Protein AF-A0A7V1IEV0-F1 (afdb_monomer)

Mean predicted aligned error: 8.15 Å

Radius of gyration: 24.46 Å; Cα contacts (8 Å, |Δi|>4): 979; chains: 1; bounding box: 67×48×65 Å

Nearest PDB structures (foldseek):
  6vbv-assembly1_4  TM=5.361E-01  e=2.295E-05  Bos taurus
  4buj-assembly2_F  TM=7.137E-01  e=3.549E-04  Saccharomyces cerevisiae S288C
  5xi8-assembly1_A  TM=6.699E-01  e=6.948E-03  Escherichia coli K-12
  6sar-assembly1_A  TM=6.593E-01  e=2.058E-02  Escherichia coli K-12
  6ait-assembly1_B  TM=5.457E-01  e=1.224E-02  Escherichia coli K-12

Secondary structure (DSSP, 8-state):
-TTGGGS-S---SPP---HHHHHHHHT-HHHHHHHHHHHHHH-TT-HHHHHHHHHHHHHTTS---HHHHHHHHHH-TT-HHHHHHHHHHHHHTT-HHHHHHHHHHHTTSTT-HHHHHHHHHHHHHTT-HHHHHHHHHTGGGT-S--HHHHHHHHHHHHHTT-HHHHHHHHHHHHHH---HHHHHHHHHHHHTTT-HHHHHHHHHHHHHH-TT-TTHHHHHHHHHHH-TTS---GGGS-TT--PPPPSS-GGGGSPPTTEEEEEEEEETTEEEEEEEEEEEEEEETTEEEEEEEEEEEE-STT---EEEEEEEEETTSS-EEEEEEEEEETTEEEEEEEEEETTTTEEEEEEEETTTEEEEEEEE--SS-B-TTTHHHHHHHHHHTT--EEEEEEETTEEEEEEEEEEEEEEEEEEETTEEEEEEEEEEEE-S--GGG--EEEEEEEESSTT--EEEEEEEETTEEEEEEEEEEEEPPPPTT----------

pLDDT: mean 84.74, std 17.1, range [23.84, 98.75]

Foldseek 3Di:
DVVVVVVQPDPPDDFPFFPLQVCLLVVVLVVSLVSLVVVCVVPVLALLSLVSNLVSCVVVVVANSQVSLVSSCVSPVPPLVSLLSNLLSCLVVVVLVSSLVSLVSSLVDLVCLVSLQSNLVSCVSVLNLVVSLVSLVVSCVRDVLPLSSLLSNLVSCVSVVNNVVNQVSLVVSCVWAVFLSSLLVQLVSCLVVVVLVSNLVSLVSNLLFFLLFPCNVVSLVSNCSSCVPDDDDSPVNPLCPPPPDFPFDPVLLAADAQWKFKKFKDDVPHTQFIKIWTWHWDADPNAIWIKIKIWTAGPDPPDGWTKIKIWTAHRNNQATQKIWIFTADPSWTKIWMWGADLVNQKIKIWMDTRNRRIDIDMGGHTSYEYALPSVLVVLLVCQSRQHWDWHWHDDVRHTGIKTKAWPAWDPDWDDAPNDIFTWTKIKIFACFQGPPGFGGIKIWIFGPDSNRHTAKMWGQDPSGTIIIGTDYIDGNDDDPPDDDPPPDDDD

Solvent-accessible surface area (backbone atoms only — not comparable to full-atom values): 25939 Å² total; per-residue (Å²): 118,78,77,68,57,75,77,67,82,76,87,85,70,79,76,71,66,44,74,28,56,53,29,41,56,72,64,39,54,69,61,15,48,58,45,42,51,59,50,34,73,77,44,79,75,46,38,52,60,30,39,45,48,17,52,45,27,44,75,70,70,75,41,68,20,46,71,34,22,50,54,18,22,73,71,38,74,82,43,48,68,37,31,23,51,32,13,51,22,30,38,76,72,66,41,38,75,63,10,43,57,29,10,57,59,17,38,71,39,81,89,35,40,65,21,17,32,54,32,11,54,39,31,39,74,72,68,39,26,73,60,8,38,58,33,15,56,51,17,61,80,62,46,80,71,54,57,69,40,34,53,51,37,22,53,24,24,49,74,59,64,39,57,66,60,15,53,51,37,34,51,61,40,34,78,60,33,81,41,64,69,42,40,51,52,50,26,54,57,25,55,77,68,69,42,37,70,66,21,33,56,38,26,55,50,36,40,69,45,29,55,50,26,97,56,43,70,61,39,51,55,50,31,40,70,47,38,72,92,51,92,80,55,74,76,78,45,50,77,63,68,78,69,80,77,63,90,63,59,85,83,65,55,49,79,63,73,47,39,22,41,37,26,44,28,24,46,78,93,45,68,47,25,36,38,35,42,36,31,31,78,39,71,55,98,88,40,67,22,34,33,38,37,39,40,40,34,50,61,43,96,88,44,96,46,75,30,39,39,37,37,31,24,43,51,75,61,65,31,45,41,34,33,42,35,40,36,79,53,98,91,30,56,30,41,38,29,41,42,40,41,79,88,68,16,37,30,40,36,28,33,37,39,71,53,63,46,70,46,79,50,73,46,69,34,49,72,45,36,24,39,72,69,56,43,58,59,48,50,31,50,30,58,73,57,73,40,59,53,71,46,38,25,52,49,90,85,48,55,40,58,31,45,40,41,61,74,42,80,44,96,54,68,50,73,58,90,91,45,78,38,49,20,29,32,32,36,38,41,32,88,53,68,35,78,95,62,44,29,41,51,34,42,38,31,23,37,63,54,95,77,26,44,79,42,33,38,37,32,44,51,97,92,48,48,42,33,40,34,57,66,49,76,47,81,56,77,71,61,93,92,64,75,85,79,75,88,80,84,78,134

Sequence (491 aa):
AQRFQRITKSFTDPVQMTRADSLFLDGDFSAAANALESLLAADPTDPVLLHNRGLLEMLLGEGSGLSRFQHAYALAPDAGFLSWRLGCALTEEGLLTEGEQYLARAAKRADLYEAAVDLGRNLRLQGRFEEAVKATRRAFGQDRTYVRAYVELFRDYIALGDSSAALNTLRRGYVRFPYEELLGELVGFWRGRGEADSLAAYAEEYLRTYPKGPRLDEVLAALAWARPDTLYEAGDYPDNAPYPVSRAPEDDRGMPDGLRIKYNVRWSIFKLGTLTVDVRPGVYRGEPTWRAQYVARSGLPFVALTDTFRAQLDRRLRHTVRMDMFYHEKGLVSVKTYENDYRTGWSEVRVVFGGNWWLYDAHPLPPSAFDATSQLWFARRLVLQRRSGTAVCEISRGFEKTFINILGPDRKTFRIGEEVVGTIKIDGIMRYAGIAGLTGDYVGWFADDYRGWPLKAKFKIFLGWVTIIFDRVEPTPMPPGETWHTRGDNR

Structure (mmCIF, N/CA/C/O backbone):
data_AF-A0A7V1IEV0-F1
#
_entry.id   AF-A0A7V1IEV0-F1
#
loop_
_atom_site.group_PDB
_atom_site.id
_atom_site.type_symbol
_atom_site.label_atom_id
_atom_site.label_alt_id
_atom_site.label_comp_id
_atom_site.label_asym_id
_atom_site.label_entity_id
_atom_site.label_seq_id
_atom_site.pdbx_PDB_ins_code
_atom_site.Cartn_x
_atom_site.Cartn_y
_atom_site.Cartn_z
_atom_site.occupancy
_atom_site.B_iso_or_equiv
_atom_site.auth_seq_id
_atom_site.auth_comp_id
_atom_site.auth_asym_id
_atom_site.auth_atom_id
_atom_site.pdbx_PDB_model_num
ATOM 1 N N . ALA A 1 1 ? -25.835 -4.341 -9.932 1.00 34.38 1 ALA A N 1
ATOM 2 C CA . ALA A 1 1 ? -25.181 -4.473 -11.252 1.00 34.38 1 ALA A CA 1
ATOM 3 C C . ALA A 1 1 ? -25.743 -3.491 -12.292 1.00 34.38 1 ALA A C 1
ATOM 5 O O . ALA A 1 1 ? -24.984 -2.663 -12.766 1.00 34.38 1 ALA A O 1
ATOM 6 N N . GLN A 1 2 ? -27.051 -3.474 -12.588 1.00 23.84 2 GLN A N 1
ATOM 7 C CA . GLN A 1 2 ? -27.623 -2.586 -13.628 1.00 23.84 2 GLN A CA 1
ATOM 8 C C . GLN A 1 2 ? -27.860 -1.113 -13.216 1.00 23.84 2 GLN A C 1
ATOM 10 O O . GLN A 1 2 ? -27.992 -0.255 -14.081 1.00 23.84 2 GLN A O 1
ATOM 15 N N . ARG A 1 3 ? -27.850 -0.771 -11.916 1.00 24.59 3 ARG A N 1
ATOM 16 C CA . ARG A 1 3 ? -27.970 0.631 -11.445 1.00 24.59 3 ARG A CA 1
ATOM 17 C C . ARG A 1 3 ? -26.637 1.404 -11.423 1.00 24.59 3 ARG A C 1
ATOM 19 O O . ARG A 1 3 ? -26.657 2.618 -11.540 1.00 24.59 3 ARG A O 1
ATOM 26 N N . PHE A 1 4 ? -25.498 0.702 -11.382 1.00 26.45 4 PHE A N 1
ATOM 27 C CA . PHE A 1 4 ? -24.152 1.287 -11.541 1.00 26.45 4 PHE A CA 1
ATOM 28 C C . PHE A 1 4 ? -23.805 1.584 -13.013 1.00 26.45 4 PHE A C 1
ATOM 30 O O . PHE A 1 4 ? -22.957 2.420 -13.293 1.00 26.45 4 PHE A O 1
ATOM 37 N N . GLN A 1 5 ? -24.497 0.944 -13.963 1.00 28.86 5 GLN A N 1
ATOM 38 C CA . GLN A 1 5 ? -24.310 1.161 -15.404 1.00 28.86 5 GLN A CA 1
ATOM 39 C C . GLN A 1 5 ? -24.977 2.436 -15.942 1.00 28.86 5 GLN A C 1
ATOM 41 O O . GLN A 1 5 ? -24.734 2.812 -17.085 1.00 28.86 5 GLN A O 1
ATOM 46 N N . ARG A 1 6 ? -25.831 3.108 -15.158 1.00 25.73 6 ARG A N 1
ATOM 47 C CA . ARG A 1 6 ? -26.502 4.341 -15.607 1.00 25.73 6 ARG A CA 1
ATOM 48 C C . ARG A 1 6 ? -25.693 5.618 -15.377 1.00 25.73 6 ARG A C 1
ATOM 50 O O . ARG A 1 6 ? -26.078 6.641 -15.922 1.00 25.73 6 ARG A O 1
ATOM 57 N N . ILE A 1 7 ? -24.569 5.542 -14.663 1.00 33.56 7 ILE A N 1
ATOM 58 C CA . ILE A 1 7 ? -23.634 6.669 -14.488 1.00 33.56 7 ILE A CA 1
ATOM 59 C C . ILE A 1 7 ? -22.444 6.562 -15.470 1.00 33.56 7 ILE A C 1
ATOM 61 O O . ILE A 1 7 ? -21.730 7.527 -15.692 1.00 33.56 7 ILE A O 1
ATOM 65 N N . THR A 1 8 ? -22.260 5.425 -16.152 1.00 32.12 8 THR A N 1
ATOM 66 C CA . THR A 1 8 ? -21.081 5.150 -16.998 1.00 32.12 8 THR A CA 1
ATOM 67 C C . THR A 1 8 ? -21.318 5.280 -18.510 1.00 32.12 8 THR A C 1
ATOM 69 O O . THR A 1 8 ? -20.588 4.694 -19.309 1.00 32.12 8 THR A O 1
ATOM 72 N N . LYS A 1 9 ? -22.313 6.065 -18.944 1.00 28.86 9 LYS A N 1
ATOM 73 C CA . LYS A 1 9 ? -22.473 6.442 -20.362 1.00 28.86 9 LYS A CA 1
ATOM 74 C C . LYS A 1 9 ? -21.904 7.835 -20.627 1.00 28.86 9 LYS A C 1
ATOM 76 O O . LYS A 1 9 ? -22.663 8.781 -20.780 1.00 28.86 9 LYS A O 1
ATOM 81 N N . SER A 1 10 ? -20.576 7.921 -20.680 1.00 30.22 10 SER A N 1
ATOM 82 C CA . SER A 1 10 ? -19.785 8.871 -21.483 1.00 30.22 10 SER A CA 1
ATOM 83 C C . SER A 1 10 ? -18.343 8.832 -20.970 1.00 30.22 10 SER A C 1
ATOM 85 O O . SER A 1 10 ? -17.998 9.547 -20.039 1.00 30.22 10 SER A O 1
ATOM 87 N N . PHE A 1 11 ? -17.497 7.972 -21.536 1.00 38.72 11 PHE A N 1
ATOM 88 C CA . PHE A 1 11 ? -16.055 8.036 -21.280 1.00 38.72 11 PHE A CA 1
ATOM 89 C C . PHE A 1 11 ? -15.315 8.114 -22.609 1.00 38.72 11 PHE A C 1
ATOM 91 O O . PHE A 1 11 ? -14.751 7.141 -23.102 1.00 38.72 11 PHE A O 1
ATOM 98 N N . THR A 1 12 ? -15.379 9.307 -23.195 1.00 33.38 12 THR A N 1
ATOM 99 C CA . THR A 1 12 ? -14.421 9.803 -24.191 1.00 33.38 12 THR A CA 1
ATOM 100 C C . THR A 1 12 ? -13.815 11.150 -23.795 1.00 33.38 12 THR A C 1
ATOM 102 O O . THR A 1 12 ? -12.971 11.643 -24.534 1.00 33.38 12 THR A O 1
ATOM 105 N N . ASP A 1 13 ? -14.176 11.727 -22.643 1.00 35.56 13 ASP A N 1
ATOM 106 C CA . ASP A 1 13 ? -13.556 12.971 -22.183 1.00 35.56 13 ASP A CA 1
ATOM 107 C C . ASP A 1 13 ? -12.323 12.704 -21.304 1.00 35.56 13 ASP A C 1
ATOM 109 O O . ASP A 1 13 ? -12.374 11.847 -20.413 1.00 35.56 13 ASP A O 1
ATOM 113 N N . PRO A 1 14 ? -11.204 13.422 -21.525 1.00 44.09 14 PRO A N 1
ATOM 114 C CA . PRO A 1 14 ? -10.109 13.454 -20.568 1.00 44.09 14 PRO A CA 1
ATOM 115 C C . PRO A 1 14 ? -10.633 13.984 -19.229 1.00 44.09 14 PRO A C 1
ATOM 117 O O . PRO A 1 14 ? -11.417 14.930 -19.192 1.00 44.09 14 PRO A O 1
ATOM 120 N N . VAL A 1 15 ? -10.198 13.368 -18.128 1.00 51.72 15 VAL A N 1
ATOM 121 C CA . VAL A 1 15 ? -10.546 13.804 -16.769 1.00 51.72 15 VAL A CA 1
ATOM 122 C C . VAL A 1 15 ? -10.266 15.298 -16.631 1.00 51.72 15 VAL A C 1
ATOM 124 O O . VAL A 1 15 ? -9.115 15.726 -16.723 1.00 51.72 15 VAL A O 1
ATOM 127 N N . GLN A 1 16 ? -11.312 16.084 -16.391 1.00 61.47 16 GLN A N 1
ATOM 128 C CA . GLN A 1 16 ? -11.182 17.467 -15.948 1.00 61.47 16 GLN A CA 1
ATOM 129 C C . GLN A 1 16 ? -10.771 17.422 -14.472 1.00 61.47 16 GLN A C 1
ATOM 131 O O . GLN A 1 16 ? -11.621 17.470 -13.591 1.00 61.47 16 GLN A O 1
ATOM 136 N N . MET A 1 17 ? -9.475 17.236 -14.193 1.00 75.94 17 MET A 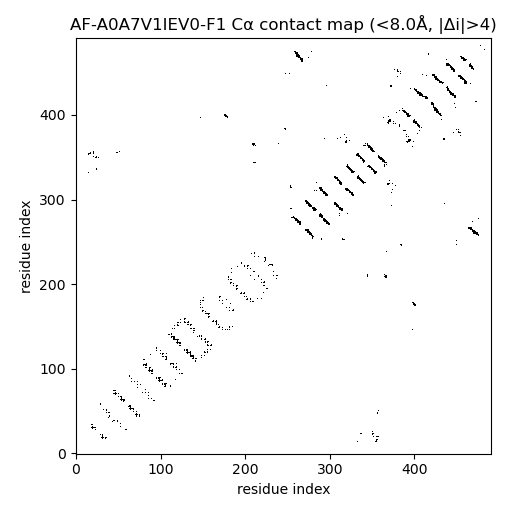N 1
ATOM 137 C CA . MET A 1 17 ? -8.963 17.412 -12.832 1.00 75.94 17 MET A CA 1
ATOM 138 C C . MET A 1 17 ? -9.134 18.877 -12.455 1.00 75.94 17 MET A C 1
ATOM 140 O O . MET A 1 17 ? -8.657 19.772 -13.158 1.00 75.94 17 MET A O 1
ATOM 144 N N . THR A 1 18 ? -9.804 19.126 -11.341 1.00 87.44 18 THR A N 1
ATOM 145 C CA . THR A 1 18 ? -9.913 20.468 -10.788 1.00 87.44 18 THR A CA 1
ATOM 146 C C . THR A 1 18 ? -8.565 20.914 -10.220 1.00 87.44 18 THR A C 1
ATOM 148 O O . THR A 1 18 ? -7.642 20.126 -9.970 1.00 87.44 18 THR A O 1
ATOM 151 N N . ARG A 1 19 ? -8.448 22.218 -9.958 1.00 90.31 19 ARG A N 1
ATOM 152 C CA . ARG A 1 19 ? -7.308 22.752 -9.207 1.00 90.31 19 ARG A CA 1
ATOM 153 C C . ARG A 1 19 ? -7.199 22.103 -7.821 1.00 90.31 19 ARG A C 1
ATOM 155 O O . ARG A 1 19 ? -6.086 21.843 -7.380 1.00 90.31 19 ARG A O 1
ATOM 162 N N . ALA A 1 20 ? -8.329 21.829 -7.164 1.00 93.19 20 ALA A N 1
ATOM 163 C CA . ALA A 1 20 ? -8.359 21.183 -5.855 1.00 93.19 20 ALA A CA 1
ATOM 164 C C . ALA A 1 20 ? -7.774 19.761 -5.919 1.00 93.19 20 ALA A C 1
ATOM 166 O O . ALA A 1 20 ? -6.927 19.429 -5.097 1.00 93.19 20 ALA A O 1
ATOM 167 N N . ASP A 1 21 ? -8.145 18.969 -6.936 1.00 91.75 21 ASP A N 1
ATOM 168 C CA . ASP A 1 21 ? -7.606 17.613 -7.138 1.00 91.75 21 ASP A CA 1
ATOM 169 C C . ASP A 1 21 ? -6.087 17.630 -7.323 1.00 91.75 21 ASP A C 1
ATOM 171 O O . ASP A 1 21 ? -5.373 16.814 -6.744 1.00 91.75 21 ASP A O 1
ATOM 175 N N . SER A 1 22 ? -5.587 18.578 -8.121 1.00 90.31 22 SER A N 1
ATOM 176 C CA . SER A 1 22 ? -4.150 18.698 -8.391 1.00 90.31 22 SER A CA 1
ATOM 177 C C . SER A 1 22 ? -3.375 19.069 -7.124 1.00 90.31 22 SER A C 1
ATOM 179 O O . SER A 1 22 ? -2.377 18.430 -6.808 1.00 90.31 22 SER A O 1
ATOM 181 N N . LEU A 1 23 ? -3.874 20.045 -6.356 1.00 94.12 23 LEU A N 1
ATOM 182 C CA . LEU A 1 23 ? -3.266 20.456 -5.086 1.00 94.12 23 LEU A CA 1
ATOM 183 C C . LEU A 1 23 ? -3.282 19.322 -4.054 1.00 94.12 23 LEU A C 1
ATOM 185 O O . LEU A 1 23 ? -2.284 19.103 -3.372 1.00 94.12 23 LEU A O 1
ATOM 189 N N . PHE A 1 24 ? -4.380 18.561 -3.983 1.00 95.06 24 PHE A N 1
ATOM 190 C CA . PHE A 1 24 ? -4.468 17.379 -3.131 1.00 95.06 24 PHE A CA 1
ATOM 191 C C . PHE A 1 24 ? -3.439 16.318 -3.533 1.00 95.06 24 PHE A C 1
ATOM 193 O O . PHE A 1 24 ? -2.722 15.818 -2.674 1.00 95.06 24 PHE A O 1
ATOM 200 N N . LEU A 1 25 ? -3.310 15.998 -4.825 1.00 91.69 25 LEU A N 1
ATOM 201 C CA . LEU A 1 25 ? -2.314 15.035 -5.316 1.00 91.69 25 LEU A CA 1
ATOM 202 C C . LEU A 1 25 ? -0.868 15.478 -5.044 1.00 91.69 25 LEU A C 1
ATOM 204 O O . LEU A 1 25 ? -0.008 14.630 -4.783 1.00 91.69 25 LEU A O 1
ATOM 208 N N . ASP A 1 26 ? -0.609 16.785 -5.057 1.00 91.31 26 ASP A N 1
ATOM 209 C CA . ASP A 1 26 ? 0.694 17.367 -4.728 1.00 91.31 26 ASP A CA 1
ATOM 210 C C . ASP A 1 26 ? 0.961 17.482 -3.217 1.00 91.31 26 ASP A C 1
ATOM 212 O O . ASP A 1 26 ? 2.097 17.743 -2.828 1.00 91.31 26 ASP A O 1
ATOM 216 N N . GLY A 1 27 ? -0.036 17.206 -2.368 1.00 93.62 27 GLY A N 1
ATOM 217 C CA . GLY A 1 27 ? 0.096 17.227 -0.907 1.00 93.62 27 GLY A CA 1
ATOM 218 C C . GLY A 1 27 ? -0.079 18.607 -0.272 1.00 93.62 27 GLY A C 1
ATOM 219 O O . GLY A 1 27 ? 0.137 18.758 0.928 1.00 93.62 27 GLY A O 1
ATOM 220 N N . ASP A 1 28 ? -0.493 19.619 -1.038 1.00 95.81 28 ASP A N 1
ATOM 221 C CA . ASP A 1 28 ? -0.810 20.945 -0.502 1.00 95.81 28 ASP A CA 1
ATOM 222 C C . ASP A 1 28 ? -2.252 20.957 0.029 1.00 95.81 28 ASP A C 1
ATOM 224 O O . ASP A 1 28 ? -3.173 21.490 -0.595 1.00 95.81 28 ASP A O 1
ATOM 228 N N . PHE A 1 29 ? -2.465 20.301 1.175 1.00 96.50 29 PHE A N 1
ATOM 229 C CA . PHE A 1 29 ? -3.793 20.114 1.769 1.00 96.50 29 PHE A CA 1
ATOM 230 C C . PHE A 1 29 ? -4.485 21.435 2.114 1.00 96.50 29 PHE A C 1
ATOM 232 O O . PHE A 1 29 ? -5.693 21.561 1.913 1.00 96.50 29 PHE A O 1
ATOM 239 N N . SER A 1 30 ? -3.729 22.440 2.557 1.00 96.50 30 SER A N 1
ATOM 240 C CA . SER A 1 30 ? -4.266 23.765 2.873 1.00 96.50 30 SER A CA 1
ATOM 241 C C . SER A 1 30 ? -4.738 24.496 1.615 1.00 96.50 30 SER A C 1
ATOM 243 O O . SER A 1 30 ? -5.847 25.036 1.586 1.00 96.50 30 SER A O 1
ATOM 245 N N . ALA A 1 31 ? -3.947 24.499 0.536 1.00 97.00 31 ALA A N 1
ATOM 246 C CA . ALA A 1 31 ? -4.395 25.098 -0.719 1.00 97.00 31 ALA A CA 1
ATOM 247 C C . ALA A 1 31 ? -5.527 24.288 -1.366 1.00 97.00 31 ALA A C 1
ATOM 249 O O . ALA A 1 31 ? -6.441 24.880 -1.947 1.00 97.00 31 ALA A O 1
ATOM 250 N N . ALA A 1 32 ? -5.499 22.958 -1.244 1.00 96.62 32 ALA A N 1
ATOM 251 C CA . ALA A 1 32 ? -6.576 22.086 -1.694 1.00 96.62 32 ALA A CA 1
ATOM 252 C C . ALA A 1 32 ? -7.890 22.407 -0.966 1.00 96.62 32 ALA A C 1
ATOM 254 O O . ALA A 1 32 ? -8.917 22.525 -1.631 1.00 96.62 32 ALA A O 1
ATOM 255 N N . ALA A 1 33 ? -7.858 22.644 0.353 1.00 96.00 33 ALA A N 1
ATOM 256 C CA . ALA A 1 33 ? -9.025 23.056 1.140 1.00 96.00 33 ALA A CA 1
ATOM 257 C C . ALA A 1 33 ? -9.614 24.370 0.623 1.00 96.00 33 ALA A C 1
ATOM 259 O O . ALA A 1 33 ? -10.805 24.446 0.336 1.00 96.00 33 ALA A O 1
ATOM 260 N N . ASN A 1 34 ? -8.770 25.383 0.417 1.00 94.88 34 ASN A N 1
ATOM 261 C CA . ASN A 1 34 ? -9.206 26.687 -0.086 1.00 94.88 34 ASN A CA 1
ATOM 262 C C . ASN A 1 34 ? -9.808 26.602 -1.498 1.00 94.88 34 ASN A C 1
ATOM 264 O O . ASN A 1 34 ? -10.826 27.235 -1.799 1.00 94.88 34 ASN A O 1
ATOM 268 N N . ALA A 1 35 ? -9.193 25.807 -2.378 1.00 95.31 35 ALA A N 1
ATOM 269 C CA . ALA A 1 35 ? -9.723 25.564 -3.715 1.00 95.31 35 ALA A CA 1
ATOM 270 C C . ALA A 1 35 ? -11.066 24.816 -3.659 1.00 95.31 35 ALA A C 1
ATOM 272 O O . ALA A 1 35 ? -11.971 25.127 -4.431 1.00 95.31 35 ALA A O 1
ATOM 273 N N . LEU A 1 36 ? -11.209 23.871 -2.729 1.00 94.38 36 LEU A N 1
ATOM 274 C CA . LEU A 1 36 ? -12.420 23.084 -2.534 1.00 94.38 36 LEU A CA 1
ATOM 275 C C . LEU A 1 36 ? -13.582 23.912 -1.965 1.00 94.38 36 LEU A C 1
ATOM 277 O O . LEU A 1 36 ? -14.709 23.754 -2.422 1.00 94.38 36 LEU A O 1
ATOM 281 N N . GLU A 1 37 ? -13.320 24.841 -1.044 1.00 93.69 37 GLU A N 1
ATOM 282 C CA . GLU A 1 37 ? -14.338 25.774 -0.531 1.00 93.69 37 GLU A CA 1
ATOM 283 C C . GLU A 1 37 ? -14.899 26.673 -1.643 1.00 93.69 37 GLU A C 1
ATOM 285 O O . GLU A 1 37 ? -16.094 26.953 -1.678 1.00 93.69 37 GLU A O 1
ATOM 290 N N . SER A 1 38 ? -14.071 27.064 -2.618 1.00 93.38 38 SER A N 1
ATOM 291 C CA . SER A 1 38 ? -14.547 27.819 -3.789 1.00 93.38 38 SER A CA 1
ATOM 292 C C . SER A 1 38 ? -15.508 26.996 -4.658 1.00 93.38 38 SER A C 1
ATOM 294 O O . SER A 1 38 ? -16.460 27.545 -5.211 1.00 93.38 38 SER A O 1
ATOM 296 N N . LEU A 1 39 ? -15.281 25.682 -4.767 1.00 93.06 39 LEU A N 1
ATOM 297 C CA . LEU A 1 39 ? -16.179 24.768 -5.479 1.00 93.06 39 LEU A CA 1
ATOM 298 C C . LEU A 1 39 ? -17.481 24.549 -4.695 1.00 93.06 39 LEU A C 1
ATOM 300 O O . LEU A 1 39 ? -18.557 24.622 -5.279 1.00 93.06 39 LEU A O 1
ATOM 304 N N . LEU A 1 40 ? -17.395 24.370 -3.374 1.00 93.38 40 LEU A N 1
ATOM 305 C CA . LEU A 1 40 ? -18.558 24.245 -2.488 1.00 93.38 40 LEU A CA 1
ATOM 306 C C . LEU A 1 40 ? -19.405 25.521 -2.425 1.00 93.38 40 LEU A C 1
ATOM 308 O O . LEU A 1 40 ? -20.616 25.442 -2.257 1.00 93.38 40 LEU A O 1
ATOM 312 N N . ALA A 1 41 ? -18.808 26.703 -2.576 1.00 94.12 41 ALA A N 1
ATOM 313 C CA . ALA A 1 41 ? -19.567 27.947 -2.672 1.00 94.12 41 ALA A CA 1
ATOM 314 C C . ALA A 1 41 ? -20.425 28.007 -3.950 1.00 94.12 41 ALA A C 1
ATOM 316 O O . ALA A 1 41 ? -21.498 28.609 -3.941 1.00 94.12 41 ALA A O 1
ATOM 317 N N . ALA A 1 42 ? -19.959 27.388 -5.041 1.00 93.25 42 ALA A N 1
ATOM 318 C CA . ALA A 1 42 ? -20.692 27.302 -6.301 1.00 93.25 42 ALA A CA 1
ATOM 319 C C . ALA A 1 42 ? -21.731 26.167 -6.301 1.00 93.25 42 ALA A C 1
ATOM 321 O O . ALA A 1 42 ? -22.828 26.351 -6.825 1.00 93.25 42 ALA A O 1
ATOM 322 N N . ASP A 1 43 ? -21.401 25.022 -5.696 1.00 90.62 43 ASP A N 1
ATOM 323 C CA . ASP A 1 43 ? -22.312 23.895 -5.485 1.00 90.62 43 ASP A CA 1
ATOM 324 C C . ASP A 1 43 ? -22.217 23.373 -4.038 1.00 90.62 43 ASP A C 1
ATOM 326 O O . ASP A 1 43 ? -21.456 22.443 -3.745 1.00 90.62 43 ASP A O 1
ATOM 330 N N . PRO A 1 44 ? -23.009 23.940 -3.108 1.00 91.81 44 PRO A N 1
ATOM 331 C CA . PRO A 1 44 ? -22.987 23.535 -1.703 1.00 91.81 44 PRO A CA 1
ATOM 332 C C . PRO A 1 44 ? -23.645 22.171 -1.461 1.00 91.81 44 PRO A C 1
ATOM 334 O O . PRO A 1 44 ? -23.684 21.703 -0.320 1.00 91.81 44 PRO A O 1
ATOM 337 N N . THR A 1 45 ? -24.189 21.549 -2.510 1.00 92.81 45 THR A N 1
ATOM 338 C CA . THR A 1 45 ? -24.951 20.300 -2.453 1.00 92.81 45 THR A CA 1
ATOM 339 C C . THR A 1 45 ? -24.243 19.126 -3.122 1.00 92.81 45 THR A C 1
ATOM 341 O O . THR A 1 45 ? -24.833 18.050 -3.213 1.00 92.81 45 THR A O 1
ATOM 344 N N . ASP A 1 46 ? -22.983 19.282 -3.543 1.00 91.75 46 ASP A N 1
ATOM 345 C CA . ASP A 1 46 ? -22.188 18.161 -4.042 1.00 91.75 46 ASP A CA 1
ATOM 346 C C . ASP A 1 46 ? -21.678 17.296 -2.865 1.00 91.75 46 ASP A C 1
ATOM 348 O O . ASP A 1 46 ? -20.800 17.716 -2.095 1.00 91.75 46 ASP A O 1
ATOM 352 N N . PRO A 1 47 ? -22.179 16.054 -2.709 1.00 92.94 47 PRO A N 1
ATOM 353 C CA . PRO A 1 47 ? -21.773 15.177 -1.617 1.00 92.94 47 PRO A CA 1
ATOM 354 C C . PRO A 1 47 ? -20.304 14.732 -1.703 1.00 92.94 47 PRO A C 1
ATOM 356 O O . PRO A 1 47 ? -19.720 14.389 -0.673 1.00 92.94 47 PRO A O 1
ATOM 359 N N . VAL A 1 48 ? -19.687 14.720 -2.890 1.00 92.12 48 VAL A N 1
ATOM 360 C CA . VAL A 1 48 ? -18.271 14.361 -3.059 1.00 92.12 48 VAL A CA 1
ATOM 361 C C . VAL A 1 48 ? -17.369 15.511 -2.620 1.00 92.12 48 VAL A C 1
ATOM 363 O O . VAL A 1 48 ? -16.389 15.272 -1.917 1.00 92.12 48 VAL A O 1
ATOM 366 N N . LEU A 1 49 ? -17.722 16.759 -2.940 1.00 93.81 49 LEU A N 1
ATOM 367 C CA . LEU A 1 49 ? -16.968 17.918 -2.451 1.00 93.81 49 LEU A CA 1
ATOM 368 C C . LEU A 1 49 ? -17.066 18.046 -0.926 1.00 93.81 49 LEU A C 1
ATOM 370 O O . LEU A 1 49 ? -16.054 18.264 -0.259 1.00 93.81 49 LEU A O 1
ATOM 374 N N . LEU A 1 50 ? -18.258 17.828 -0.358 1.00 95.75 50 LEU A N 1
ATOM 375 C CA . LEU A 1 50 ? -18.450 17.790 1.095 1.00 95.75 50 LEU A CA 1
ATOM 376 C C . LEU A 1 50 ? -17.627 16.666 1.737 1.00 95.75 50 LEU A C 1
ATOM 378 O O . LEU A 1 50 ? -16.970 16.882 2.755 1.00 95.75 50 LEU A O 1
ATOM 382 N N . HIS A 1 51 ? -17.606 15.481 1.121 1.00 95.44 51 HIS A N 1
ATOM 383 C CA . HIS A 1 51 ? -16.752 14.381 1.556 1.00 95.44 51 HIS A CA 1
ATOM 384 C C . HIS A 1 51 ? -15.265 14.760 1.562 1.00 95.44 51 HIS A C 1
ATOM 386 O O . HIS A 1 51 ? -14.591 14.560 2.571 1.00 95.44 51 HIS A O 1
ATOM 392 N N . ASN A 1 52 ? -14.755 15.324 0.468 1.00 96.19 52 ASN A N 1
ATOM 393 C CA . ASN A 1 52 ? -13.355 15.730 0.380 1.00 96.19 52 ASN A CA 1
ATOM 394 C C . ASN A 1 52 ? -13.013 16.802 1.414 1.00 96.19 52 ASN A C 1
ATOM 396 O O . ASN A 1 52 ? -11.923 16.780 1.983 1.00 96.19 52 ASN A O 1
ATOM 400 N N . ARG A 1 53 ? -13.944 17.719 1.704 1.00 96.31 53 ARG A N 1
ATOM 401 C CA . ARG A 1 53 ? -13.706 18.763 2.700 1.00 96.31 53 ARG A CA 1
ATOM 402 C C . ARG A 1 53 ? -13.619 18.168 4.094 1.00 96.31 53 ARG A C 1
ATOM 404 O O . ARG A 1 53 ? -12.671 18.488 4.800 1.00 96.31 53 ARG A O 1
ATOM 411 N N . GLY A 1 54 ? -14.533 17.262 4.446 1.00 96.56 54 GLY A N 1
ATOM 412 C CA . GLY A 1 54 ? -14.465 16.516 5.705 1.00 96.56 54 GLY A CA 1
ATOM 413 C C . GLY A 1 54 ? -13.173 15.704 5.835 1.00 96.56 54 GLY A C 1
ATOM 414 O O . GLY A 1 54 ? -12.576 15.675 6.905 1.00 96.56 54 GLY A O 1
ATOM 415 N N . LEU A 1 55 ? -12.684 15.104 4.741 1.00 95.88 55 LEU A N 1
ATOM 416 C CA . LEU A 1 55 ? -11.372 14.447 4.721 1.00 95.88 55 LEU A CA 1
ATOM 417 C C . LEU A 1 55 ? -10.241 15.440 5.032 1.00 95.88 55 LEU A C 1
ATOM 419 O O . LEU A 1 55 ? -9.394 15.141 5.867 1.00 95.88 55 LEU A O 1
ATOM 423 N N . LEU A 1 56 ? -10.223 16.614 4.396 1.00 96.69 56 LEU A N 1
ATOM 424 C CA . LEU A 1 56 ? -9.210 17.635 4.672 1.00 96.69 56 LEU A CA 1
ATOM 425 C C . LEU A 1 56 ? -9.311 18.208 6.092 1.00 96.69 56 LEU A C 1
ATOM 427 O O . LEU A 1 56 ? -8.274 18.474 6.683 1.00 96.69 56 LEU A O 1
ATOM 431 N N . GLU A 1 57 ? -10.517 18.361 6.654 1.00 95.69 57 GLU A N 1
ATOM 432 C CA . GLU A 1 57 ? -10.701 18.775 8.058 1.00 95.69 57 GLU A CA 1
ATOM 433 C C . GLU A 1 57 ? -9.970 17.807 9.003 1.00 95.69 57 GLU A C 1
ATOM 435 O O . GLU A 1 57 ? -9.252 18.249 9.900 1.00 95.69 57 GLU A O 1
ATOM 440 N N . MET A 1 58 ? -10.062 16.496 8.743 1.00 94.38 58 MET A N 1
ATOM 441 C CA . MET A 1 58 ? -9.325 15.483 9.506 1.00 94.38 58 MET A CA 1
ATOM 442 C C . MET A 1 58 ? -7.809 15.597 9.311 1.00 94.38 58 MET A C 1
ATOM 444 O O . MET A 1 58 ? -7.062 15.547 10.285 1.00 94.38 58 MET A O 1
ATOM 448 N N . LEU A 1 59 ? -7.344 15.747 8.066 1.00 94.25 59 LEU A N 1
ATOM 449 C CA . LEU A 1 59 ? -5.908 15.799 7.750 1.00 94.25 59 LEU A CA 1
ATOM 450 C C . LEU A 1 59 ? -5.220 17.056 8.288 1.00 94.25 59 LEU A C 1
ATOM 452 O O . LEU A 1 59 ? -4.054 17.003 8.667 1.00 94.25 59 LEU A O 1
ATOM 456 N N . LEU A 1 60 ? -5.939 18.174 8.329 1.00 95.81 60 LEU A N 1
ATOM 457 C CA . LEU A 1 60 ? -5.447 19.452 8.839 1.00 95.81 60 LEU A CA 1
ATOM 458 C C . LEU A 1 60 ? -5.617 19.587 10.363 1.00 95.81 60 LEU A C 1
ATOM 460 O O . LEU A 1 60 ? -5.158 20.571 10.938 1.00 95.81 60 LEU A O 1
ATOM 464 N N . GLY A 1 61 ? -6.261 18.616 11.025 1.00 95.00 61 GLY A N 1
ATOM 465 C CA . GLY A 1 61 ? -6.546 18.670 12.462 1.00 95.00 61 GLY A CA 1
ATOM 466 C C . GLY A 1 61 ? -7.608 19.709 12.845 1.00 95.00 61 GLY A C 1
ATOM 467 O O . GLY A 1 61 ? -7.640 20.161 13.986 1.00 95.00 61 GLY A O 1
ATOM 468 N N . GLU A 1 62 ? -8.471 20.098 11.905 1.00 94.38 62 GLU A N 1
ATOM 469 C CA . GLU A 1 62 ? -9.547 21.082 12.099 1.00 94.38 62 GLU A CA 1
ATOM 470 C C . GLU A 1 62 ? -10.812 20.458 12.719 1.00 94.38 62 GLU A C 1
ATOM 472 O O . GLU A 1 62 ? -11.670 21.175 13.233 1.00 94.38 62 GLU A O 1
ATOM 477 N N . GLY A 1 63 ? -10.940 19.128 12.677 1.00 93.31 63 GLY A N 1
ATOM 478 C CA . GLY A 1 63 ? -12.044 18.371 13.270 1.00 93.31 63 GLY A CA 1
ATOM 479 C C . GLY A 1 63 ? -12.199 16.975 12.660 1.00 93.31 63 GLY A C 1
ATOM 480 O O . GLY A 1 63 ? -11.455 16.584 11.765 1.00 93.31 63 GLY A O 1
ATOM 481 N N . SER A 1 64 ? -13.196 16.209 13.108 1.00 92.19 64 SER A N 1
ATOM 482 C CA . SER A 1 64 ? -13.481 14.854 12.595 1.00 92.19 64 SER A CA 1
ATOM 483 C C . SER A 1 64 ? -14.157 14.820 11.216 1.00 92.19 64 SER A C 1
ATOM 485 O O . SER A 1 64 ? -14.436 13.741 10.690 1.00 92.19 64 SER A O 1
ATOM 487 N N . GLY A 1 65 ? -14.486 15.977 10.633 1.00 96.19 65 GLY A N 1
ATOM 488 C CA . GLY A 1 65 ? -15.278 16.062 9.405 1.00 96.19 65 GLY A CA 1
ATOM 489 C C . GLY A 1 65 ? -16.767 15.745 9.589 1.00 96.19 65 GLY A C 1
ATOM 490 O O . GLY A 1 65 ? -17.502 15.699 8.600 1.00 96.19 65 GLY A O 1
ATOM 491 N N . LEU A 1 66 ? -17.237 15.514 10.827 1.00 97.38 66 LEU A N 1
ATOM 492 C CA . LEU A 1 66 ? -18.578 14.988 11.112 1.00 97.38 66 LEU A CA 1
ATOM 493 C C . LEU A 1 66 ? -19.694 15.782 10.423 1.00 97.38 66 LEU A C 1
ATOM 495 O O . LEU A 1 66 ? -20.508 15.191 9.716 1.00 97.38 66 LEU A O 1
ATOM 499 N N . SER A 1 67 ? -19.708 17.110 10.575 1.00 96.56 67 SER A N 1
ATOM 500 C CA . SER A 1 67 ? -20.734 17.977 9.972 1.00 96.56 67 SER A CA 1
ATOM 501 C C . SER A 1 67 ? -20.768 17.846 8.443 1.00 96.56 67 SER A C 1
ATOM 503 O O . SER A 1 67 ? -21.833 17.702 7.834 1.00 96.56 67 SER A O 1
ATOM 505 N N . ARG A 1 68 ? -19.590 17.790 7.805 1.00 96.94 68 ARG A N 1
ATOM 506 C CA . ARG A 1 68 ? -19.471 17.608 6.354 1.00 96.94 68 ARG A CA 1
ATOM 507 C C . ARG A 1 68 ? -19.972 16.239 5.912 1.00 96.94 68 ARG A C 1
ATOM 509 O O . ARG A 1 68 ? -20.725 16.153 4.943 1.00 96.94 68 ARG A O 1
ATOM 516 N N . PHE A 1 69 ? -19.611 15.176 6.629 1.00 97.69 69 PHE A N 1
ATOM 517 C CA . PHE A 1 69 ? -20.062 13.823 6.306 1.00 97.69 69 PHE A CA 1
ATOM 518 C C . PHE A 1 69 ? -21.558 13.616 6.563 1.00 97.69 69 PHE A C 1
ATOM 520 O O . PHE A 1 69 ? -22.205 12.928 5.776 1.00 97.69 69 PHE A O 1
ATOM 527 N N . GLN A 1 70 ? -22.125 14.235 7.602 1.00 98.06 70 GLN A N 1
ATOM 528 C CA . GLN A 1 70 ? -23.569 14.241 7.853 1.00 98.06 70 GLN A CA 1
ATOM 529 C C . GLN A 1 70 ? -24.320 14.893 6.690 1.00 98.06 70 GLN A C 1
ATOM 531 O O . GLN A 1 70 ? -25.264 14.303 6.161 1.00 98.06 70 GLN A O 1
ATOM 536 N N . HIS A 1 71 ? -23.867 16.069 6.245 1.00 97.19 71 HIS A N 1
ATOM 537 C CA . HIS A 1 71 ? -24.481 16.764 5.118 1.00 97.19 71 HIS A CA 1
ATOM 538 C C . HIS A 1 71 ? -24.348 15.958 3.816 1.00 97.19 71 HIS A C 1
ATOM 540 O O . HIS A 1 71 ? -25.344 15.717 3.135 1.00 97.19 71 HIS A O 1
ATOM 546 N N . ALA A 1 72 ? -23.148 15.454 3.513 1.00 96.44 72 ALA A N 1
ATOM 547 C CA . ALA A 1 72 ? -22.911 14.618 2.339 1.00 96.44 72 ALA A CA 1
ATOM 548 C C . ALA A 1 72 ? -23.810 13.369 2.332 1.00 96.44 72 ALA A C 1
ATOM 550 O O . ALA A 1 72 ? -24.417 13.035 1.314 1.00 96.44 72 ALA A O 1
ATOM 551 N N . TYR A 1 73 ? -23.931 12.683 3.473 1.00 96.38 73 TYR A N 1
ATOM 552 C CA . TYR A 1 73 ? -24.782 11.502 3.598 1.00 96.38 73 TYR A CA 1
ATOM 553 C C . TYR A 1 73 ? -26.271 11.833 3.428 1.00 96.38 73 TYR A C 1
ATOM 555 O O . TYR A 1 73 ? -26.982 11.062 2.787 1.00 96.38 73 TYR A O 1
ATOM 563 N N . ALA A 1 74 ? -26.746 12.970 3.947 1.00 97.31 74 ALA A N 1
ATOM 564 C CA . ALA A 1 74 ? -28.133 13.404 3.766 1.00 97.31 74 ALA A CA 1
ATOM 565 C C . ALA A 1 74 ? -28.485 13.628 2.284 1.00 97.31 74 ALA A C 1
ATOM 567 O O . ALA A 1 74 ? -29.595 13.310 1.857 1.00 97.31 74 ALA A O 1
ATOM 568 N N . LEU A 1 75 ? -27.525 14.118 1.495 1.00 95.69 75 LEU A N 1
ATOM 569 C CA . LEU A 1 75 ? -27.672 14.343 0.056 1.00 95.69 75 LEU A CA 1
ATOM 570 C C . LEU A 1 75 ? -27.596 13.040 -0.758 1.00 95.69 75 LEU A C 1
ATOM 572 O O . LEU A 1 75 ? -28.296 12.894 -1.760 1.00 95.69 75 LEU A O 1
ATOM 576 N N . ALA A 1 76 ? -26.769 12.077 -0.335 1.00 94.19 76 ALA A N 1
ATOM 577 C CA . ALA A 1 76 ? -26.552 10.820 -1.055 1.00 94.19 76 ALA A CA 1
ATOM 578 C C . ALA A 1 76 ? -26.479 9.581 -0.128 1.00 94.19 76 ALA A C 1
ATOM 580 O O . ALA A 1 76 ? -25.444 8.910 -0.059 1.00 94.19 76 ALA A O 1
ATOM 581 N N . PRO A 1 77 ? -27.587 9.179 0.526 1.00 92.31 77 PRO A N 1
ATOM 582 C CA . PRO A 1 77 ? -27.592 8.103 1.534 1.00 92.31 77 PRO A CA 1
ATOM 583 C C . PRO A 1 77 ? -27.328 6.692 0.968 1.00 92.31 77 PRO A C 1
ATOM 585 O O . PRO A 1 77 ? -27.072 5.735 1.711 1.00 92.31 77 PRO A O 1
ATOM 588 N N . ASP A 1 78 ? -27.399 6.532 -0.354 1.00 90.25 78 ASP A N 1
ATOM 589 C CA . ASP A 1 78 ? -27.102 5.276 -1.054 1.00 90.25 78 ASP A CA 1
ATOM 590 C C . ASP A 1 78 ? -25.608 5.117 -1.398 1.00 90.25 78 ASP A C 1
ATOM 592 O O . ASP A 1 78 ? -25.156 4.020 -1.755 1.00 90.25 78 ASP A O 1
ATOM 596 N N . ALA A 1 79 ? -24.815 6.186 -1.263 1.00 88.56 79 ALA A N 1
ATOM 597 C CA . ALA A 1 79 ? -23.374 6.148 -1.466 1.00 88.56 79 ALA A CA 1
ATOM 598 C C . ALA A 1 79 ? -22.688 5.491 -0.256 1.00 88.56 79 ALA A C 1
ATOM 600 O O . ALA A 1 79 ? -22.478 6.101 0.790 1.00 88.56 79 ALA A O 1
ATOM 601 N N . GLY A 1 80 ? -22.320 4.214 -0.403 1.00 89.00 80 GLY A N 1
ATOM 602 C CA . GLY A 1 80 ? -21.781 3.404 0.697 1.00 89.00 80 GLY A CA 1
ATOM 603 C C . GLY A 1 80 ? -20.560 4.006 1.403 1.00 89.00 80 GLY A C 1
ATOM 604 O O . GLY A 1 80 ? -20.446 3.878 2.619 1.00 89.00 80 GLY A O 1
ATOM 605 N N . PHE A 1 81 ? -19.683 4.700 0.668 1.00 89.25 81 PHE A N 1
ATOM 606 C CA . PHE A 1 81 ? -18.501 5.345 1.244 1.00 89.25 81 PHE A CA 1
ATOM 607 C C . PHE A 1 81 ? -18.859 6.520 2.171 1.00 89.25 81 PHE A C 1
ATOM 609 O O . PHE A 1 81 ? -18.137 6.758 3.132 1.00 89.25 81 PHE A O 1
ATOM 616 N N . LEU A 1 82 ? -19.980 7.217 1.943 1.00 94.19 82 LEU A N 1
ATOM 617 C CA . LEU A 1 82 ? -20.448 8.287 2.833 1.00 94.19 82 LEU A CA 1
ATOM 618 C C . LEU A 1 82 ? -20.973 7.715 4.147 1.00 94.19 82 LEU A C 1
ATOM 620 O O . LEU A 1 82 ? -20.639 8.227 5.208 1.00 94.19 82 LEU A O 1
ATOM 624 N N . SER A 1 83 ? -21.714 6.603 4.084 1.00 96.62 83 SER A N 1
ATOM 625 C CA . SER A 1 83 ? -22.120 5.854 5.281 1.00 96.62 83 SER A CA 1
ATOM 626 C C . SER A 1 83 ? -20.897 5.386 6.076 1.00 96.62 83 SER A C 1
ATOM 628 O O . SER A 1 83 ? -20.867 5.503 7.293 1.00 96.62 83 SER A O 1
ATOM 630 N N . TRP A 1 84 ? -19.861 4.887 5.396 1.00 96.19 84 TRP A N 1
ATOM 631 C CA . TRP A 1 84 ? -18.610 4.495 6.048 1.00 96.19 84 TRP A CA 1
ATOM 632 C C . TRP A 1 84 ? -17.932 5.682 6.747 1.00 96.19 84 TRP A C 1
ATOM 634 O O . TRP A 1 84 ? -17.665 5.606 7.942 1.00 96.19 84 TRP A O 1
ATOM 644 N N . ARG A 1 85 ? -17.718 6.796 6.039 1.00 96.06 85 ARG A N 1
ATOM 645 C CA . ARG A 1 85 ? -17.027 7.981 6.575 1.00 96.06 85 ARG A CA 1
ATOM 646 C C . ARG A 1 85 ? -17.780 8.647 7.720 1.00 96.06 85 ARG A C 1
ATOM 648 O O . ARG A 1 85 ? -17.157 8.985 8.720 1.00 96.06 85 ARG A O 1
ATOM 655 N N . LEU A 1 86 ? -19.103 8.760 7.610 1.00 97.88 86 LEU A N 1
ATOM 656 C CA . LEU A 1 86 ? -19.952 9.241 8.699 1.00 97.88 86 LEU A CA 1
ATOM 657 C C . LEU A 1 86 ? -19.843 8.330 9.928 1.00 97.88 86 LEU A C 1
ATOM 659 O O . LEU A 1 86 ? -19.659 8.813 11.041 1.00 97.88 86 LEU A O 1
ATOM 663 N N . GLY A 1 87 ? -19.891 7.013 9.723 1.00 98.12 87 GLY A N 1
ATOM 664 C CA . GLY A 1 87 ? -19.714 6.037 10.793 1.00 98.12 87 GLY A CA 1
ATOM 665 C C . GLY A 1 87 ? -18.352 6.136 11.490 1.00 98.12 87 GLY A C 1
ATOM 666 O O . GLY A 1 87 ? -18.288 6.071 12.719 1.00 98.12 87 GLY A O 1
ATOM 667 N N . CYS A 1 88 ? -17.271 6.355 10.734 1.00 96.69 88 CYS A N 1
ATOM 668 C CA . CYS A 1 88 ? -15.944 6.607 11.298 1.00 96.69 88 CYS A CA 1
ATOM 669 C C . CYS A 1 88 ? -15.916 7.901 12.118 1.00 96.69 88 CYS A C 1
ATOM 671 O O . CYS A 1 88 ? -15.502 7.857 13.271 1.00 96.69 88 CYS A O 1
ATOM 673 N N . ALA A 1 89 ? -16.407 9.018 11.572 1.00 97.56 89 ALA A N 1
ATOM 674 C CA . ALA A 1 89 ? -16.416 10.303 12.275 1.00 97.56 89 ALA A CA 1
ATOM 675 C C . ALA A 1 89 ? -17.227 10.247 13.580 1.00 97.56 89 ALA A C 1
ATOM 677 O O . ALA A 1 89 ? -16.740 10.675 14.618 1.00 97.56 89 ALA A O 1
ATOM 678 N N . LEU A 1 90 ? -18.410 9.623 13.569 1.00 98.38 90 LEU A N 1
ATOM 679 C CA . LEU A 1 90 ? -19.204 9.393 14.785 1.00 98.38 90 LEU A CA 1
ATOM 680 C C . LEU A 1 90 ? -18.462 8.534 15.817 1.00 98.38 90 LEU A C 1
ATOM 682 O O . LEU A 1 90 ? -18.579 8.769 17.016 1.00 98.38 90 LEU A O 1
ATOM 686 N N . THR A 1 91 ? -17.691 7.544 15.360 1.00 97.75 91 THR A N 1
ATOM 687 C CA . THR A 1 91 ? -16.869 6.711 16.249 1.00 97.75 91 THR A CA 1
ATOM 688 C C . THR A 1 91 ? -15.755 7.526 16.906 1.00 97.75 91 THR A C 1
ATOM 690 O O . THR A 1 91 ? -15.531 7.357 18.101 1.00 97.75 91 THR A O 1
ATOM 693 N N . GLU A 1 92 ? -15.083 8.414 16.161 1.00 95.19 92 GLU A N 1
ATOM 694 C CA . GLU A 1 92 ? -14.055 9.306 16.725 1.00 95.19 92 GLU A CA 1
ATOM 695 C C . GLU A 1 92 ? -14.637 10.304 17.738 1.00 95.19 92 GLU A C 1
ATOM 697 O O . GLU A 1 92 ? -14.000 10.583 18.747 1.00 95.19 92 GLU A O 1
ATOM 702 N N . GLU A 1 93 ? -15.871 10.773 17.531 1.00 96.62 93 GLU A N 1
ATOM 703 C CA . GLU A 1 93 ? -16.595 11.641 18.478 1.00 96.62 93 GLU A CA 1
ATOM 704 C C . GLU A 1 93 ? -17.175 10.878 19.691 1.00 96.62 93 GLU A C 1
ATOM 706 O O . GLU A 1 93 ? -17.899 11.441 20.511 1.00 96.62 93 GLU A O 1
ATOM 711 N N . GLY A 1 94 ? -16.908 9.572 19.815 1.00 96.69 94 GLY A N 1
ATOM 712 C CA . GLY A 1 94 ? -17.409 8.739 20.914 1.00 96.69 94 GLY A CA 1
ATOM 713 C C . GLY A 1 94 ? -18.901 8.390 20.827 1.00 96.69 94 GLY A C 1
ATOM 714 O O . GLY A 1 94 ? -19.430 7.718 21.713 1.00 96.69 94 GLY A O 1
ATOM 715 N N . LEU A 1 95 ? -19.584 8.767 19.742 1.00 98.31 95 LEU A N 1
ATOM 716 C CA . LEU A 1 95 ? -20.980 8.424 19.451 1.00 98.31 95 LEU A CA 1
ATOM 717 C C . LEU A 1 95 ? -21.070 6.999 18.883 1.00 98.31 95 LEU A C 1
ATOM 719 O O . LEU A 1 95 ? -21.509 6.764 17.753 1.00 98.31 95 LEU A O 1
ATOM 723 N N . LEU A 1 96 ? -20.617 6.024 19.677 1.00 98.38 96 LEU A N 1
ATOM 724 C CA . LEU A 1 96 ? -20.345 4.660 19.219 1.00 98.38 96 LEU A CA 1
ATOM 725 C C . LEU A 1 96 ? -21.586 3.965 18.643 1.00 98.38 96 LEU A C 1
ATOM 727 O O . LEU A 1 96 ? -21.504 3.399 17.553 1.00 98.38 96 LEU A O 1
ATOM 731 N N . THR A 1 97 ? -22.734 4.058 19.322 1.00 98.31 97 THR A N 1
ATOM 732 C CA . THR A 1 97 ? -23.994 3.422 18.895 1.00 98.31 97 THR A CA 1
ATOM 733 C C . THR A 1 97 ? -24.512 3.983 17.572 1.00 98.31 97 THR A C 1
ATOM 735 O O . THR A 1 97 ? -25.036 3.239 16.745 1.00 98.31 97 THR A O 1
ATOM 738 N N . GLU A 1 98 ? -24.370 5.290 17.342 1.00 98.12 98 GLU A N 1
ATOM 739 C CA . GLU A 1 98 ? -24.746 5.906 16.066 1.00 98.12 98 GLU A CA 1
ATOM 740 C C . GLU A 1 98 ? -23.764 5.493 14.967 1.00 98.12 98 GLU A C 1
ATOM 742 O O . GLU A 1 98 ? -24.184 5.055 13.894 1.00 98.12 98 GLU A O 1
ATOM 747 N N . GLY A 1 99 ? -22.459 5.546 15.259 1.00 98.44 99 GLY A N 1
ATOM 748 C CA . GLY A 1 99 ? -21.405 5.112 14.344 1.00 98.44 99 GLY A CA 1
ATOM 749 C C . GLY A 1 99 ? -21.595 3.671 13.866 1.00 98.44 99 GLY A C 1
ATOM 750 O O . GLY A 1 99 ? -21.493 3.401 12.667 1.00 98.44 99 GLY A O 1
ATOM 751 N N . GLU A 1 100 ? -21.969 2.758 14.766 1.00 98.44 100 GLU A N 1
ATOM 752 C CA . GLU A 1 100 ? -22.262 1.360 14.440 1.00 98.44 100 GLU A CA 1
ATOM 753 C C . GLU A 1 100 ? -23.342 1.227 13.364 1.00 98.44 100 GLU A C 1
ATOM 755 O O . GLU A 1 100 ? -23.177 0.431 12.440 1.00 98.44 100 GLU A O 1
ATOM 760 N N . GLN A 1 101 ? -24.429 2.003 13.434 1.00 98.06 101 GLN A N 1
ATOM 761 C CA . GLN A 1 101 ? -25.529 1.902 12.467 1.00 98.06 101 GLN A CA 1
ATOM 762 C C . GLN A 1 101 ? -25.040 2.183 11.040 1.00 98.06 101 GLN A C 1
ATOM 764 O O . GLN A 1 101 ? -25.345 1.432 10.102 1.00 98.06 101 GLN A O 1
ATOM 769 N N . TYR A 1 102 ? -24.235 3.234 10.879 1.00 98.25 102 TYR A N 1
ATOM 770 C CA . TYR A 1 102 ? -23.682 3.634 9.588 1.00 98.25 102 TYR A CA 1
ATOM 771 C C . TYR A 1 102 ? -22.566 2.695 9.108 1.00 98.25 102 TYR A C 1
ATOM 773 O O . TYR A 1 102 ? -22.532 2.339 7.923 1.00 98.25 102 TYR A O 1
ATOM 781 N N . LEU A 1 103 ? -21.702 2.223 10.011 1.00 98.19 103 LEU A N 1
ATOM 782 C CA . LEU A 1 103 ? -20.651 1.251 9.696 1.00 98.19 103 LEU A CA 1
ATOM 783 C C . LEU A 1 103 ? -21.241 -0.110 9.311 1.00 98.19 103 LEU A C 1
ATOM 785 O O . LEU A 1 103 ? -20.854 -0.687 8.297 1.00 98.19 103 LEU A O 1
ATOM 789 N N . ALA A 1 104 ? -22.246 -0.599 10.040 1.00 97.19 104 ALA A N 1
ATOM 790 C CA . ALA A 1 104 ? -22.942 -1.846 9.736 1.00 97.19 104 ALA A CA 1
ATOM 791 C C . ALA A 1 104 ? -23.691 -1.781 8.399 1.00 97.19 104 ALA A C 1
ATOM 793 O O . ALA A 1 104 ? -23.756 -2.783 7.679 1.00 97.19 104 ALA A O 1
ATOM 794 N N . ARG A 1 105 ? -24.238 -0.614 8.029 1.00 95.62 105 ARG A N 1
ATOM 795 C CA . ARG A 1 105 ? -24.816 -0.381 6.697 1.00 95.62 105 ARG A CA 1
ATOM 796 C C . ARG A 1 105 ? -23.745 -0.460 5.610 1.00 95.62 105 ARG A C 1
ATOM 798 O O . ARG A 1 105 ? -23.953 -1.168 4.623 1.00 95.62 105 ARG A O 1
ATOM 805 N N . ALA A 1 106 ? -22.611 0.213 5.793 1.00 95.38 106 ALA A N 1
ATOM 806 C CA . ALA A 1 106 ? -21.517 0.212 4.825 1.00 95.38 106 ALA A CA 1
ATOM 807 C C . ALA A 1 106 ? -20.865 -1.176 4.668 1.00 95.38 106 ALA A C 1
ATOM 809 O O . ALA A 1 106 ? -20.682 -1.639 3.542 1.00 95.38 106 ALA A O 1
ATOM 810 N N . ALA A 1 107 ? -20.637 -1.896 5.770 1.00 94.25 107 ALA A N 1
ATOM 811 C CA . ALA A 1 107 ? -19.998 -3.216 5.809 1.00 94.25 107 ALA A CA 1
ATOM 812 C C . ALA A 1 107 ? -20.799 -4.339 5.117 1.00 94.25 107 ALA A C 1
ATOM 814 O O . ALA A 1 107 ? -20.279 -5.434 4.897 1.00 94.25 107 ALA A O 1
ATOM 815 N N . LYS A 1 108 ? -22.072 -4.104 4.763 1.00 91.62 108 LYS A N 1
ATOM 816 C CA . LYS A 1 108 ? -22.861 -5.034 3.928 1.00 91.62 108 LYS A CA 1
ATOM 817 C C . LYS A 1 108 ? -22.383 -5.063 2.477 1.00 91.62 108 LYS A C 1
ATOM 819 O O . LYS A 1 108 ? -22.723 -5.989 1.742 1.00 91.62 108 LYS A O 1
ATOM 824 N N . ARG A 1 109 ? -21.641 -4.046 2.043 1.00 86.94 109 ARG A N 1
ATOM 825 C CA . ARG A 1 109 ? -21.132 -3.955 0.682 1.00 86.94 109 ARG A CA 1
ATOM 826 C C . ARG A 1 109 ? -19.828 -4.733 0.548 1.00 86.94 109 ARG A C 1
ATOM 828 O O . ARG A 1 109 ? -18.923 -4.586 1.357 1.00 86.94 109 ARG A O 1
ATOM 835 N N . ALA A 1 110 ? -19.732 -5.548 -0.500 1.00 81.31 110 ALA A N 1
ATOM 836 C CA . ALA A 1 110 ? -18.556 -6.382 -0.749 1.00 81.31 110 ALA A CA 1
ATOM 837 C C . ALA A 1 110 ? -17.318 -5.589 -1.208 1.00 81.31 110 ALA A C 1
ATOM 839 O O . ALA A 1 110 ? -16.218 -6.126 -1.193 1.00 81.31 110 ALA A O 1
ATOM 840 N N . ASP A 1 111 ? -17.508 -4.344 -1.653 1.00 81.00 111 ASP A N 1
ATOM 841 C CA . ASP A 1 111 ? -16.465 -3.457 -2.170 1.00 81.00 111 ASP A CA 1
ATOM 842 C C . ASP A 1 111 ? -15.939 -2.445 -1.137 1.00 81.00 111 ASP A C 1
ATOM 844 O O . ASP A 1 111 ? -15.105 -1.624 -1.501 1.00 81.00 111 ASP A O 1
ATOM 848 N N . LEU A 1 112 ? -16.418 -2.498 0.115 1.00 85.88 112 LEU A N 1
ATOM 849 C CA . LEU A 1 112 ? -16.019 -1.615 1.223 1.00 85.88 112 LEU A CA 1
ATOM 850 C C . LEU A 1 112 ? -15.637 -2.439 2.459 1.00 85.88 112 LEU A C 1
ATOM 852 O O . LEU A 1 112 ? -16.303 -2.393 3.498 1.00 85.88 112 LEU A O 1
ATOM 856 N N . TYR A 1 113 ? -14.568 -3.221 2.347 1.00 88.62 113 TYR A N 1
ATOM 857 C CA . TYR A 1 113 ? -14.080 -4.054 3.449 1.00 88.62 113 TYR A CA 1
ATOM 858 C C . TYR A 1 113 ? -13.537 -3.230 4.618 1.00 88.62 113 TYR A C 1
ATOM 860 O O . TYR A 1 113 ? -13.564 -3.705 5.753 1.00 88.62 113 TYR A O 1
ATOM 868 N N . GLU A 1 114 ? -13.097 -1.992 4.380 1.00 91.06 114 GLU A N 1
ATOM 869 C CA . GLU A 1 114 ? -12.680 -1.067 5.437 1.00 91.06 114 GLU A CA 1
ATOM 870 C C . GLU A 1 114 ? -13.796 -0.806 6.439 1.00 91.06 114 GLU A C 1
ATOM 872 O O . GLU A 1 114 ? -13.554 -0.817 7.642 1.00 91.06 114 GLU A O 1
ATOM 877 N N . ALA A 1 115 ? -15.037 -0.683 5.963 1.00 94.75 115 ALA A N 1
ATOM 878 C CA . ALA A 1 115 ? -16.180 -0.481 6.840 1.00 94.75 115 ALA A CA 1
ATOM 879 C C . ALA A 1 115 ? -16.387 -1.657 7.805 1.00 94.75 115 ALA A C 1
ATOM 881 O O . ALA A 1 115 ? -16.867 -1.454 8.915 1.00 94.75 115 ALA A O 1
ATOM 882 N N . ALA A 1 116 ? -16.016 -2.883 7.415 1.00 96.00 116 ALA A N 1
ATOM 883 C CA . ALA A 1 116 ? -16.076 -4.038 8.309 1.00 96.00 116 ALA A CA 1
ATOM 884 C C . ALA A 1 116 ? -14.988 -3.994 9.396 1.00 96.00 116 ALA A C 1
ATOM 886 O O . ALA A 1 116 ? -15.247 -4.415 10.522 1.00 96.00 116 ALA A O 1
ATOM 887 N N . VAL A 1 117 ? -13.801 -3.468 9.074 1.00 96.69 117 VAL A N 1
ATOM 888 C CA . VAL A 1 117 ? -12.709 -3.253 10.039 1.00 96.69 117 VAL A CA 1
ATOM 889 C C . VAL A 1 117 ? -13.060 -2.128 11.011 1.00 96.69 117 VAL A C 1
ATOM 891 O O . VAL A 1 117 ? -12.950 -2.310 12.220 1.00 96.69 117 VAL A O 1
ATOM 894 N N . ASP A 1 118 ? -13.554 -0.997 10.506 1.00 97.75 118 ASP A N 1
ATOM 895 C CA . ASP A 1 118 ? -13.965 0.126 11.353 1.00 97.75 118 ASP A CA 1
ATOM 896 C C . ASP A 1 118 ? -15.197 -0.225 12.209 1.00 97.75 118 ASP A C 1
ATOM 898 O O . ASP A 1 118 ? -15.276 0.201 13.361 1.00 97.75 118 ASP A O 1
ATOM 902 N N . LEU A 1 119 ? -16.112 -1.072 11.710 1.00 98.25 119 LEU A N 1
ATOM 903 C CA . LEU A 1 119 ? -17.190 -1.655 12.520 1.00 98.25 119 LEU A CA 1
ATOM 904 C C . LEU A 1 119 ? -16.635 -2.497 13.673 1.00 98.25 119 LEU A C 1
ATOM 906 O O . LEU A 1 119 ? -17.121 -2.381 14.793 1.00 98.25 119 LEU A O 1
ATOM 910 N N . GLY A 1 120 ? -15.624 -3.330 13.412 1.00 98.12 120 GLY A N 1
ATOM 911 C CA . GLY A 1 120 ? -14.955 -4.112 14.450 1.00 98.12 120 GLY A CA 1
ATOM 912 C C . GLY A 1 120 ? -14.338 -3.230 15.531 1.00 98.12 120 GLY A C 1
ATOM 913 O O . GLY A 1 120 ? -14.636 -3.411 16.712 1.00 98.12 120 GLY A O 1
ATOM 914 N N . ARG A 1 121 ? -13.591 -2.192 15.128 1.00 98.38 121 ARG A N 1
ATOM 915 C CA . ARG A 1 121 ? -13.054 -1.184 16.054 1.00 98.38 121 ARG A CA 1
ATOM 916 C C . ARG A 1 121 ? -14.158 -0.529 16.888 1.00 98.38 121 ARG A C 1
ATOM 918 O O . ARG A 1 121 ? -14.020 -0.458 18.106 1.00 98.38 121 ARG A O 1
ATOM 925 N N . ASN A 1 122 ? -15.240 -0.065 16.260 1.00 98.69 122 ASN A N 1
ATOM 926 C CA . ASN A 1 122 ? -16.361 0.559 16.965 1.00 98.69 122 ASN A CA 1
ATOM 927 C C . ASN A 1 122 ? -16.991 -0.405 17.994 1.00 98.69 122 ASN A C 1
ATOM 929 O O . ASN A 1 122 ? -17.144 -0.037 19.156 1.00 98.69 122 ASN A O 1
ATOM 933 N N . LEU A 1 123 ? -17.260 -1.659 17.614 1.00 98.75 123 LEU A N 1
ATOM 934 C CA . LEU A 1 123 ? -17.812 -2.686 18.509 1.00 98.75 123 LEU A CA 1
ATOM 935 C C . LEU A 1 123 ? -16.877 -3.011 19.681 1.00 98.75 123 LEU A C 1
ATOM 937 O O . LEU A 1 123 ? -17.332 -3.157 20.816 1.00 98.75 123 LEU A O 1
ATOM 941 N N . ARG A 1 124 ? -15.564 -3.077 19.436 1.00 98.50 124 ARG A N 1
ATOM 942 C CA . ARG A 1 124 ? -14.567 -3.271 20.493 1.00 98.50 124 ARG A CA 1
ATOM 943 C C . ARG A 1 124 ? -14.563 -2.106 21.482 1.00 98.50 124 ARG A C 1
ATOM 945 O O . ARG A 1 124 ? -14.473 -2.353 22.681 1.00 98.50 124 ARG A O 1
ATOM 952 N N . LEU A 1 125 ? -14.700 -0.863 21.013 1.00 98.25 125 LEU A N 1
ATOM 953 C CA . LEU A 1 125 ? -14.824 0.315 21.885 1.00 98.25 125 LEU A CA 1
ATOM 954 C C . LEU A 1 125 ? -16.103 0.283 22.739 1.00 98.25 125 LEU A C 1
ATOM 956 O O . LEU A 1 125 ? -16.101 0.810 23.846 1.00 98.25 125 LEU A O 1
ATOM 960 N N . GLN A 1 126 ? -17.162 -0.384 22.273 1.00 98.44 126 GLN A N 1
ATOM 961 C CA . GLN A 1 126 ? -18.375 -0.642 23.061 1.00 98.44 126 GLN A CA 1
ATOM 962 C C . GLN A 1 126 ? -18.243 -1.826 24.044 1.00 98.44 126 GLN A C 1
ATOM 964 O O . GLN A 1 126 ? -19.205 -2.154 24.736 1.00 98.44 126 GLN A O 1
ATOM 969 N N . GLY A 1 127 ? -17.099 -2.519 24.091 1.00 98.00 127 GLY A N 1
ATOM 970 C CA . GLY A 1 127 ? -16.916 -3.720 24.917 1.00 98.00 127 GLY A CA 1
ATOM 971 C C . GLY A 1 127 ? -17.502 -5.010 24.322 1.00 98.00 127 GLY A C 1
ATOM 972 O O . GLY A 1 127 ? -17.526 -6.039 24.991 1.00 98.00 127 GLY A O 1
ATOM 973 N N . ARG A 1 128 ? -17.979 -4.984 23.070 1.00 98.56 128 ARG A N 1
ATOM 974 C CA . ARG A 1 128 ? -18.625 -6.121 22.385 1.00 98.56 128 ARG A CA 1
ATOM 975 C C . ARG A 1 128 ? -17.600 -6.926 21.580 1.00 98.56 128 ARG A C 1
ATOM 977 O O . ARG A 1 128 ? -17.584 -6.900 20.347 1.00 98.56 128 ARG A O 1
ATOM 984 N N . PHE A 1 129 ? -16.702 -7.615 22.281 1.00 98.38 129 PHE A N 1
ATOM 985 C CA . PHE A 1 129 ? -15.479 -8.189 21.702 1.00 98.38 129 PHE A CA 1
ATOM 986 C C . PHE A 1 129 ? -15.718 -9.340 20.712 1.00 98.38 129 PHE A C 1
ATOM 988 O O . PHE A 1 129 ? -15.102 -9.373 19.646 1.00 98.38 129 PHE A O 1
ATOM 995 N N . GLU A 1 130 ? -16.642 -10.260 20.991 1.00 98.50 130 GLU A N 1
ATOM 996 C CA . GLU A 1 130 ? -16.966 -11.365 20.077 1.00 98.50 130 GLU A CA 1
ATOM 997 C C . GLU A 1 130 ? -17.549 -10.853 18.753 1.00 98.50 130 GLU A C 1
ATOM 999 O O . GLU A 1 130 ? -17.260 -11.378 17.670 1.00 98.50 130 GLU A O 1
ATOM 1004 N N . GLU A 1 131 ? -18.369 -9.805 18.827 1.00 98.38 131 GLU A N 1
ATOM 1005 C CA . GLU A 1 131 ? -18.950 -9.164 17.652 1.00 98.38 131 GLU A CA 1
ATOM 1006 C C . GLU A 1 131 ? -17.900 -8.387 16.861 1.00 98.38 131 GLU A C 1
ATOM 1008 O O . GLU A 1 131 ? -17.915 -8.456 15.629 1.00 98.38 131 GLU A O 1
ATOM 1013 N N . ALA A 1 132 ? -16.952 -7.736 17.544 1.00 98.38 132 ALA A N 1
ATOM 1014 C CA . ALA A 1 132 ? -15.811 -7.077 16.916 1.00 98.38 132 ALA A CA 1
ATOM 1015 C C . ALA A 1 132 ? -14.982 -8.065 16.081 1.00 98.38 132 ALA A C 1
ATOM 1017 O O . ALA A 1 132 ? -14.839 -7.882 14.870 1.00 98.38 132 ALA A O 1
ATOM 1018 N N . VAL A 1 133 ? -14.578 -9.199 16.676 1.00 98.12 133 VAL A N 1
ATOM 1019 C CA . VAL A 1 133 ? -13.870 -10.281 15.967 1.00 98.12 133 VAL A CA 1
ATOM 1020 C C . VAL A 1 133 ? -14.658 -10.734 14.736 1.00 98.12 133 VAL A C 1
ATOM 1022 O O . VAL A 1 133 ? -14.098 -10.906 13.648 1.00 98.12 133 VAL A O 1
ATOM 1025 N N . LYS A 1 134 ? -15.975 -10.932 14.870 1.00 96.81 134 LYS A N 1
ATOM 1026 C CA . LYS A 1 134 ? -16.833 -11.360 13.756 1.00 96.81 134 LYS A CA 1
ATOM 1027 C C . LYS A 1 134 ? -16.909 -10.309 12.646 1.00 96.81 134 LYS A C 1
ATOM 1029 O O . LYS A 1 134 ? -16.904 -10.691 11.473 1.00 96.81 134 LYS A O 1
ATOM 1034 N N . ALA A 1 135 ? -16.997 -9.027 12.993 1.00 96.12 135 ALA A N 1
ATOM 1035 C CA . ALA A 1 135 ? -17.036 -7.922 12.044 1.00 96.12 135 ALA A CA 1
ATOM 1036 C C . ALA A 1 135 ? -15.708 -7.804 11.286 1.00 96.12 135 ALA A C 1
ATOM 1038 O O . ALA A 1 135 ? -15.706 -7.946 10.060 1.00 96.12 135 ALA A O 1
ATOM 1039 N N . THR A 1 136 ? -14.581 -7.695 11.994 1.00 96.31 136 THR A N 1
ATOM 1040 C CA . THR A 1 136 ? -13.249 -7.555 11.389 1.00 96.31 136 THR A CA 1
ATOM 1041 C C . THR A 1 136 ? -12.893 -8.760 10.518 1.00 96.31 136 THR A C 1
ATOM 1043 O O . THR A 1 136 ? -12.349 -8.608 9.421 1.00 96.31 136 THR A O 1
ATOM 1046 N N . ARG A 1 137 ? -13.284 -9.983 10.917 1.00 93.88 137 ARG A N 1
ATOM 1047 C CA . ARG A 1 137 ? -13.034 -11.193 10.109 1.00 93.88 137 ARG A CA 1
ATOM 1048 C C . ARG A 1 137 ? -13.678 -11.163 8.723 1.00 93.88 137 ARG A C 1
ATOM 1050 O O . ARG A 1 137 ? -13.194 -11.863 7.829 1.00 93.88 137 ARG A O 1
ATOM 1057 N N . ARG A 1 138 ? -14.736 -10.371 8.514 1.00 90.19 138 ARG A N 1
ATOM 1058 C CA . ARG A 1 138 ? -15.370 -10.228 7.192 1.00 90.19 138 ARG A CA 1
ATOM 1059 C C . ARG A 1 138 ? -14.442 -9.570 6.174 1.00 90.19 138 ARG A C 1
ATOM 1061 O O . ARG A 1 138 ? -14.532 -9.926 5.001 1.00 90.19 138 ARG A O 1
ATOM 1068 N N . ALA A 1 139 ? -13.518 -8.710 6.610 1.00 86.06 139 ALA A N 1
ATOM 1069 C CA . ALA A 1 139 ? -12.564 -8.056 5.718 1.00 86.06 139 ALA A CA 1
ATOM 1070 C C . ALA A 1 139 ? -11.688 -9.074 4.964 1.00 86.06 139 ALA A C 1
ATOM 1072 O O . ALA A 1 139 ? -11.535 -8.970 3.752 1.00 86.06 139 ALA A O 1
ATOM 1073 N N . PHE A 1 140 ? -11.232 -10.150 5.622 1.00 82.00 140 PHE A N 1
ATOM 1074 C CA . PHE A 1 140 ? -10.412 -11.195 4.978 1.00 82.00 140 PHE A CA 1
ATOM 1075 C C . PHE A 1 140 ? -11.152 -12.043 3.936 1.00 82.00 140 PHE A C 1
ATOM 1077 O O . PHE A 1 140 ? -10.512 -12.794 3.191 1.00 82.00 140 PHE A O 1
ATOM 1084 N N . GLY A 1 141 ? -12.487 -11.995 3.918 1.00 72.50 141 GLY A N 1
ATOM 1085 C CA . GLY A 1 141 ? -13.296 -12.601 2.861 1.00 72.50 141 GLY A CA 1
ATOM 1086 C C . GLY A 1 141 ? -13.332 -11.759 1.582 1.00 72.50 141 GLY A C 1
ATOM 1087 O O . GLY A 1 141 ? -13.678 -12.291 0.532 1.00 72.50 141 GLY A O 1
ATOM 1088 N N . GLN A 1 142 ? -12.972 -10.476 1.674 1.00 71.44 142 GLN A N 1
ATOM 1089 C CA . GLN A 1 142 ? -13.076 -9.485 0.602 1.00 71.44 142 GLN A CA 1
ATOM 1090 C C . GLN A 1 142 ? -11.688 -9.069 0.094 1.00 71.44 142 GLN A C 1
ATOM 1092 O O . GLN A 1 142 ? -11.421 -9.189 -1.098 1.00 71.44 142 GLN A O 1
ATOM 1097 N N . ASP A 1 143 ? -10.782 -8.682 0.997 1.00 70.88 143 ASP A N 1
ATOM 1098 C CA . ASP A 1 143 ? -9.386 -8.378 0.686 1.00 70.88 143 ASP A CA 1
ATOM 1099 C C . ASP A 1 143 ? -8.444 -8.941 1.763 1.00 70.88 143 ASP A C 1
ATOM 1101 O O . ASP A 1 143 ? -8.483 -8.582 2.938 1.00 70.88 143 ASP A O 1
ATOM 1105 N N . ARG A 1 144 ? -7.558 -9.852 1.349 1.00 75.81 144 ARG A N 1
ATOM 1106 C CA . ARG A 1 144 ? -6.548 -10.472 2.225 1.00 75.81 144 ARG A CA 1
ATOM 1107 C C . ARG A 1 144 ? -5.248 -9.676 2.315 1.00 75.81 144 ARG A C 1
ATOM 1109 O O . ARG A 1 144 ? -4.331 -10.138 3.000 1.00 75.81 144 ARG A O 1
ATOM 1116 N N . THR A 1 145 ? -5.165 -8.560 1.595 1.00 76.19 145 THR A N 1
ATOM 1117 C CA . THR A 1 145 ? -4.024 -7.640 1.542 1.00 76.19 145 THR A CA 1
ATOM 1118 C C . THR A 1 145 ? -4.182 -6.417 2.428 1.00 76.19 145 THR A C 1
ATOM 1120 O O . THR A 1 145 ? -3.207 -5.716 2.670 1.00 76.19 145 THR A O 1
ATOM 1123 N N . TYR A 1 146 ? -5.364 -6.215 3.013 1.00 82.00 146 TYR A N 1
ATOM 1124 C CA . TYR A 1 146 ? -5.595 -5.092 3.906 1.00 82.00 146 TYR A CA 1
ATOM 1125 C C . TYR A 1 146 ? -4.955 -5.313 5.284 1.00 82.00 146 TYR A C 1
ATOM 1127 O O . TYR A 1 146 ? -5.524 -5.976 6.154 1.00 82.00 146 TYR A O 1
ATOM 1135 N N . VAL A 1 147 ? -3.759 -4.755 5.489 1.00 85.56 147 VAL A N 1
ATOM 1136 C CA . VAL A 1 147 ? -2.958 -4.968 6.706 1.00 85.56 147 VAL A CA 1
ATOM 1137 C C . VAL A 1 147 ? -3.654 -4.502 7.978 1.00 85.56 147 VAL A C 1
ATOM 1139 O O . VAL A 1 147 ? -3.647 -5.236 8.968 1.00 85.56 147 VAL A O 1
ATOM 1142 N N . ARG A 1 148 ? -4.351 -3.361 7.935 1.00 88.69 148 ARG A N 1
ATOM 1143 C CA . ARG A 1 148 ? -5.106 -2.845 9.086 1.00 88.69 148 ARG A CA 1
ATOM 1144 C C . ARG A 1 148 ? -6.133 -3.853 9.616 1.00 88.69 148 ARG A C 1
ATOM 1146 O O . ARG A 1 148 ? -6.372 -3.894 10.817 1.00 88.69 148 ARG A O 1
ATOM 1153 N N . ALA A 1 149 ? -6.673 -4.741 8.772 1.00 92.19 149 ALA A N 1
ATOM 1154 C CA . ALA A 1 149 ? -7.556 -5.815 9.233 1.00 92.19 149 ALA A CA 1
ATOM 1155 C C . ALA A 1 149 ? -6.846 -6.821 10.156 1.00 92.19 149 ALA A C 1
ATOM 1157 O O . ALA A 1 149 ? -7.466 -7.327 11.087 1.00 92.19 149 ALA A O 1
ATOM 1158 N N . TYR A 1 150 ? -5.566 -7.132 9.918 1.00 93.94 150 TYR A N 1
ATOM 1159 C CA . TYR A 1 150 ? -4.784 -8.013 10.797 1.00 93.94 150 TYR A CA 1
ATOM 1160 C C . TYR A 1 150 ? -4.498 -7.344 12.143 1.00 93.94 150 TYR A C 1
ATOM 1162 O O . TYR A 1 150 ? -4.605 -8.008 13.172 1.00 93.94 150 TYR A O 1
ATOM 1170 N N . VAL A 1 151 ? -4.174 -6.047 12.134 1.00 94.25 151 VAL A N 1
ATOM 1171 C CA . VAL A 1 151 ? -3.918 -5.253 13.347 1.00 94.25 151 VAL A CA 1
ATOM 1172 C C . VAL A 1 151 ? -5.186 -5.125 14.192 1.00 94.25 151 VAL A C 1
ATOM 1174 O O . VAL A 1 151 ? -5.164 -5.430 15.383 1.00 94.25 151 VAL A O 1
ATOM 1177 N N . GLU A 1 152 ? -6.315 -4.747 13.591 1.00 96.50 152 GLU A N 1
ATOM 1178 C CA . GLU A 1 152 ? -7.576 -4.630 14.330 1.00 96.50 152 GLU A CA 1
ATOM 1179 C C . GLU A 1 152 ? -8.085 -5.996 14.801 1.00 96.50 152 GLU A C 1
ATOM 1181 O O . GLU A 1 152 ? -8.470 -6.123 15.957 1.00 96.50 152 GLU A O 1
ATOM 1186 N N . LEU A 1 153 ? -7.970 -7.058 13.992 1.00 96.94 153 LEU A N 1
ATOM 1187 C CA . LEU A 1 153 ? -8.366 -8.398 14.437 1.00 96.94 153 LEU A CA 1
ATOM 1188 C C . LEU A 1 153 ? -7.486 -8.895 15.594 1.00 96.94 153 LEU A C 1
ATOM 1190 O O . LEU A 1 153 ? -7.976 -9.574 16.494 1.00 96.94 153 LEU A O 1
ATOM 1194 N N . PHE A 1 154 ? -6.193 -8.565 15.585 1.00 97.44 154 PHE A N 1
ATOM 1195 C CA . PHE A 1 154 ? -5.310 -8.818 16.719 1.00 97.44 154 PHE A CA 1
ATOM 1196 C C . PHE A 1 154 ? -5.815 -8.113 17.983 1.00 97.44 154 PHE A C 1
ATOM 1198 O O . PHE A 1 154 ? -5.977 -8.769 19.011 1.00 97.44 154 PHE A O 1
ATOM 1205 N N . ARG A 1 155 ? -6.114 -6.810 17.901 1.00 97.69 155 ARG A N 1
ATOM 1206 C CA . ARG A 1 155 ? -6.637 -6.018 19.028 1.00 97.69 155 ARG A CA 1
ATOM 1207 C C . ARG A 1 155 ? -7.973 -6.558 19.537 1.00 97.69 155 ARG A C 1
ATOM 1209 O O . ARG A 1 155 ? -8.179 -6.617 20.747 1.00 97.69 155 ARG A O 1
ATOM 1216 N N . ASP A 1 156 ? -8.840 -7.006 18.633 1.00 98.19 156 ASP A N 1
ATOM 1217 C CA . ASP A 1 156 ? -10.113 -7.647 18.965 1.00 98.19 156 ASP A CA 1
ATOM 1218 C C . ASP A 1 156 ? -9.902 -8.957 19.738 1.00 98.19 156 ASP A C 1
ATOM 1220 O O . ASP A 1 156 ? -10.542 -9.170 20.766 1.00 98.19 156 ASP A O 1
ATOM 1224 N N . TYR A 1 157 ? -8.956 -9.807 19.320 1.00 98.38 157 TYR A N 1
ATOM 1225 C CA . TYR A 1 157 ? -8.625 -11.032 20.058 1.00 98.38 157 TYR A CA 1
ATOM 1226 C C . TYR A 1 157 ? -7.955 -10.769 21.410 1.00 98.38 157 TYR A C 1
ATOM 1228 O O . TYR A 1 157 ? -8.230 -11.496 22.363 1.00 98.38 157 TYR A O 1
ATOM 1236 N N . ILE A 1 158 ? -7.106 -9.740 21.521 1.00 97.69 158 ILE A N 1
ATOM 1237 C CA . ILE A 1 158 ? -6.540 -9.327 22.813 1.00 97.69 158 ILE A CA 1
ATOM 1238 C C . ILE A 1 158 ? -7.651 -8.893 23.768 1.00 97.69 158 ILE A C 1
ATOM 1240 O O . ILE A 1 158 ? -7.671 -9.354 24.906 1.00 97.69 158 ILE A O 1
ATOM 1244 N N . ALA A 1 159 ? -8.595 -8.069 23.303 1.00 97.38 159 ALA A N 1
ATOM 1245 C CA . ALA A 1 159 ? -9.730 -7.623 24.110 1.00 97.38 159 ALA A CA 1
ATOM 1246 C C . ALA A 1 159 ? -10.646 -8.787 24.529 1.00 97.38 159 ALA A C 1
ATOM 1248 O O . ALA A 1 159 ? -11.140 -8.811 25.652 1.00 97.38 159 ALA A O 1
ATOM 1249 N N . LEU A 1 160 ? -10.801 -9.791 23.661 1.00 97.62 160 LEU A N 1
ATOM 1250 C CA . LEU A 1 160 ? -11.517 -11.034 23.960 1.00 97.62 160 LEU A CA 1
ATOM 1251 C C . LEU A 1 160 ? -10.759 -11.965 24.935 1.00 97.62 160 LEU A C 1
ATOM 1253 O O . LEU A 1 160 ? -11.326 -12.932 25.436 1.00 97.62 160 LEU A O 1
ATOM 1257 N N . GLY A 1 161 ? -9.472 -11.715 25.194 1.00 97.31 161 GLY A N 1
ATOM 1258 C CA . GLY A 1 161 ? -8.610 -12.573 26.014 1.00 97.31 161 GLY A CA 1
ATOM 1259 C C . GLY A 1 161 ? -8.003 -13.775 25.273 1.00 97.31 161 GLY A C 1
ATOM 1260 O O . GLY A 1 161 ? -7.237 -14.537 25.867 1.00 97.31 161 GLY A O 1
ATOM 1261 N N . ASP A 1 162 ? -8.257 -13.938 23.969 1.00 97.75 162 ASP A N 1
ATOM 1262 C CA . ASP A 1 162 ? -7.684 -15.016 23.153 1.00 97.75 162 ASP A CA 1
ATOM 1263 C C . ASP A 1 162 ? -6.308 -14.625 22.597 1.00 97.75 162 ASP A C 1
ATOM 1265 O O . ASP A 1 162 ? -6.100 -14.306 21.423 1.00 97.75 162 ASP A O 1
ATOM 1269 N N . SER A 1 163 ? -5.319 -14.682 23.480 1.00 95.81 163 SER A N 1
ATOM 1270 C CA . SER A 1 163 ? -3.930 -14.381 23.141 1.00 95.81 163 SER A CA 1
ATOM 1271 C C . SER A 1 163 ? -3.326 -15.293 22.066 1.00 95.81 163 SER A C 1
ATOM 1273 O O . SER A 1 163 ? -2.424 -14.874 21.335 1.00 95.81 163 SER A O 1
ATOM 1275 N N . SER A 1 164 ? -3.799 -16.536 21.965 1.00 96.62 164 SER A N 1
ATOM 1276 C CA . SER A 1 164 ? -3.304 -17.505 20.985 1.00 96.62 164 SER A CA 1
ATOM 1277 C C . SER A 1 164 ? -3.757 -17.124 19.577 1.00 96.62 164 SER A C 1
ATOM 1279 O O . SER A 1 164 ? -2.943 -17.088 18.647 1.00 96.62 164 SER A O 1
ATOM 1281 N N . ALA A 1 165 ? -5.039 -16.782 19.415 1.00 97.31 165 ALA A N 1
ATOM 1282 C CA . ALA A 1 165 ? -5.572 -16.284 18.153 1.00 97.31 165 ALA A CA 1
ATOM 1283 C C . ALA A 1 165 ? -4.985 -14.916 17.780 1.00 97.31 165 ALA A C 1
ATOM 1285 O O . ALA A 1 165 ? -4.680 -14.686 16.604 1.00 97.31 165 ALA A O 1
ATOM 1286 N N . ALA A 1 166 ? -4.755 -14.046 18.769 1.00 96.75 166 ALA A N 1
ATOM 1287 C CA . ALA A 1 166 ? -4.096 -12.760 18.579 1.00 96.75 166 ALA A CA 1
ATOM 1288 C C . ALA A 1 166 ? -2.696 -12.935 17.955 1.00 96.75 166 ALA A C 1
ATOM 1290 O O . ALA A 1 166 ? -2.441 -12.451 16.847 1.00 96.75 166 ALA A O 1
ATOM 1291 N N . LEU A 1 167 ? -1.812 -13.710 18.596 1.00 95.69 167 LEU A N 1
ATOM 1292 C CA . LEU A 1 167 ? -0.452 -13.947 18.098 1.00 95.69 167 LEU A CA 1
ATOM 1293 C C . LEU A 1 167 ? -0.443 -14.605 16.714 1.00 95.69 167 LEU A C 1
ATOM 1295 O O . LEU A 1 167 ? 0.351 -14.235 15.846 1.00 95.69 167 LEU A O 1
ATOM 1299 N N . ASN A 1 168 ? -1.324 -15.584 16.491 1.00 95.50 168 ASN A N 1
ATOM 1300 C CA . ASN A 1 168 ? -1.448 -16.244 15.193 1.00 95.50 168 ASN A CA 1
ATOM 1301 C C . ASN A 1 168 ? -1.833 -15.238 14.096 1.00 95.50 168 ASN A C 1
ATOM 1303 O O . ASN A 1 168 ? -1.244 -15.248 13.014 1.00 95.50 168 ASN A O 1
ATOM 1307 N N . THR A 1 169 ? -2.766 -14.329 14.391 1.00 94.94 169 THR A N 1
ATOM 1308 C CA . THR A 1 169 ? -3.213 -13.288 13.457 1.00 94.94 169 THR A CA 1
ATOM 1309 C C . THR A 1 169 ? -2.062 -12.372 13.046 1.00 94.94 169 THR A C 1
ATOM 1311 O O . THR A 1 169 ? -1.824 -12.225 11.844 1.00 94.94 169 THR A O 1
ATOM 1314 N N . LEU A 1 170 ? -1.294 -11.839 14.005 1.00 93.25 170 LEU A N 1
ATOM 1315 C CA . LEU A 1 170 ? -0.133 -10.998 13.693 1.00 93.25 170 LEU A CA 1
ATOM 1316 C C . LEU A 1 170 ? 0.938 -11.758 12.917 1.00 93.25 170 LEU A C 1
ATOM 1318 O O . LEU A 1 170 ? 1.401 -11.267 11.894 1.00 93.25 170 LEU A O 1
ATOM 1322 N N . ARG A 1 171 ? 1.298 -12.978 13.337 1.00 91.81 171 ARG A N 1
ATOM 1323 C CA . ARG A 1 171 ? 2.310 -13.788 12.636 1.00 91.81 171 ARG A CA 1
ATOM 1324 C C . ARG A 1 171 ? 1.911 -14.070 11.190 1.00 91.81 171 ARG A C 1
ATOM 1326 O O . ARG A 1 171 ? 2.743 -13.971 10.293 1.00 91.81 171 ARG A O 1
ATOM 1333 N N . ARG A 1 172 ? 0.637 -14.389 10.943 1.00 89.25 172 ARG A N 1
ATOM 1334 C CA . ARG A 1 172 ? 0.116 -14.607 9.586 1.00 89.25 172 ARG A CA 1
ATOM 1335 C C . ARG A 1 172 ? 0.144 -13.341 8.739 1.00 89.25 172 ARG A C 1
ATOM 1337 O O . ARG A 1 172 ? 0.475 -13.439 7.559 1.00 89.25 172 ARG A O 1
ATOM 1344 N N . GLY A 1 173 ? -0.208 -12.197 9.325 1.00 87.81 173 GLY A N 1
ATOM 1345 C CA . GLY A 1 173 ? -0.080 -10.897 8.673 1.00 87.81 173 GLY A CA 1
ATOM 1346 C C . GLY A 1 173 ? 1.377 -10.622 8.319 1.00 87.81 173 GLY A C 1
ATOM 1347 O O . GLY A 1 173 ? 1.699 -10.451 7.150 1.00 87.81 173 GLY A O 1
ATOM 1348 N N . TYR A 1 174 ? 2.265 -10.701 9.308 1.00 86.00 174 TYR A N 1
ATOM 1349 C CA . TYR A 1 174 ? 3.670 -10.321 9.201 1.00 86.00 174 TYR A CA 1
ATOM 1350 C C . TYR A 1 174 ? 4.467 -11.160 8.194 1.00 86.00 174 TYR A C 1
ATOM 1352 O O . TYR A 1 174 ? 5.233 -10.623 7.395 1.00 86.00 174 TYR A O 1
ATOM 1360 N N . VAL A 1 175 ? 4.249 -12.482 8.172 1.00 82.00 175 VAL A N 1
ATOM 1361 C CA . VAL A 1 175 ? 4.903 -13.388 7.206 1.00 82.00 175 VAL A CA 1
ATOM 1362 C C . VAL A 1 175 ? 4.652 -12.954 5.760 1.00 82.00 175 VAL A C 1
ATOM 1364 O O . VAL A 1 175 ? 5.491 -13.189 4.889 1.00 82.00 175 VAL A O 1
ATOM 1367 N N . ARG A 1 176 ? 3.502 -12.328 5.493 1.00 75.75 176 ARG A N 1
ATOM 1368 C CA . ARG A 1 176 ? 3.144 -11.831 4.166 1.00 75.75 176 ARG A CA 1
ATOM 1369 C C . ARG A 1 176 ? 3.491 -10.354 3.981 1.00 75.75 176 ARG A C 1
ATOM 1371 O O . ARG A 1 176 ? 4.081 -9.998 2.970 1.00 75.75 176 ARG A O 1
ATOM 1378 N N . PHE A 1 177 ? 3.156 -9.536 4.966 1.00 80.56 177 PHE A N 1
ATOM 1379 C CA . PHE A 1 177 ? 3.222 -8.085 4.935 1.00 80.56 177 PHE A CA 1
ATOM 1380 C C . PHE A 1 177 ? 4.207 -7.626 6.014 1.00 80.56 177 PHE A C 1
ATOM 1382 O O . PHE A 1 177 ? 3.829 -7.555 7.184 1.00 80.56 177 PHE A O 1
ATOM 1389 N N . PRO A 1 178 ? 5.472 -7.325 5.675 1.00 74.75 178 PRO A N 1
ATOM 1390 C CA . PRO A 1 178 ? 6.491 -6.918 6.642 1.00 74.75 178 PRO A CA 1
ATOM 1391 C C . PRO A 1 178 ? 6.273 -5.470 7.119 1.00 74.75 178 PRO A C 1
ATOM 1393 O O . PRO A 1 178 ? 7.169 -4.645 6.992 1.00 74.75 178 PRO A O 1
ATOM 1396 N N . TYR A 1 179 ? 5.074 -5.132 7.588 1.00 85.62 179 TYR A N 1
ATOM 1397 C CA . TYR A 1 179 ? 4.649 -3.773 7.916 1.00 85.62 179 TYR A CA 1
ATOM 1398 C C . TYR A 1 179 ? 5.080 -3.360 9.310 1.00 85.62 179 TYR A C 1
ATOM 1400 O O . TYR A 1 179 ? 5.125 -4.191 10.218 1.00 85.62 179 TYR A O 1
ATOM 1408 N N . GLU A 1 180 ? 5.310 -2.059 9.464 1.00 89.56 180 GLU A N 1
ATOM 1409 C CA . GLU A 1 180 ? 5.670 -1.455 10.742 1.00 89.56 180 GLU A CA 1
ATOM 1410 C C . GLU A 1 180 ? 4.618 -1.769 11.801 1.00 89.56 180 GLU A C 1
ATOM 1412 O O . GLU A 1 180 ? 4.970 -2.334 12.831 1.00 89.56 180 GLU A O 1
ATOM 1417 N N . GLU A 1 181 ? 3.334 -1.535 11.509 1.00 90.19 181 GLU A N 1
ATOM 1418 C CA . GLU A 1 181 ? 2.273 -1.709 12.504 1.00 90.19 181 GLU A CA 1
ATOM 1419 C C . GLU A 1 181 ? 2.215 -3.147 13.030 1.00 90.19 181 GLU A C 1
ATOM 1421 O O . GLU A 1 181 ? 2.161 -3.371 14.235 1.00 90.19 181 GLU A O 1
ATOM 1426 N N . LEU A 1 182 ? 2.284 -4.141 12.138 1.00 91.94 182 LEU A N 1
ATOM 1427 C CA . LEU A 1 182 ? 2.262 -5.556 12.521 1.00 91.94 182 LEU A CA 1
ATOM 1428 C C . LEU A 1 182 ? 3.449 -5.928 13.408 1.00 91.94 182 LEU A C 1
ATOM 1430 O O . LEU A 1 182 ? 3.303 -6.695 14.359 1.00 91.94 182 LEU A O 1
ATOM 1434 N N . LEU A 1 183 ? 4.623 -5.402 13.075 1.00 91.81 183 LEU A N 1
ATOM 1435 C CA . LEU A 1 183 ? 5.856 -5.679 13.789 1.00 91.81 183 LEU A CA 1
ATOM 1436 C C . LEU A 1 183 ? 5.895 -4.959 15.142 1.00 91.81 183 LEU A C 1
ATOM 1438 O O . LEU A 1 183 ? 6.275 -5.560 16.142 1.00 91.81 183 LEU A O 1
ATOM 1442 N N . GLY A 1 184 ? 5.404 -3.723 15.196 1.00 94.25 184 GLY A N 1
ATOM 1443 C CA . GLY A 1 184 ? 5.202 -2.966 16.423 1.00 94.25 184 GLY A CA 1
ATOM 1444 C C . GLY A 1 184 ? 4.226 -3.648 17.383 1.00 94.25 184 GLY A C 1
ATOM 1445 O O . GLY A 1 184 ? 4.506 -3.743 18.576 1.00 94.25 184 GLY A O 1
ATOM 1446 N N . GLU A 1 185 ? 3.105 -4.180 16.882 1.00 96.06 185 GLU A N 1
ATOM 1447 C CA . GLU A 1 185 ? 2.170 -4.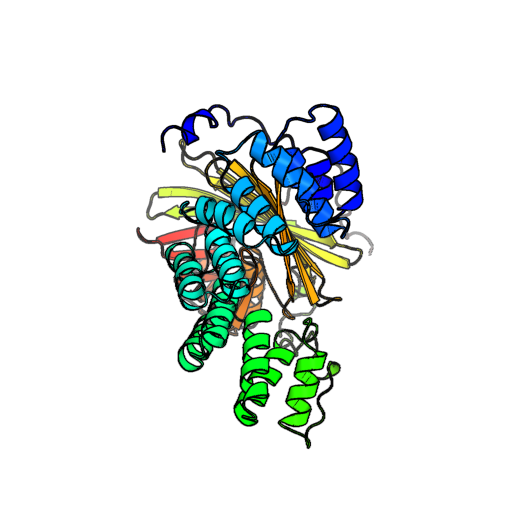959 17.709 1.00 96.06 185 GLU A CA 1
ATOM 1448 C C . GLU A 1 185 ? 2.803 -6.272 18.210 1.00 96.06 185 GLU A C 1
ATOM 1450 O O . GLU A 1 185 ? 2.557 -6.679 19.345 1.00 96.06 185 GLU A O 1
ATOM 1455 N N . LEU A 1 186 ? 3.664 -6.926 17.413 1.00 95.88 186 LEU A N 1
ATOM 1456 C CA . LEU A 1 186 ? 4.420 -8.107 17.857 1.00 95.88 186 LEU A CA 1
ATOM 1457 C C . LEU A 1 186 ? 5.402 -7.756 18.983 1.00 95.88 186 LEU A C 1
ATOM 1459 O O . LEU A 1 186 ? 5.453 -8.477 19.980 1.00 95.88 186 LEU A O 1
ATOM 1463 N N . VAL A 1 187 ? 6.140 -6.649 18.860 1.00 96.12 187 VAL A N 1
ATOM 1464 C CA . VAL A 1 187 ? 7.033 -6.150 19.921 1.00 96.12 187 VAL A CA 1
ATOM 1465 C C . VAL A 1 187 ? 6.238 -5.877 21.200 1.00 96.12 187 VAL A C 1
ATOM 1467 O O . VAL A 1 187 ? 6.571 -6.423 22.254 1.00 96.12 187 VAL A O 1
ATOM 1470 N N . GLY A 1 188 ? 5.142 -5.117 21.113 1.00 95.94 188 GLY A N 1
ATOM 1471 C CA . GLY A 1 188 ? 4.280 -4.826 22.263 1.00 95.94 188 GLY A CA 1
ATOM 1472 C C . GLY A 1 188 ? 3.714 -6.091 22.922 1.00 95.94 188 GLY A C 1
ATOM 1473 O O . GLY A 1 188 ? 3.735 -6.226 24.147 1.00 95.94 188 GLY A O 1
ATOM 1474 N N . PHE A 1 189 ? 3.286 -7.068 22.116 1.00 96.12 189 PHE A N 1
ATOM 1475 C CA . PHE A 1 189 ? 2.755 -8.345 22.596 1.00 96.12 189 PHE A CA 1
ATOM 1476 C C . PHE A 1 189 ? 3.769 -9.154 23.417 1.00 96.12 189 PHE A C 1
ATOM 1478 O O . PHE A 1 189 ? 3.404 -9.721 24.452 1.00 96.12 189 PHE A O 1
ATOM 1485 N N . TRP A 1 190 ? 5.026 -9.235 22.970 1.00 96.50 190 TRP A N 1
ATOM 1486 C CA . TRP A 1 190 ? 6.072 -9.980 23.684 1.00 96.50 190 TRP A CA 1
ATOM 1487 C C . TRP A 1 190 ? 6.614 -9.219 24.886 1.00 96.50 190 TRP A C 1
ATOM 1489 O O . TRP A 1 190 ? 6.881 -9.833 25.921 1.00 96.50 190 TRP A O 1
ATOM 1499 N N . ARG A 1 191 ? 6.672 -7.886 24.798 1.00 95.69 191 ARG A N 1
ATOM 1500 C CA . ARG A 1 191 ? 6.993 -7.020 25.934 1.00 95.69 191 ARG A CA 1
ATOM 1501 C C . ARG A 1 191 ? 6.016 -7.223 27.085 1.00 95.69 191 ARG A C 1
ATOM 1503 O O . ARG A 1 191 ? 6.453 -7.447 28.208 1.00 95.69 191 ARG A O 1
ATOM 1510 N N . GLY A 1 192 ? 4.712 -7.240 26.804 1.00 94.31 192 GLY A N 1
ATOM 1511 C CA . GLY A 1 192 ? 3.681 -7.487 27.818 1.00 94.31 192 GLY A CA 1
ATOM 1512 C C . GLY A 1 192 ? 3.764 -8.865 28.492 1.00 94.31 192 GLY A C 1
ATOM 1513 O O . GLY A 1 192 ? 3.204 -9.046 29.569 1.00 94.31 192 GLY A O 1
ATOM 1514 N N . ARG A 1 193 ? 4.468 -9.832 27.887 1.00 94.25 193 ARG A N 1
ATOM 1515 C CA . ARG A 1 193 ? 4.697 -11.173 28.455 1.00 94.25 193 ARG A CA 1
ATOM 1516 C C . ARG A 1 193 ? 6.023 -11.336 29.183 1.00 94.25 193 ARG A C 1
ATOM 1518 O O . ARG A 1 193 ? 6.198 -12.344 29.857 1.00 94.25 193 ARG A O 1
ATOM 1525 N N . GLY A 1 194 ? 6.950 -10.397 29.025 1.00 94.19 194 GLY A N 1
ATOM 1526 C CA . GLY A 1 194 ? 8.306 -10.546 29.548 1.00 94.19 194 GLY A CA 1
ATOM 1527 C C . GLY A 1 194 ? 9.119 -11.655 28.864 1.00 94.19 194 GLY A C 1
ATOM 1528 O O . GLY A 1 194 ? 10.053 -12.184 29.457 1.00 94.19 194 GLY A O 1
ATOM 1529 N N . GLU A 1 195 ? 8.788 -12.017 27.622 1.00 96.19 195 GLU A N 1
ATOM 1530 C CA . GLU A 1 195 ? 9.498 -13.051 26.854 1.00 96.19 195 GLU A CA 1
ATOM 1531 C C . GLU A 1 195 ? 10.664 -12.428 26.076 1.00 96.19 195 GLU A C 1
ATOM 1533 O O . GLU A 1 195 ? 10.525 -12.044 24.910 1.00 96.19 195 GLU A O 1
ATOM 1538 N N . ALA A 1 196 ? 11.812 -12.293 26.746 1.00 95.12 196 ALA A N 1
ATOM 1539 C CA . ALA A 1 196 ? 12.956 -11.512 26.270 1.00 95.12 196 ALA A CA 1
ATOM 1540 C C . ALA A 1 196 ? 13.474 -11.936 24.885 1.00 95.12 196 ALA A C 1
ATOM 1542 O O . ALA A 1 196 ? 13.728 -11.076 24.045 1.00 95.12 196 ALA A O 1
ATOM 1543 N N . ASP A 1 197 ? 13.585 -13.236 24.600 1.00 94.75 197 ASP A N 1
ATOM 1544 C CA . ASP A 1 197 ? 14.151 -13.701 23.326 1.00 94.75 197 ASP A CA 1
ATOM 1545 C C . ASP A 1 197 ? 13.244 -13.395 22.129 1.00 94.75 197 ASP A C 1
ATOM 1547 O O . ASP A 1 197 ? 13.713 -12.917 21.094 1.00 94.75 197 ASP A O 1
ATOM 1551 N N . SER A 1 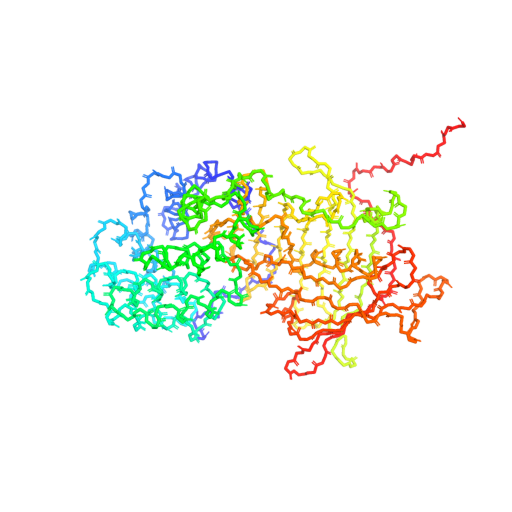198 ? 11.934 -13.632 22.269 1.00 94.94 198 SER A N 1
ATOM 1552 C CA . SER A 1 198 ? 10.973 -13.302 21.209 1.00 94.94 198 SER A CA 1
ATOM 1553 C C . SER A 1 198 ? 10.856 -11.792 21.031 1.00 94.94 198 SER A C 1
ATOM 1555 O O . SER A 1 198 ? 10.794 -11.314 19.899 1.00 94.94 198 SER A O 1
ATOM 1557 N N . LEU A 1 199 ? 10.860 -11.042 22.136 1.00 96.44 199 LEU A N 1
ATOM 1558 C CA . LEU A 1 199 ? 10.865 -9.587 22.105 1.00 96.44 199 LEU A CA 1
ATOM 1559 C C . LEU A 1 199 ? 12.077 -9.045 21.344 1.00 96.44 199 LEU A C 1
ATOM 1561 O O . LEU A 1 199 ? 11.895 -8.266 20.410 1.00 96.44 199 LEU A O 1
ATOM 1565 N N . ALA A 1 200 ? 13.285 -9.486 21.705 1.00 94.31 200 ALA A N 1
ATOM 1566 C CA . ALA A 1 200 ? 14.521 -9.052 21.064 1.00 94.31 200 ALA A CA 1
ATOM 1567 C C . ALA A 1 200 ? 14.502 -9.346 19.558 1.00 94.31 200 ALA A C 1
ATOM 1569 O O . ALA A 1 200 ? 14.749 -8.447 18.760 1.00 94.31 200 ALA A O 1
ATOM 1570 N N . ALA A 1 201 ? 14.093 -10.556 19.159 1.00 92.44 201 ALA A N 1
ATOM 1571 C CA . ALA A 1 201 ? 14.040 -10.943 17.750 1.00 92.44 201 ALA A CA 1
ATOM 1572 C C . ALA A 1 201 ? 13.136 -10.023 16.905 1.00 92.44 201 ALA A C 1
ATOM 1574 O O . ALA A 1 201 ? 13.535 -9.578 15.827 1.00 92.44 201 ALA A O 1
ATOM 1575 N N . TYR A 1 202 ? 11.926 -9.710 17.385 1.00 93.88 202 TYR A N 1
ATOM 1576 C CA . TYR A 1 202 ? 11.015 -8.814 16.661 1.00 93.88 202 TYR A CA 1
ATOM 1577 C C . TYR A 1 202 ? 11.441 -7.343 16.745 1.00 93.88 202 TYR A C 1
ATOM 1579 O O . TYR A 1 202 ? 11.246 -6.607 15.779 1.00 93.88 202 TYR A O 1
ATOM 1587 N N . ALA A 1 203 ? 12.045 -6.912 17.855 1.00 93.38 203 ALA A N 1
ATOM 1588 C CA . ALA A 1 203 ? 12.554 -5.553 18.009 1.00 93.38 203 ALA A CA 1
ATOM 1589 C C . ALA A 1 203 ? 13.754 -5.284 17.084 1.00 93.38 203 ALA A C 1
ATOM 1591 O O . ALA A 1 203 ? 13.765 -4.288 16.368 1.00 93.38 203 ALA A O 1
ATOM 1592 N N . GLU A 1 204 ? 14.717 -6.200 16.998 1.00 90.25 204 GLU A N 1
ATOM 1593 C CA . GLU A 1 204 ? 15.843 -6.108 16.057 1.00 90.25 204 GLU A CA 1
ATOM 1594 C C . GLU A 1 204 ? 15.366 -6.106 14.595 1.00 90.25 204 GLU A C 1
ATOM 1596 O O . GLU A 1 204 ? 15.863 -5.351 13.754 1.00 90.25 204 GLU A O 1
ATOM 1601 N N . GLU A 1 205 ? 14.365 -6.931 14.272 1.00 88.38 205 GLU A N 1
ATOM 1602 C CA . GLU A 1 205 ? 13.739 -6.923 12.952 1.00 88.38 205 GLU A CA 1
ATOM 1603 C C . GLU A 1 205 ? 13.016 -5.601 12.661 1.00 88.38 205 GLU A C 1
ATOM 1605 O O . GLU A 1 205 ? 13.083 -5.112 11.525 1.00 88.38 205 GLU A O 1
ATOM 1610 N N . TYR A 1 206 ? 12.381 -4.997 13.669 1.00 91.00 206 TYR A N 1
ATOM 1611 C CA . TYR A 1 206 ? 11.778 -3.673 13.557 1.00 91.00 206 TYR A CA 1
ATOM 1612 C C . TYR A 1 206 ? 12.833 -2.632 13.225 1.00 91.00 206 TYR A C 1
ATOM 1614 O O . TYR A 1 206 ? 12.686 -1.945 12.221 1.00 91.00 206 TYR A O 1
ATOM 1622 N N . LEU A 1 207 ? 13.923 -2.559 13.990 1.00 88.31 207 LEU A N 1
ATOM 1623 C CA . LEU A 1 207 ? 14.977 -1.563 13.776 1.00 88.31 207 LEU A CA 1
ATOM 1624 C C . LEU A 1 207 ? 15.613 -1.693 12.387 1.00 88.31 207 LEU A C 1
ATOM 1626 O O . LEU A 1 207 ? 15.850 -0.697 11.711 1.00 88.31 207 LEU A O 1
ATOM 1630 N N . ARG A 1 208 ? 15.798 -2.924 11.899 1.00 84.56 208 ARG A N 1
ATOM 1631 C CA . ARG A 1 208 ? 16.305 -3.180 10.543 1.00 84.56 208 ARG A CA 1
ATOM 1632 C C . ARG A 1 208 ? 15.321 -2.778 9.438 1.00 84.56 208 ARG A C 1
ATOM 1634 O O . ARG A 1 208 ? 15.755 -2.444 8.336 1.00 84.56 208 ARG A O 1
ATOM 1641 N N . THR A 1 209 ? 14.015 -2.884 9.685 1.00 83.44 209 THR A N 1
ATOM 1642 C CA . THR A 1 209 ? 12.983 -2.693 8.649 1.00 83.44 209 THR A CA 1
ATOM 1643 C C . THR A 1 209 ? 12.376 -1.293 8.676 1.00 83.44 209 THR A C 1
ATOM 1645 O O . THR A 1 209 ? 12.016 -0.794 7.620 1.00 83.44 209 THR A O 1
ATOM 1648 N N . TYR A 1 210 ? 12.301 -0.653 9.842 1.00 88.56 210 TYR A N 1
ATOM 1649 C CA . TYR A 1 210 ? 11.726 0.672 10.081 1.00 88.56 210 TYR A CA 1
ATOM 1650 C C . TYR A 1 210 ? 12.585 1.462 11.083 1.00 88.56 210 TYR A C 1
ATOM 1652 O O . TYR A 1 210 ? 12.102 1.831 12.157 1.00 88.56 210 TYR A O 1
ATOM 1660 N N . PRO A 1 211 ? 13.849 1.779 10.741 1.00 86.25 211 PRO A N 1
ATOM 1661 C CA . PRO A 1 211 ? 14.766 2.497 11.637 1.00 86.25 211 PRO A CA 1
ATOM 1662 C C . PRO A 1 211 ? 14.293 3.916 11.995 1.00 86.25 211 PRO A C 1
ATOM 1664 O O . PRO A 1 211 ? 14.855 4.546 12.881 1.00 86.25 211 PRO A O 1
ATOM 1667 N N . LYS A 1 212 ? 13.265 4.425 11.305 1.00 88.75 212 LYS A N 1
ATOM 1668 C CA . LYS A 1 212 ? 12.625 5.732 11.527 1.00 88.75 212 LYS A CA 1
ATOM 1669 C C . LYS A 1 212 ? 11.119 5.610 11.791 1.00 88.75 212 LYS A C 1
ATOM 1671 O O . LYS A 1 212 ? 10.376 6.570 11.618 1.00 88.75 212 LYS A O 1
ATOM 1676 N N . GLY A 1 213 ? 10.648 4.408 12.129 1.00 88.81 213 GLY A N 1
ATOM 1677 C CA . GLY A 1 213 ? 9.229 4.164 12.367 1.00 88.81 213 GLY A CA 1
ATOM 1678 C C . GLY A 1 213 ? 8.724 4.852 13.646 1.00 88.81 213 GLY A C 1
ATOM 1679 O O . GLY A 1 213 ? 9.511 5.113 14.555 1.00 88.81 213 GLY A O 1
ATOM 1680 N N . PRO A 1 214 ? 7.410 5.100 13.764 1.00 91.56 214 PRO A N 1
ATOM 1681 C CA . PRO A 1 214 ? 6.808 5.862 14.860 1.00 91.56 214 PRO A CA 1
ATOM 1682 C C . PRO A 1 214 ? 7.005 5.235 16.243 1.00 91.56 214 PRO A C 1
ATOM 1684 O O . PRO A 1 214 ? 6.959 5.948 17.240 1.00 91.56 214 PRO A O 1
ATOM 1687 N N . ARG A 1 215 ? 7.231 3.918 16.325 1.00 92.75 215 ARG A N 1
ATOM 1688 C CA . ARG A 1 215 ? 7.461 3.205 17.591 1.00 92.75 215 ARG A CA 1
ATOM 1689 C C . ARG A 1 215 ? 8.941 3.046 17.948 1.00 92.75 215 ARG A C 1
ATOM 1691 O O . ARG A 1 215 ? 9.253 2.271 18.845 1.00 92.75 215 ARG A O 1
ATOM 1698 N N . LEU A 1 216 ? 9.858 3.740 17.264 1.00 90.81 216 LEU A N 1
ATOM 1699 C CA . LEU A 1 216 ? 11.307 3.559 17.430 1.00 90.81 216 LEU A CA 1
ATOM 1700 C C . LEU A 1 216 ? 11.755 3.598 18.899 1.00 90.81 216 LEU A C 1
ATOM 1702 O O . LEU A 1 216 ? 12.401 2.658 19.357 1.00 90.81 216 LEU A O 1
ATOM 1706 N N . ASP A 1 217 ? 11.365 4.630 19.645 1.00 91.75 217 ASP A N 1
ATOM 1707 C CA . ASP A 1 217 ? 11.762 4.788 21.051 1.00 91.75 217 ASP A CA 1
ATOM 1708 C C . ASP A 1 217 ? 11.209 3.663 21.936 1.00 91.75 217 ASP A C 1
ATOM 1710 O O . ASP A 1 217 ? 11.897 3.150 22.821 1.00 91.75 217 ASP A O 1
ATOM 1714 N N . GLU A 1 218 ? 9.972 3.229 21.671 1.00 93.75 218 GLU A N 1
ATOM 1715 C CA . GLU A 1 218 ? 9.354 2.112 22.383 1.00 93.75 218 GLU A CA 1
ATOM 1716 C C . GLU A 1 218 ? 10.100 0.799 22.111 1.00 93.75 218 GLU A C 1
ATOM 1718 O O . GLU A 1 218 ? 10.351 0.021 23.035 1.00 93.75 218 GLU A O 1
ATOM 1723 N N . VAL A 1 219 ? 10.485 0.570 20.853 1.00 94.12 219 VAL A N 1
ATOM 1724 C CA . VAL A 1 219 ? 11.225 -0.617 20.416 1.00 94.12 219 VAL A CA 1
ATOM 1725 C C . VAL A 1 219 ? 12.634 -0.636 21.003 1.00 94.12 219 VAL A C 1
ATOM 1727 O O . VAL A 1 219 ? 13.047 -1.670 21.526 1.00 94.12 219 VAL A O 1
ATOM 1730 N N . LEU A 1 220 ? 13.354 0.489 20.978 1.00 92.62 220 LEU A N 1
ATOM 1731 C CA . LEU A 1 220 ? 14.684 0.607 21.583 1.00 92.62 220 LEU A CA 1
ATOM 1732 C C . LEU A 1 220 ? 14.632 0.338 23.091 1.00 92.62 220 LEU A C 1
ATOM 1734 O O . LEU A 1 220 ? 15.427 -0.449 23.602 1.00 92.62 220 LEU A O 1
ATOM 1738 N N . ALA A 1 221 ? 13.654 0.911 23.799 1.00 92.56 221 ALA A N 1
ATOM 1739 C CA . ALA A 1 221 ? 13.463 0.653 25.225 1.00 92.56 221 ALA A CA 1
ATOM 1740 C C . ALA A 1 221 ? 13.142 -0.824 25.512 1.00 92.56 221 ALA A C 1
ATOM 1742 O O . ALA A 1 221 ? 13.633 -1.397 26.488 1.00 92.56 221 ALA A O 1
ATOM 1743 N N . ALA A 1 222 ? 12.325 -1.457 24.667 1.00 93.81 222 ALA A N 1
ATOM 1744 C CA . ALA A 1 222 ? 11.990 -2.868 24.803 1.00 93.81 222 ALA A CA 1
ATOM 1745 C C . ALA A 1 222 ? 13.202 -3.781 24.543 1.00 93.81 222 ALA A C 1
ATOM 1747 O O . ALA A 1 222 ? 13.395 -4.765 25.259 1.00 93.81 222 ALA A O 1
ATOM 1748 N N . LEU A 1 223 ? 14.042 -3.432 23.567 1.00 91.94 223 LEU A N 1
ATOM 1749 C CA . LEU A 1 223 ? 15.259 -4.170 23.245 1.00 91.94 223 LEU A CA 1
ATOM 1750 C C . LEU A 1 223 ? 16.326 -4.017 24.335 1.00 91.94 223 LEU A C 1
ATOM 1752 O O . LEU A 1 223 ? 16.904 -5.019 24.749 1.00 91.94 223 LEU A O 1
ATOM 1756 N N . ALA A 1 224 ? 16.519 -2.809 24.870 1.00 92.06 224 ALA A N 1
ATOM 1757 C CA . ALA A 1 224 ? 17.417 -2.562 25.999 1.00 92.06 224 ALA A CA 1
ATOM 1758 C C . ALA A 1 224 ? 17.009 -3.366 27.246 1.00 92.06 224 ALA A C 1
ATOM 1760 O O . ALA A 1 224 ? 17.861 -3.895 27.954 1.00 92.06 224 ALA A O 1
ATOM 1761 N N . TRP A 1 225 ? 15.704 -3.519 27.495 1.00 93.31 225 TRP A N 1
ATOM 1762 C CA . TRP A 1 225 ? 15.211 -4.393 28.562 1.00 93.31 225 TRP A CA 1
ATOM 1763 C C . TRP A 1 225 ? 15.501 -5.879 28.284 1.00 93.31 225 TRP A C 1
ATOM 1765 O O . TRP A 1 225 ? 15.911 -6.604 29.188 1.00 93.31 225 TRP A O 1
ATOM 1775 N N . ALA A 1 226 ? 15.312 -6.338 27.043 1.00 94.38 226 ALA A N 1
ATOM 1776 C CA . ALA A 1 226 ? 15.521 -7.737 26.662 1.00 94.38 226 ALA A CA 1
ATOM 1777 C C . ALA A 1 226 ? 17.007 -8.142 26.576 1.00 94.38 226 ALA A C 1
ATOM 1779 O O . ALA A 1 226 ? 17.341 -9.320 26.734 1.00 94.38 226 ALA A O 1
ATOM 1780 N N . ARG A 1 227 ? 17.889 -7.180 26.280 1.00 91.94 227 ARG A N 1
ATOM 1781 C CA . ARG A 1 227 ? 19.329 -7.351 26.028 1.00 91.94 227 ARG A CA 1
ATOM 1782 C C . ARG A 1 227 ? 20.127 -6.203 26.682 1.00 91.94 227 ARG A C 1
ATOM 1784 O O . ARG A 1 227 ? 20.704 -5.387 25.968 1.00 91.94 227 ARG A O 1
ATOM 1791 N N . PRO A 1 228 ? 20.196 -6.135 28.024 1.00 86.75 228 PRO A N 1
ATOM 1792 C CA . PRO A 1 228 ? 20.794 -5.000 28.741 1.00 86.75 228 PRO A CA 1
ATOM 1793 C C . PRO A 1 228 ? 22.301 -4.831 28.502 1.00 86.75 228 PRO A C 1
ATOM 1795 O O . PRO A 1 228 ? 22.818 -3.724 28.616 1.00 86.75 228 PRO A O 1
ATOM 1798 N N . ASP A 1 229 ? 22.998 -5.908 28.133 1.00 86.00 229 ASP A N 1
ATOM 1799 C CA . ASP A 1 229 ? 24.443 -5.895 27.872 1.00 86.00 229 ASP A CA 1
ATOM 1800 C C . ASP A 1 229 ? 24.798 -5.476 26.435 1.00 86.00 229 ASP A C 1
ATOM 1802 O O . ASP A 1 229 ? 25.969 -5.465 26.058 1.00 86.00 229 ASP A O 1
ATOM 1806 N N . THR A 1 230 ? 23.800 -5.174 25.598 1.00 79.62 230 THR A N 1
ATOM 1807 C CA . THR A 1 230 ? 24.010 -4.745 24.211 1.00 79.62 230 THR A CA 1
ATOM 1808 C C . THR A 1 230 ? 23.533 -3.309 24.034 1.00 79.62 230 THR A C 1
ATOM 1810 O O . THR A 1 230 ? 22.370 -2.991 24.273 1.00 79.62 230 THR A O 1
ATOM 1813 N N . LEU A 1 231 ? 24.444 -2.431 23.616 1.00 70.12 231 LEU A N 1
ATOM 1814 C CA . LEU A 1 231 ? 24.111 -1.068 23.212 1.00 70.12 231 LEU A CA 1
ATOM 1815 C C . LEU A 1 231 ? 23.494 -1.109 21.812 1.00 70.12 231 LEU A C 1
ATOM 1817 O O . LEU A 1 231 ? 24.104 -1.650 20.892 1.00 70.12 231 LEU A O 1
ATOM 1821 N N . TYR A 1 232 ? 22.296 -0.544 21.682 1.00 67.75 232 TYR A N 1
ATOM 1822 C CA . TYR A 1 232 ? 21.617 -0.348 20.406 1.00 67.75 232 TYR A CA 1
ATOM 1823 C C . TYR A 1 232 ? 21.303 1.132 20.245 1.00 67.75 232 TYR A C 1
ATOM 1825 O O . TYR A 1 232 ? 20.531 1.698 21.021 1.00 67.75 232 TYR A O 1
ATOM 1833 N N . GLU A 1 233 ? 21.870 1.751 19.222 1.00 66.56 233 GLU A N 1
ATOM 1834 C CA . GLU A 1 233 ? 21.550 3.113 18.825 1.00 66.56 233 GLU A CA 1
ATOM 1835 C C . GLU A 1 233 ? 20.767 3.109 17.509 1.00 66.56 233 GLU A C 1
ATOM 1837 O O . GLU A 1 233 ? 20.969 2.268 16.632 1.00 66.56 233 GLU A O 1
ATOM 1842 N N . ALA A 1 234 ? 19.884 4.094 17.320 1.00 59.31 234 ALA A N 1
ATOM 1843 C CA . ALA A 1 234 ? 19.144 4.251 16.063 1.00 59.31 234 ALA A CA 1
ATOM 1844 C C . ALA A 1 234 ? 20.077 4.361 14.832 1.00 59.31 234 ALA A C 1
ATOM 1846 O O . ALA A 1 234 ? 19.683 4.016 13.720 1.00 59.31 234 ALA A O 1
ATOM 1847 N N . GLY A 1 235 ? 21.324 4.813 15.032 1.00 56.72 235 GLY A N 1
ATOM 1848 C CA . GLY A 1 235 ? 22.357 4.911 13.998 1.00 56.72 235 GLY A CA 1
ATOM 1849 C C . GLY A 1 235 ? 23.019 3.586 13.596 1.00 56.72 235 GLY A C 1
ATOM 1850 O O . GLY A 1 235 ? 23.629 3.533 12.526 1.00 56.72 235 GLY A O 1
ATOM 1851 N N . ASP A 1 236 ? 22.868 2.518 14.388 1.00 57.09 236 ASP A N 1
ATOM 1852 C CA . ASP A 1 236 ? 23.497 1.209 14.134 1.00 57.09 236 ASP A CA 1
ATOM 1853 C C . ASP A 1 236 ? 22.851 0.446 12.970 1.00 57.09 236 ASP A C 1
ATOM 1855 O O . ASP A 1 236 ? 23.431 -0.491 12.415 1.00 57.09 236 ASP A O 1
ATOM 1859 N N . TYR A 1 237 ? 21.657 0.874 12.557 1.00 58.81 237 TYR A N 1
ATOM 1860 C CA . TYR A 1 237 ? 20.908 0.322 11.434 1.00 58.81 237 TYR A CA 1
ATOM 1861 C C . TYR A 1 237 ? 20.906 1.336 10.286 1.00 58.81 237 TYR A C 1
ATOM 1863 O O . TYR A 1 237 ? 19.896 2.005 10.052 1.00 58.81 237 TYR A O 1
ATOM 1871 N N . PRO A 1 238 ? 22.035 1.508 9.567 1.00 50.38 238 PRO A N 1
ATOM 1872 C CA . PRO A 1 238 ? 22.147 2.552 8.566 1.00 50.38 238 PRO A CA 1
ATOM 1873 C C . PRO A 1 238 ? 21.073 2.388 7.487 1.00 50.38 238 PRO A C 1
A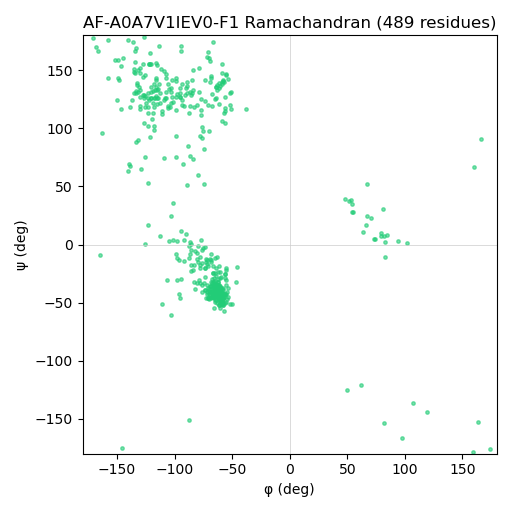TOM 1875 O O . PRO A 1 238 ? 20.881 1.291 6.956 1.00 50.38 238 PRO A O 1
ATOM 1878 N N . ASP A 1 239 ? 20.494 3.517 7.054 1.00 48.53 239 ASP A N 1
ATOM 1879 C CA . ASP A 1 239 ? 19.629 3.656 5.860 1.00 48.53 239 ASP A CA 1
ATOM 1880 C C . ASP A 1 239 ? 20.210 2.950 4.610 1.00 48.53 239 ASP A C 1
ATOM 1882 O O . ASP A 1 239 ? 19.518 2.658 3.634 1.00 48.53 239 ASP A O 1
ATOM 1886 N N . ASN A 1 240 ? 21.520 2.685 4.634 1.00 46.41 240 ASN A N 1
ATOM 1887 C CA . ASN A 1 240 ? 22.310 2.050 3.597 1.00 46.41 240 ASN A CA 1
ATOM 1888 C C . ASN A 1 240 ? 23.038 0.802 4.113 1.00 46.41 240 ASN A C 1
ATOM 1890 O O . ASN A 1 240 ? 24.255 0.734 3.926 1.00 46.41 240 ASN A O 1
ATOM 1894 N N . ALA A 1 241 ? 22.354 -0.174 4.733 1.00 41.69 241 ALA A N 1
ATOM 1895 C CA . ALA A 1 241 ? 22.925 -1.520 4.896 1.00 41.69 241 ALA A CA 1
ATOM 1896 C C . ALA A 1 241 ? 23.697 -1.853 3.608 1.00 41.69 241 ALA A C 1
ATOM 1898 O O . ALA A 1 241 ? 23.089 -1.759 2.534 1.00 41.69 241 ALA A O 1
ATOM 1899 N N . PRO A 1 242 ? 25.032 -2.046 3.675 1.00 38.66 242 PRO A N 1
ATOM 1900 C CA . PRO A 1 242 ? 25.918 -1.784 2.553 1.00 38.66 242 PRO A CA 1
ATOM 1901 C C . PRO A 1 242 ? 25.449 -2.597 1.364 1.00 38.66 242 PRO A C 1
ATOM 1903 O O . PRO A 1 242 ? 25.610 -3.816 1.314 1.00 38.66 242 PRO A O 1
ATOM 1906 N N . TYR A 1 243 ? 24.807 -1.920 0.410 1.00 44.72 243 TYR A N 1
ATOM 1907 C CA . TYR A 1 243 ? 24.443 -2.579 -0.821 1.00 44.72 243 TYR A CA 1
ATOM 1908 C C . TYR A 1 243 ? 25.768 -2.999 -1.433 1.00 44.72 243 TYR A C 1
ATOM 1910 O O . TYR A 1 243 ? 26.595 -2.111 -1.668 1.00 44.72 243 TYR A O 1
ATOM 1918 N N . PRO A 1 244 ? 26.000 -4.300 -1.678 1.00 40.31 244 PRO A N 1
ATOM 1919 C CA . PRO A 1 244 ? 27.268 -4.740 -2.223 1.00 40.31 244 PRO A CA 1
ATOM 1920 C C . PRO A 1 244 ? 27.539 -3.909 -3.473 1.00 40.31 244 PRO A C 1
ATOM 1922 O O . PRO A 1 244 ? 26.700 -3.829 -4.385 1.00 40.31 244 PRO A O 1
ATOM 1925 N N . VAL A 1 245 ? 28.658 -3.186 -3.425 1.00 41.41 245 VAL A N 1
ATOM 1926 C CA . VAL A 1 245 ? 29.101 -2.293 -4.488 1.00 41.41 245 VAL A CA 1
ATOM 1927 C C . VAL A 1 245 ? 29.185 -3.146 -5.748 1.00 41.41 245 VAL A C 1
ATOM 1929 O O . VAL A 1 245 ? 29.744 -4.244 -5.733 1.00 41.41 245 VAL A O 1
ATOM 1932 N N . SER A 1 246 ? 28.523 -2.697 -6.815 1.00 42.38 246 SER A N 1
ATOM 1933 C CA . SER A 1 246 ? 28.610 -3.383 -8.102 1.00 42.38 246 SER A CA 1
ATOM 1934 C C . SER A 1 246 ? 30.074 -3.451 -8.534 1.00 42.38 246 SER A C 1
ATOM 1936 O O . SER A 1 246 ? 30.801 -2.481 -8.352 1.00 42.38 246 SER A O 1
ATOM 1938 N N . ARG A 1 247 ? 30.493 -4.566 -9.138 1.00 48.19 247 ARG A N 1
ATOM 1939 C CA . ARG A 1 247 ? 31.773 -4.631 -9.866 1.00 48.19 247 ARG A CA 1
ATOM 1940 C C . ARG A 1 247 ? 31.701 -3.936 -11.235 1.00 48.19 247 ARG A C 1
ATOM 1942 O O . ARG A 1 247 ? 32.712 -3.876 -11.923 1.00 48.19 247 ARG A O 1
ATOM 1949 N N . ALA A 1 248 ? 30.519 -3.458 -11.636 1.00 44.91 248 ALA A N 1
ATOM 1950 C CA . ALA A 1 248 ? 30.353 -2.628 -12.823 1.00 44.91 248 ALA A CA 1
ATOM 1951 C C . ALA A 1 248 ? 31.009 -1.248 -12.604 1.00 44.91 248 ALA A C 1
ATOM 1953 O O . ALA A 1 248 ? 30.990 -0.760 -11.467 1.00 44.91 248 ALA A O 1
ATOM 1954 N N . PRO A 1 249 ? 31.591 -0.637 -13.649 1.00 45.84 249 PRO A N 1
ATOM 1955 C CA . PRO A 1 249 ? 32.263 0.652 -13.538 1.00 45.84 249 PRO A CA 1
ATOM 1956 C C . PRO A 1 249 ? 31.313 1.754 -13.024 1.00 45.84 249 PRO A C 1
ATOM 1958 O O . PRO A 1 249 ? 30.088 1.637 -13.058 1.00 45.84 249 PRO A O 1
ATOM 1961 N N . GLU A 1 250 ? 31.876 2.796 -12.406 1.00 45.62 250 GLU A N 1
ATOM 1962 C CA . GLU A 1 250 ? 31.117 3.787 -11.626 1.00 45.62 250 GLU A CA 1
ATOM 1963 C C . GLU A 1 250 ? 30.104 4.616 -12.440 1.00 45.62 250 GLU A C 1
ATOM 1965 O O . GLU A 1 250 ? 29.162 5.163 -11.850 1.00 45.62 250 GLU A O 1
ATOM 1970 N N . ASP A 1 251 ? 30.289 4.674 -13.759 1.00 50.31 251 ASP A N 1
ATOM 1971 C CA . ASP A 1 251 ? 29.407 5.243 -14.785 1.00 50.31 251 ASP A CA 1
ATOM 1972 C C . ASP A 1 251 ? 28.162 4.376 -15.069 1.00 50.31 251 ASP A C 1
ATOM 1974 O O . ASP A 1 251 ? 27.130 4.887 -15.502 1.00 50.31 251 ASP A O 1
ATOM 1978 N N . ASP A 1 252 ? 28.206 3.093 -14.711 1.00 50.50 252 ASP A N 1
ATOM 1979 C CA . ASP A 1 252 ? 27.176 2.076 -14.965 1.00 50.50 252 ASP A CA 1
ATOM 1980 C C . ASP A 1 252 ? 26.145 1.949 -13.817 1.00 50.50 252 ASP A C 1
ATOM 1982 O O . ASP A 1 252 ? 25.244 1.103 -13.820 1.00 50.50 252 ASP A O 1
ATOM 1986 N N . ARG A 1 253 ? 26.255 2.812 -12.793 1.00 53.50 253 ARG A N 1
ATOM 1987 C CA . ARG A 1 253 ? 25.322 2.874 -11.645 1.00 53.50 253 ARG A CA 1
ATOM 1988 C C . ARG A 1 253 ? 23.958 3.475 -12.006 1.00 53.50 253 ARG A C 1
ATOM 1990 O O . ARG A 1 253 ? 23.025 3.392 -11.206 1.00 53.50 253 ARG A O 1
ATOM 1997 N N . GLY A 1 254 ? 23.854 4.092 -13.181 1.00 64.56 254 GLY A N 1
ATOM 1998 C CA . GLY A 1 254 ? 22.668 4.779 -13.669 1.00 64.56 254 GLY A CA 1
ATOM 1999 C C . GLY A 1 254 ? 21.754 3.925 -14.547 1.00 64.56 254 GLY A C 1
ATOM 2000 O O . GLY A 1 254 ? 22.114 2.853 -15.037 1.00 64.56 254 GLY A O 1
ATOM 2001 N N . MET A 1 255 ? 20.541 4.423 -14.774 1.00 78.25 255 MET A N 1
ATOM 2002 C CA . MET A 1 255 ? 19.763 4.011 -15.939 1.00 78.25 255 MET A CA 1
ATOM 2003 C C . MET A 1 255 ? 20.290 4.772 -17.170 1.00 78.25 255 MET A C 1
ATOM 2005 O O . MET A 1 255 ? 20.840 5.854 -17.019 1.00 78.25 255 MET A O 1
ATOM 2009 N N . PRO A 1 256 ? 20.186 4.238 -18.389 1.00 74.56 256 PRO A N 1
ATOM 2010 C CA . PRO A 1 256 ? 20.654 4.957 -19.574 1.00 74.56 256 PRO A CA 1
ATOM 2011 C C . PRO A 1 256 ? 19.797 6.205 -19.844 1.00 74.56 256 PRO A C 1
ATOM 2013 O O . PRO A 1 256 ? 18.566 6.128 -19.871 1.00 74.56 256 PRO A O 1
ATOM 2016 N N . ASP A 1 257 ? 20.459 7.349 -20.036 1.00 79.25 257 ASP A N 1
ATOM 2017 C CA . ASP A 1 257 ? 19.822 8.613 -20.417 1.00 79.25 257 ASP A CA 1
ATOM 2018 C C . ASP A 1 257 ? 19.186 8.494 -21.811 1.00 79.25 257 ASP A C 1
ATOM 2020 O O . ASP A 1 257 ? 19.773 7.921 -22.730 1.00 79.25 257 ASP A O 1
ATOM 2024 N N . GLY A 1 258 ? 17.960 8.994 -21.955 1.00 79.12 258 GLY A N 1
ATOM 2025 C CA . GLY A 1 258 ? 17.225 8.997 -23.215 1.00 79.12 258 GLY A CA 1
ATOM 2026 C C . GLY A 1 258 ? 16.840 7.611 -23.737 1.00 79.12 258 GLY A C 1
ATOM 2027 O O . GLY A 1 258 ? 16.482 7.493 -24.914 1.00 79.12 258 GLY A O 1
ATOM 2028 N N . LEU A 1 259 ? 16.877 6.561 -22.910 1.00 85.69 259 LEU A N 1
ATOM 2029 C CA . LEU A 1 259 ? 16.462 5.221 -23.320 1.00 85.69 259 LEU A CA 1
ATOM 2030 C C . LEU A 1 259 ? 14.941 5.130 -23.433 1.00 85.69 259 LEU A C 1
ATOM 2032 O O . LEU A 1 259 ? 14.222 5.268 -22.443 1.00 85.69 259 LEU A O 1
ATOM 2036 N N . ARG A 1 260 ? 14.461 4.730 -24.613 1.00 91.75 260 ARG A N 1
ATOM 2037 C CA . ARG A 1 260 ? 13.076 4.309 -24.810 1.00 91.75 260 ARG A CA 1
ATOM 2038 C C . ARG A 1 260 ? 13.000 2.898 -25.384 1.00 91.75 260 ARG A C 1
ATOM 2040 O O . ARG A 1 260 ? 13.351 2.672 -26.537 1.00 91.75 260 ARG A O 1
ATOM 2047 N N . ILE A 1 261 ? 12.481 1.953 -24.602 1.00 92.81 261 ILE A N 1
ATOM 2048 C CA . ILE A 1 261 ? 12.245 0.569 -25.029 1.00 92.81 261 ILE A CA 1
ATOM 2049 C C . ILE A 1 261 ? 10.759 0.358 -25.315 1.00 92.81 261 ILE A C 1
ATOM 2051 O O . ILE A 1 261 ? 9.902 0.672 -24.485 1.00 92.81 261 ILE A O 1
ATOM 2055 N N . LYS A 1 262 ? 10.448 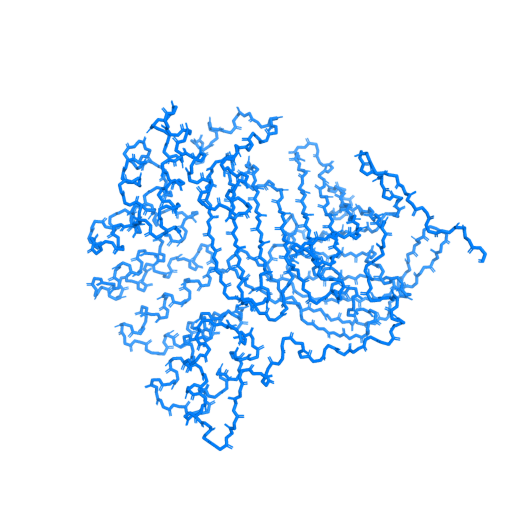-0.238 -26.468 1.00 95.50 262 LYS A N 1
ATOM 2056 C CA . LYS A 1 262 ? 9.110 -0.741 -26.790 1.00 95.50 262 LYS A CA 1
ATOM 2057 C C . LYS A 1 262 ? 9.038 -2.251 -26.625 1.00 95.50 262 LYS A C 1
ATOM 2059 O O . LYS A 1 262 ? 9.948 -2.983 -27.009 1.00 95.50 262 LYS A O 1
ATOM 2064 N N . TYR A 1 263 ? 7.904 -2.705 -26.110 1.00 95.25 263 TYR A N 1
ATOM 2065 C CA . TYR A 1 263 ? 7.581 -4.108 -25.911 1.00 95.25 263 TYR A CA 1
ATOM 2066 C C . TYR A 1 263 ? 6.241 -4.451 -26.549 1.00 95.25 263 TYR A C 1
ATOM 2068 O O . TYR A 1 263 ? 5.275 -3.686 -26.474 1.00 95.25 263 TYR A O 1
ATOM 2076 N N . ASN A 1 264 ? 6.154 -5.658 -27.097 1.00 95.38 264 ASN A N 1
ATOM 2077 C CA . ASN A 1 264 ? 4.896 -6.285 -27.473 1.00 95.38 264 ASN A CA 1
ATOM 2078 C C . ASN A 1 264 ? 4.368 -7.120 -26.298 1.00 95.38 264 ASN A C 1
ATOM 2080 O O . ASN A 1 264 ? 5.081 -7.976 -25.770 1.00 95.38 264 ASN A O 1
ATOM 2084 N N . VAL A 1 265 ? 3.105 -6.907 -25.925 1.00 92.88 265 VAL A N 1
ATOM 2085 C CA . VAL A 1 265 ? 2.417 -7.679 -24.882 1.00 92.88 265 VAL A CA 1
ATOM 2086 C C . VAL A 1 265 ? 1.488 -8.683 -25.552 1.00 92.88 265 VAL A C 1
ATOM 2088 O O . VAL A 1 265 ? 0.679 -8.317 -26.409 1.00 92.88 265 VAL A O 1
ATOM 2091 N N . ARG A 1 266 ? 1.613 -9.962 -25.197 1.00 92.19 266 ARG A N 1
ATOM 2092 C CA . ARG A 1 266 ? 0.869 -11.063 -25.819 1.00 92.19 266 ARG A CA 1
ATOM 2093 C C . ARG A 1 266 ? 0.303 -12.021 -24.787 1.00 92.19 266 ARG A C 1
ATOM 2095 O O . ARG A 1 266 ? 0.921 -12.257 -23.754 1.00 92.19 266 ARG A O 1
ATOM 2102 N N . TRP A 1 267 ? -0.811 -12.648 -25.128 1.00 89.50 267 TRP A N 1
ATOM 2103 C CA . TRP A 1 267 ? -1.319 -13.836 -24.460 1.00 89.50 267 TRP A CA 1
ATOM 2104 C C . TRP A 1 267 ? -1.375 -14.966 -25.479 1.00 89.50 267 TRP A C 1
ATOM 2106 O O . TRP A 1 267 ? -2.116 -14.891 -26.459 1.00 89.50 267 TRP A O 1
ATOM 2116 N N . SER A 1 268 ? -0.537 -15.989 -25.289 1.00 85.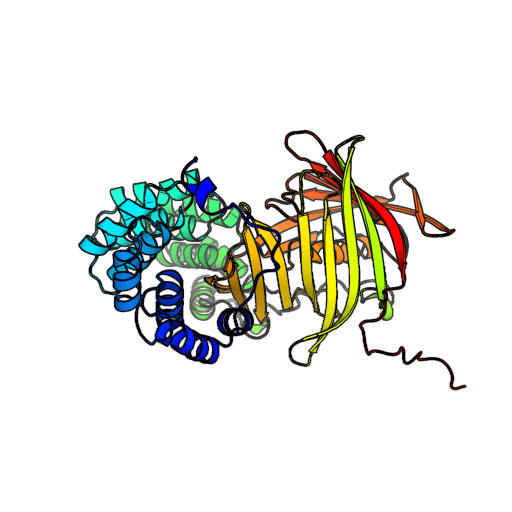69 268 SER A N 1
ATOM 2117 C CA . SER A 1 268 ? -0.291 -16.996 -26.327 1.00 85.69 268 SER A CA 1
ATOM 2118 C C . SER A 1 268 ? 0.048 -16.317 -27.675 1.00 85.69 268 SER A C 1
ATOM 2120 O O . SER A 1 268 ? 0.950 -15.476 -27.748 1.00 85.69 268 SER A O 1
ATOM 2122 N N . ILE A 1 269 ? -0.683 -16.639 -28.741 1.00 83.94 269 ILE A N 1
ATOM 2123 C CA . ILE A 1 269 ? -0.533 -16.045 -30.072 1.00 83.94 269 ILE A CA 1
ATOM 2124 C C . ILE A 1 269 ? -1.218 -14.680 -30.224 1.00 83.94 269 ILE A C 1
ATOM 2126 O O . ILE A 1 269 ? -0.921 -13.972 -31.184 1.00 83.94 269 ILE A O 1
ATOM 2130 N N . PHE A 1 270 ? -2.076 -14.256 -29.296 1.00 87.50 270 PHE A N 1
ATOM 2131 C CA . PHE A 1 270 ? -2.842 -13.014 -29.416 1.00 87.50 270 PHE A CA 1
ATOM 2132 C C . PHE A 1 270 ? -2.038 -11.812 -28.917 1.00 87.50 270 PHE A C 1
ATOM 2134 O O . PHE A 1 270 ? -1.507 -11.823 -27.805 1.00 87.50 270 PHE A O 1
ATOM 2141 N N . LYS A 1 271 ? -1.940 -10.754 -29.731 1.00 89.62 271 LYS A N 1
ATOM 2142 C CA . LYS A 1 271 ? -1.352 -9.479 -29.300 1.00 89.62 271 LYS A CA 1
ATOM 2143 C C . LYS A 1 271 ? -2.372 -8.743 -28.433 1.00 89.62 271 LYS A C 1
ATOM 2145 O O . LYS A 1 271 ? -3.428 -8.364 -28.921 1.00 89.62 271 LYS A O 1
ATOM 2150 N N . LEU A 1 272 ? -2.036 -8.546 -27.161 1.00 88.75 272 LEU A N 1
ATOM 2151 C CA . LEU A 1 272 ? -2.861 -7.788 -26.222 1.00 88.75 272 LEU A CA 1
ATOM 2152 C C . LEU A 1 272 ? -2.625 -6.287 -26.349 1.00 88.75 272 LEU A C 1
ATOM 2154 O O . LEU A 1 272 ? -3.539 -5.506 -26.118 1.00 88.75 272 LEU A O 1
ATOM 2158 N N . GLY A 1 273 ? -1.404 -5.877 -26.700 1.00 92.00 273 GLY A N 1
ATOM 2159 C CA . GLY A 1 273 ? -1.049 -4.467 -26.750 1.00 92.00 273 GLY A CA 1
ATOM 2160 C C . GLY A 1 273 ? 0.450 -4.217 -26.769 1.00 92.00 273 GLY A C 1
ATOM 2161 O O . GLY A 1 273 ? 1.236 -5.048 -27.237 1.00 92.00 273 GLY A O 1
ATOM 2162 N N . THR A 1 274 ? 0.841 -3.054 -26.262 1.00 93.31 274 THR A N 1
ATOM 2163 C CA . THR A 1 274 ? 2.234 -2.612 -26.178 1.00 93.31 274 THR A CA 1
ATOM 2164 C C . THR A 1 274 ? 2.531 -1.996 -24.822 1.00 93.31 274 THR A C 1
ATOM 2166 O O . THR A 1 274 ? 1.674 -1.328 -24.249 1.00 93.31 274 THR A O 1
ATOM 2169 N N . LEU A 1 275 ? 3.766 -2.154 -24.361 1.00 92.75 275 LEU A N 1
ATOM 2170 C CA . LEU A 1 275 ? 4.318 -1.412 -23.232 1.00 92.75 275 LEU A CA 1
ATOM 2171 C C . LEU A 1 275 ? 5.485 -0.575 -23.755 1.00 92.75 275 LEU A C 1
ATOM 2173 O O . LEU A 1 275 ? 6.317 -1.080 -24.501 1.00 92.75 275 LEU A O 1
ATOM 2177 N N . THR A 1 276 ? 5.543 0.700 -23.394 1.00 92.88 276 THR A N 1
ATOM 2178 C CA . THR A 1 276 ? 6.708 1.557 -23.653 1.00 92.88 276 THR A CA 1
ATOM 2179 C C . THR A 1 276 ? 7.325 1.950 -22.327 1.00 92.88 276 THR A C 1
ATOM 2181 O O . THR A 1 276 ? 6.588 2.341 -21.428 1.00 92.88 276 THR A O 1
ATOM 2184 N N . VAL A 1 277 ? 8.645 1.854 -22.216 1.00 92.62 277 VAL A N 1
ATOM 2185 C CA . VAL A 1 277 ? 9.416 2.302 -21.054 1.00 92.62 277 VAL A CA 1
ATOM 2186 C C . VAL A 1 277 ? 10.370 3.385 -21.524 1.00 92.62 277 VAL A C 1
ATOM 2188 O O . VAL A 1 277 ? 11.161 3.143 -22.428 1.00 92.62 277 VAL A O 1
ATOM 2191 N N . ASP A 1 278 ? 10.265 4.567 -20.938 1.00 91.75 278 ASP A N 1
ATOM 2192 C CA . ASP A 1 278 ? 11.041 5.763 -21.258 1.00 91.75 278 ASP A CA 1
ATOM 2193 C C . ASP A 1 278 ? 11.805 6.195 -20.014 1.00 91.75 278 ASP A C 1
ATOM 2195 O O . ASP A 1 278 ? 11.224 6.257 -18.932 1.00 91.75 278 ASP A O 1
ATOM 2199 N N . VAL A 1 279 ? 13.095 6.459 -20.155 1.00 89.50 279 VAL A N 1
ATOM 2200 C CA . VAL A 1 279 ? 13.974 6.798 -19.045 1.00 89.50 279 VAL A CA 1
ATOM 2201 C C . VAL A 1 279 ? 14.760 8.048 -19.368 1.00 89.50 279 VAL A C 1
ATOM 2203 O O . VAL A 1 279 ? 15.374 8.152 -20.427 1.00 89.50 279 VAL A O 1
ATOM 2206 N N . ARG A 1 280 ? 14.785 8.973 -18.412 1.00 88.94 280 ARG A N 1
ATOM 2207 C CA . ARG A 1 280 ? 15.559 10.208 -18.503 1.00 88.94 280 ARG A CA 1
ATOM 2208 C C . ARG A 1 280 ? 16.023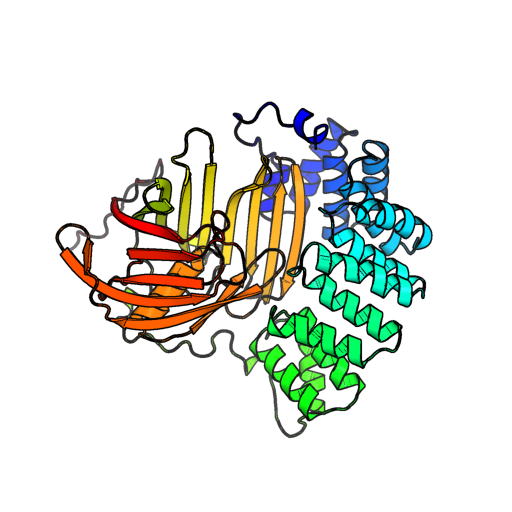 10.684 -17.124 1.00 88.94 280 ARG A C 1
ATOM 2210 O O . ARG A 1 280 ? 15.414 10.305 -16.120 1.00 88.94 280 ARG A O 1
ATOM 2217 N N . PRO A 1 281 ? 17.062 11.523 -17.040 1.00 89.44 281 PRO A N 1
ATOM 2218 C CA . PRO A 1 281 ? 17.376 12.280 -15.842 1.00 89.44 281 PRO A CA 1
ATOM 2219 C C . PRO A 1 281 ? 16.183 13.122 -15.384 1.00 89.44 281 PRO A C 1
ATOM 2221 O O . PRO A 1 281 ? 15.401 13.632 -16.186 1.00 89.44 281 PRO A O 1
ATOM 2224 N N . GLY A 1 282 ? 16.049 13.268 -14.075 1.00 89.19 282 GLY A N 1
ATOM 2225 C CA . GLY A 1 282 ? 15.064 14.123 -13.439 1.00 89.19 282 GLY A CA 1
ATOM 2226 C C . GLY A 1 282 ? 15.658 14.827 -12.228 1.00 89.19 282 GLY A C 1
ATOM 2227 O O . GLY A 1 282 ? 16.806 14.594 -11.843 1.00 89.19 282 GLY A O 1
ATOM 2228 N N . VAL A 1 283 ? 14.847 15.696 -11.639 1.00 89.81 283 VAL A N 1
ATOM 2229 C CA . VAL A 1 283 ? 15.097 16.299 -10.334 1.00 89.81 283 VAL A CA 1
ATOM 2230 C C . VAL A 1 283 ? 13.807 16.187 -9.535 1.00 89.81 283 VAL A C 1
ATOM 2232 O O . VAL A 1 283 ? 12.720 16.425 -10.072 1.00 89.81 283 VAL A O 1
ATOM 2235 N N . TYR A 1 284 ? 13.921 15.824 -8.263 1.00 87.38 284 TYR A N 1
ATOM 2236 C CA . TYR A 1 284 ? 12.806 15.777 -7.328 1.00 87.38 284 TYR A CA 1
ATOM 2237 C C . TYR A 1 284 ? 13.231 16.372 -5.990 1.00 87.38 284 TYR A C 1
ATOM 2239 O O . TYR A 1 284 ? 14.236 15.952 -5.425 1.00 87.38 284 TYR A O 1
ATOM 2247 N N . ARG A 1 285 ? 12.491 17.381 -5.506 1.00 86.69 285 ARG A N 1
ATOM 2248 C CA . ARG A 1 285 ? 12.818 18.142 -4.283 1.00 86.69 285 ARG A CA 1
ATOM 2249 C C . ARG A 1 285 ? 14.287 18.617 -4.231 1.00 86.69 285 ARG A C 1
ATOM 2251 O O . ARG A 1 285 ? 14.924 18.582 -3.187 1.00 86.69 285 ARG A O 1
ATOM 2258 N N . GLY A 1 286 ? 14.825 19.048 -5.377 1.00 87.44 286 GLY A N 1
ATOM 2259 C CA . GLY A 1 286 ? 16.211 19.521 -5.517 1.00 87.44 286 GLY A CA 1
ATOM 2260 C C . GLY A 1 286 ? 17.262 18.421 -5.705 1.00 87.44 286 GLY A C 1
ATOM 2261 O O . GLY A 1 286 ? 18.384 18.728 -6.095 1.00 87.44 286 GLY A O 1
ATOM 2262 N N . GLU A 1 287 ? 16.900 17.150 -5.521 1.00 86.12 287 GLU A N 1
ATOM 2263 C CA . GLU A 1 287 ? 17.820 16.021 -5.654 1.00 86.12 287 GLU A CA 1
ATOM 2264 C C . GLU A 1 287 ? 17.774 15.414 -7.066 1.00 86.12 287 GLU A C 1
ATOM 2266 O O . GLU A 1 287 ? 16.686 15.234 -7.629 1.00 86.12 287 GLU A O 1
ATOM 2271 N N . PRO A 1 288 ? 18.924 15.053 -7.664 1.00 89.88 288 PRO A N 1
ATOM 2272 C CA . PRO A 1 288 ? 18.954 14.339 -8.934 1.00 89.88 288 PRO A CA 1
ATOM 2273 C C . PRO A 1 288 ? 18.262 12.970 -8.845 1.00 89.88 288 PRO A C 1
ATOM 2275 O O . PRO A 1 288 ? 18.537 12.173 -7.948 1.00 89.88 288 PRO A O 1
ATOM 2278 N N . THR A 1 289 ? 17.435 12.648 -9.838 1.00 91.56 289 THR A N 1
ATOM 2279 C CA . THR A 1 289 ? 16.700 11.377 -9.944 1.00 91.56 289 THR A CA 1
ATOM 2280 C C . THR A 1 289 ? 16.795 10.777 -11.349 1.00 91.56 289 THR A C 1
ATOM 2282 O O . THR A 1 289 ? 17.260 11.405 -12.304 1.00 91.56 289 THR A O 1
ATOM 2285 N N . TRP A 1 290 ? 16.353 9.529 -11.488 1.00 91.56 290 TRP A N 1
ATOM 2286 C CA . TRP A 1 290 ? 15.912 8.951 -12.754 1.00 91.56 290 TRP A CA 1
ATOM 2287 C C . TRP A 1 290 ? 14.394 9.031 -12.839 1.00 91.56 290 TRP A C 1
ATOM 2289 O O . TRP A 1 290 ? 13.699 8.572 -11.937 1.00 91.56 290 TRP A O 1
ATOM 2299 N N . ARG A 1 291 ? 13.868 9.556 -13.942 1.00 92.06 291 ARG A N 1
ATOM 2300 C CA . ARG A 1 291 ? 12.446 9.514 -14.272 1.00 92.06 291 ARG A CA 1
ATOM 2301 C C . ARG A 1 291 ? 12.201 8.372 -15.247 1.00 92.06 291 ARG A C 1
ATOM 2303 O O . ARG A 1 291 ? 12.677 8.419 -16.379 1.00 92.06 291 ARG A O 1
ATOM 2310 N N . ALA A 1 292 ? 11.437 7.377 -14.815 1.00 91.81 292 ALA A N 1
ATOM 2311 C CA . ALA A 1 292 ? 10.975 6.277 -15.647 1.00 91.81 292 ALA A CA 1
ATOM 2312 C C . ALA A 1 292 ? 9.477 6.436 -15.930 1.00 91.81 292 ALA A C 1
ATOM 2314 O O . ALA A 1 292 ? 8.683 6.559 -15.001 1.00 91.81 292 ALA A O 1
ATOM 2315 N N . GLN A 1 293 ? 9.074 6.428 -17.198 1.00 92.38 293 GLN A N 1
ATOM 2316 C CA . GLN A 1 293 ? 7.675 6.448 -17.610 1.00 92.38 293 GLN A CA 1
ATOM 2317 C C . GLN A 1 293 ? 7.316 5.157 -18.344 1.00 92.38 293 GLN A C 1
ATOM 2319 O O . GLN A 1 293 ? 7.947 4.790 -19.332 1.00 92.38 293 GLN A O 1
ATOM 2324 N N . TYR A 1 294 ? 6.251 4.510 -17.892 1.00 91.56 294 TYR A N 1
ATOM 2325 C CA . TYR A 1 294 ? 5.706 3.276 -18.432 1.00 91.56 294 TYR A CA 1
ATOM 2326 C C . TYR A 1 294 ? 4.348 3.590 -19.044 1.00 91.56 294 TYR A C 1
ATOM 2328 O O . TYR A 1 294 ? 3.469 4.093 -18.353 1.00 91.56 294 TYR A O 1
ATOM 2336 N N . VAL A 1 295 ? 4.164 3.307 -20.329 1.00 90.62 295 VAL A N 1
ATOM 2337 C CA . VAL A 1 295 ? 2.889 3.522 -21.026 1.00 90.62 295 VAL A CA 1
ATOM 2338 C C . VAL A 1 295 ? 2.397 2.186 -21.556 1.00 90.62 295 VAL A C 1
ATOM 2340 O O . VAL A 1 295 ? 2.972 1.643 -22.504 1.00 90.62 295 VAL A O 1
ATOM 2343 N N . ALA A 1 296 ? 1.346 1.654 -20.940 1.00 88.69 296 ALA A N 1
ATOM 2344 C CA . ALA A 1 296 ? 0.666 0.447 -21.383 1.00 88.69 296 ALA A CA 1
ATOM 2345 C C . ALA A 1 296 ? -0.513 0.836 -22.275 1.00 88.69 296 ALA A C 1
ATOM 2347 O O . ALA A 1 296 ? -1.375 1.611 -21.873 1.00 88.69 296 ALA A O 1
ATOM 2348 N N . ARG A 1 297 ? -0.551 0.300 -23.496 1.00 88.75 297 ARG A N 1
ATOM 2349 C CA . ARG A 1 297 ? -1.644 0.517 -24.450 1.00 88.75 297 ARG A CA 1
ATOM 2350 C C . ARG A 1 297 ? -2.241 -0.808 -24.861 1.00 88.75 297 ARG A C 1
ATOM 2352 O O . ARG A 1 297 ? -1.506 -1.702 -25.286 1.00 88.75 297 ARG A O 1
ATOM 2359 N N . SER A 1 298 ? -3.558 -0.912 -24.785 1.00 84.12 298 SER A N 1
ATOM 2360 C CA . SER A 1 298 ? -4.281 -2.037 -25.363 1.00 84.12 298 SER A CA 1
ATOM 2361 C C . SER A 1 298 ? -4.239 -1.980 -26.893 1.00 84.12 298 SER A C 1
ATOM 2363 O O . SER A 1 298 ? -4.335 -0.918 -27.503 1.00 84.12 298 SER A O 1
ATOM 2365 N N . GLY A 1 299 ? -4.071 -3.146 -27.509 1.00 80.88 299 GLY A N 1
ATOM 2366 C CA . GLY A 1 299 ? -4.240 -3.370 -28.943 1.00 80.88 299 GLY A CA 1
ATOM 2367 C C . GLY A 1 299 ? -5.574 -4.036 -29.288 1.00 80.88 299 GLY A C 1
ATOM 2368 O O . GLY A 1 299 ? -5.790 -4.377 -30.447 1.00 80.88 299 GLY A O 1
ATOM 2369 N N . LEU A 1 300 ? -6.443 -4.266 -28.299 1.00 77.94 300 LEU A N 1
ATOM 2370 C CA . LEU A 1 300 ? -7.753 -4.883 -28.483 1.00 77.94 300 LEU A CA 1
ATOM 2371 C C . LEU A 1 300 ? -8.804 -3.797 -28.773 1.00 77.94 300 LEU A C 1
ATOM 2373 O O . LEU A 1 300 ? -8.902 -2.843 -28.001 1.00 77.94 300 LEU A O 1
ATOM 2377 N N . PRO A 1 301 ? -9.637 -3.946 -29.820 1.00 63.72 301 PRO A N 1
ATOM 2378 C CA . PRO A 1 301 ? -10.556 -2.891 -30.266 1.00 63.72 301 PRO A CA 1
ATOM 2379 C C . PRO A 1 301 ? -11.673 -2.569 -29.261 1.00 63.72 301 PRO A C 1
ATOM 2381 O O . PRO A 1 301 ? -12.284 -1.512 -29.339 1.00 63.72 301 PRO A O 1
ATOM 2384 N N . PHE A 1 302 ? -11.937 -3.468 -28.312 1.00 66.31 302 PHE A N 1
ATOM 2385 C CA . PHE A 1 302 ? -12.964 -3.326 -27.274 1.00 66.31 302 PHE A CA 1
ATOM 2386 C C . PHE A 1 302 ? -12.386 -2.995 -25.889 1.00 66.31 302 PHE A C 1
ATOM 2388 O O . PHE A 1 302 ? -13.133 -2.910 -24.918 1.00 66.31 302 PHE A O 1
ATOM 2395 N N . VAL A 1 303 ? -11.065 -2.814 -25.777 1.00 66.06 303 VAL A N 1
ATOM 2396 C CA . VAL A 1 303 ? -10.407 -2.392 -24.535 1.00 66.06 303 VAL A CA 1
ATOM 2397 C C . VAL A 1 303 ? -9.661 -1.098 -24.828 1.00 66.06 303 VAL A C 1
ATOM 2399 O O . VAL A 1 303 ? -8.517 -1.125 -25.276 1.00 66.06 303 VAL A O 1
ATOM 2402 N N . ALA A 1 304 ? -10.310 0.040 -24.595 1.00 65.12 304 ALA A N 1
ATOM 2403 C CA . ALA A 1 304 ? -9.648 1.337 -24.609 1.00 65.12 304 ALA A CA 1
ATOM 2404 C C . ALA A 1 304 ? -8.881 1.499 -23.289 1.00 65.12 304 ALA A C 1
ATOM 2406 O O . ALA A 1 304 ? -9.450 1.887 -22.275 1.00 65.12 304 ALA A O 1
ATOM 2407 N N . LEU A 1 305 ? -7.600 1.126 -23.290 1.00 71.69 305 LEU A N 1
ATOM 2408 C CA . LEU A 1 305 ? -6.722 1.247 -22.127 1.00 71.69 305 LEU A CA 1
ATOM 2409 C C . LEU A 1 305 ? -5.432 1.945 -22.542 1.00 71.69 305 LEU A C 1
ATOM 2411 O O . LEU A 1 305 ? -4.711 1.452 -23.414 1.00 71.69 305 LEU A O 1
ATOM 2415 N N . THR A 1 306 ? -5.170 3.093 -21.919 1.00 81.00 306 THR A N 1
ATOM 2416 C CA . THR A 1 306 ? -3.879 3.785 -21.949 1.00 81.00 306 THR A CA 1
ATOM 2417 C C . THR A 1 306 ? -3.516 4.157 -20.522 1.00 81.00 306 THR A C 1
ATOM 2419 O O . THR A 1 306 ? -3.880 5.230 -20.048 1.00 81.00 306 THR A O 1
ATOM 2422 N N . ASP A 1 307 ? -2.809 3.258 -19.849 1.00 85.25 307 ASP A N 1
ATOM 2423 C CA . ASP A 1 307 ? -2.342 3.495 -18.489 1.00 85.25 307 ASP A CA 1
ATOM 2424 C C . ASP A 1 307 ? -0.911 4.028 -18.537 1.00 85.25 307 ASP A C 1
ATOM 2426 O O . ASP A 1 307 ? -0.063 3.529 -19.285 1.00 85.25 307 ASP A O 1
ATOM 2430 N N . THR A 1 308 ? -0.644 5.063 -17.750 1.00 88.50 308 THR A N 1
ATOM 2431 C CA . THR A 1 308 ? 0.664 5.701 -17.638 1.00 88.50 308 THR A CA 1
ATOM 2432 C C . THR A 1 308 ? 1.131 5.659 -16.195 1.00 88.50 308 THR A C 1
ATOM 2434 O O . THR A 1 308 ? 0.466 6.179 -15.310 1.00 88.50 308 THR A O 1
ATOM 2437 N N . PHE A 1 309 ? 2.309 5.097 -15.963 1.00 89.88 309 PHE A N 1
ATOM 2438 C CA . PHE A 1 309 ? 2.970 5.084 -14.662 1.00 89.88 309 PHE A CA 1
ATOM 2439 C C . PHE A 1 309 ? 4.254 5.894 -14.782 1.00 89.88 309 PHE A C 1
ATOM 2441 O O . PHE A 1 309 ? 5.001 5.732 -15.746 1.00 89.88 309 PHE A O 1
ATOM 2448 N N . ARG A 1 310 ? 4.513 6.788 -13.839 1.00 92.44 310 ARG A N 1
ATOM 2449 C CA . ARG A 1 310 ? 5.714 7.622 -13.788 1.00 92.44 310 ARG A CA 1
ATOM 2450 C C . ARG A 1 310 ? 6.369 7.394 -12.442 1.00 92.44 310 ARG A C 1
ATOM 2452 O O . ARG A 1 310 ? 5.735 7.625 -11.428 1.00 92.44 310 ARG A O 1
ATOM 2459 N N . ALA A 1 311 ? 7.617 6.959 -12.436 1.00 93.06 311 ALA A N 1
ATOM 2460 C CA . ALA A 1 311 ? 8.398 6.754 -11.228 1.00 93.06 311 ALA A CA 1
ATOM 2461 C C . ALA A 1 311 ? 9.614 7.680 -11.239 1.00 93.06 311 ALA A C 1
ATOM 2463 O O . ALA A 1 311 ? 10.277 7.837 -12.268 1.00 93.06 311 ALA A O 1
ATOM 2464 N N . GLN A 1 312 ? 9.916 8.273 -10.090 1.00 93.19 312 GLN A N 1
ATOM 2465 C CA . GLN A 1 312 ? 11.174 8.946 -9.813 1.00 93.19 312 GLN A CA 1
ATOM 2466 C C . GLN A 1 312 ? 11.993 8.066 -8.877 1.00 93.19 312 GLN A C 1
ATOM 2468 O O . GLN A 1 312 ? 11.574 7.790 -7.755 1.00 93.19 312 GLN A O 1
ATOM 2473 N N . LEU A 1 313 ? 13.153 7.618 -9.341 1.00 91.44 313 LEU A N 1
ATOM 2474 C CA . LEU A 1 313 ? 14.090 6.813 -8.570 1.00 91.44 313 LEU A CA 1
ATOM 2475 C C . LEU A 1 313 ? 15.304 7.656 -8.191 1.00 91.44 313 LEU A C 1
ATOM 2477 O O . LEU A 1 313 ? 15.758 8.481 -8.980 1.00 91.44 313 LEU A O 1
ATOM 2481 N N . ASP A 1 314 ? 15.889 7.395 -7.028 1.00 88.00 314 ASP A N 1
ATOM 2482 C CA . ASP A 1 314 ? 17.238 7.885 -6.724 1.00 88.00 314 ASP A CA 1
ATOM 2483 C C . ASP A 1 314 ? 18.220 7.457 -7.837 1.00 88.00 314 ASP A C 1
ATOM 2485 O O . ASP A 1 314 ? 18.145 6.340 -8.360 1.00 88.00 314 ASP A O 1
ATOM 2489 N N . ARG A 1 315 ? 19.178 8.329 -8.183 1.00 85.56 315 ARG A N 1
ATOM 2490 C CA . ARG A 1 315 ? 20.283 8.048 -9.114 1.00 85.56 315 ARG A CA 1
ATOM 2491 C C . ARG A 1 315 ? 21.005 6.726 -8.867 1.00 85.56 315 ARG A C 1
ATOM 2493 O O . ARG A 1 315 ? 21.465 6.128 -9.837 1.00 85.56 315 ARG A O 1
ATOM 2500 N N . ARG A 1 316 ? 21.105 6.275 -7.613 1.00 81.19 316 ARG A N 1
ATOM 2501 C CA . ARG A 1 316 ? 21.747 5.003 -7.223 1.00 81.19 316 ARG A CA 1
ATOM 2502 C C . ARG A 1 316 ? 20.814 3.789 -7.279 1.00 81.19 316 ARG A C 1
ATOM 2504 O O . ARG A 1 316 ? 21.229 2.694 -6.894 1.00 81.19 316 ARG A O 1
ATOM 2511 N N . LEU A 1 317 ? 19.561 3.969 -7.707 1.00 82.31 317 LEU A N 1
ATOM 2512 C CA . LEU A 1 317 ? 18.536 2.922 -7.778 1.00 82.31 317 LEU A CA 1
ATOM 2513 C C . LEU A 1 317 ? 18.363 2.183 -6.441 1.00 82.31 317 LEU A C 1
ATOM 2515 O O . LEU A 1 317 ? 18.232 0.957 -6.401 1.00 82.31 317 LEU A O 1
ATOM 2519 N N . ARG A 1 318 ? 18.441 2.924 -5.329 1.00 82.75 318 ARG A N 1
ATOM 2520 C CA . ARG A 1 318 ? 18.195 2.386 -3.983 1.00 82.75 318 ARG A CA 1
ATOM 2521 C C . ARG A 1 318 ? 16.707 2.289 -3.680 1.00 82.75 318 ARG A C 1
ATOM 2523 O O . ARG A 1 318 ? 16.311 1.379 -2.965 1.00 82.75 318 ARG A O 1
ATOM 2530 N N . HIS A 1 319 ? 15.911 3.205 -4.218 1.00 88.56 319 HIS A N 1
ATOM 2531 C CA . HIS A 1 319 ? 14.485 3.295 -3.944 1.00 88.56 319 HIS A CA 1
ATOM 2532 C C . HIS A 1 319 ? 13.771 4.254 -4.904 1.00 88.56 319 HIS A C 1
ATOM 2534 O O . HIS A 1 319 ? 14.410 5.016 -5.639 1.00 88.56 319 HIS A O 1
ATOM 2540 N N . THR A 1 320 ? 12.440 4.227 -4.855 1.00 92.50 320 THR A N 1
ATOM 2541 C CA . THR A 1 320 ? 11.542 5.175 -5.530 1.00 92.50 320 THR A CA 1
ATOM 2542 C C . THR A 1 320 ? 11.131 6.287 -4.571 1.00 92.50 320 THR A C 1
ATOM 2544 O O . THR A 1 320 ? 10.640 5.988 -3.486 1.00 92.50 320 THR A O 1
ATOM 2547 N N . VAL A 1 321 ? 11.313 7.549 -4.970 1.00 93.25 321 VAL A N 1
ATOM 2548 C CA . VAL A 1 321 ? 10.969 8.742 -4.168 1.00 93.25 321 VAL A CA 1
ATOM 2549 C C . VAL A 1 321 ? 9.576 9.295 -4.480 1.00 93.25 321 VAL A C 1
ATOM 2551 O O . VAL A 1 321 ? 8.928 9.850 -3.602 1.00 93.25 321 VAL A O 1
ATOM 2554 N N . ARG A 1 322 ? 9.086 9.121 -5.713 1.00 93.31 322 ARG A N 1
ATOM 2555 C CA . ARG A 1 322 ? 7.712 9.469 -6.102 1.00 93.31 322 ARG A CA 1
ATOM 2556 C C . ARG A 1 322 ? 7.221 8.542 -7.198 1.00 93.31 322 ARG A C 1
ATOM 2558 O O . ARG A 1 322 ? 7.991 8.200 -8.096 1.00 93.31 322 ARG A O 1
ATOM 2565 N N . MET A 1 323 ? 5.945 8.187 -7.161 1.00 92.25 323 MET A N 1
ATOM 2566 C CA . MET A 1 323 ? 5.271 7.499 -8.253 1.00 92.25 323 MET A CA 1
ATOM 2567 C C . MET A 1 323 ? 3.925 8.155 -8.536 1.00 92.25 323 MET A C 1
ATOM 2569 O O . MET A 1 323 ? 3.128 8.298 -7.623 1.00 92.25 323 MET A O 1
ATOM 2573 N N . ASP A 1 324 ? 3.644 8.474 -9.795 1.00 90.12 324 ASP A N 1
ATOM 2574 C CA . ASP A 1 324 ? 2.333 8.921 -10.262 1.00 90.12 324 ASP A CA 1
ATOM 2575 C C . ASP A 1 324 ? 1.754 7.879 -11.231 1.00 90.12 324 ASP A C 1
ATOM 2577 O O . ASP A 1 324 ? 2.389 7.495 -12.218 1.00 90.12 324 ASP A O 1
ATOM 2581 N N . MET A 1 325 ? 0.540 7.413 -10.966 1.00 88.44 325 MET A N 1
ATOM 2582 C CA . MET A 1 325 ? -0.171 6.413 -11.758 1.00 88.44 325 MET A CA 1
ATOM 2583 C C . MET A 1 325 ? -1.438 7.030 -12.325 1.00 88.44 325 MET A C 1
ATOM 2585 O O . MET A 1 325 ? -2.270 7.519 -11.574 1.00 88.44 325 MET A O 1
ATOM 2589 N N . PHE A 1 326 ? -1.606 6.940 -13.635 1.00 86.38 326 PHE A N 1
ATOM 2590 C CA . PHE A 1 326 ? -2.799 7.341 -14.368 1.00 86.38 326 PHE A CA 1
ATOM 2591 C C . PHE A 1 326 ? -3.337 6.085 -15.034 1.00 86.38 326 PHE A C 1
ATOM 2593 O O . PHE A 1 326 ? -2.757 5.618 -16.016 1.00 86.38 326 PHE A O 1
ATOM 2600 N N . TYR A 1 327 ? -4.377 5.483 -14.475 1.00 78.25 327 TYR A N 1
ATOM 2601 C CA . TYR A 1 327 ? -4.838 4.176 -14.931 1.00 78.25 327 TYR A CA 1
ATOM 2602 C C . TYR A 1 327 ? -6.348 4.040 -14.845 1.00 78.25 327 TYR A C 1
ATOM 2604 O O . TYR A 1 327 ? -7.024 4.786 -14.138 1.00 78.25 327 TYR A O 1
ATOM 2612 N N . HIS A 1 328 ? -6.878 3.085 -15.599 1.00 73.69 328 HIS A N 1
ATOM 2613 C CA . HIS A 1 328 ? -8.301 2.791 -15.602 1.00 73.69 328 HIS A CA 1
ATOM 2614 C C . HIS A 1 328 ? -8.606 1.702 -14.572 1.00 73.69 328 HIS A C 1
ATOM 2616 O O . HIS A 1 328 ? -8.140 0.570 -14.689 1.00 73.69 328 HIS A O 1
ATOM 2622 N N . GLU A 1 329 ? -9.443 2.018 -13.590 1.00 65.50 329 GLU A N 1
ATOM 2623 C CA . GLU A 1 329 ? -9.927 1.075 -12.588 1.00 65.50 329 GLU A CA 1
ATOM 2624 C C . GLU A 1 329 ? -11.456 1.109 -12.532 1.00 65.50 329 GLU A C 1
ATOM 2626 O O . GLU A 1 329 ? -12.069 2.166 -12.422 1.00 65.50 329 GLU A O 1
ATOM 2631 N N . LYS A 1 330 ? -12.098 -0.065 -12.621 1.00 61.81 330 LYS A N 1
ATOM 2632 C CA . LYS A 1 330 ? -13.569 -0.213 -12.545 1.00 61.81 330 LYS A CA 1
ATOM 2633 C C . LYS A 1 330 ? -14.343 0.675 -13.544 1.00 61.81 330 LYS A C 1
ATOM 2635 O O . LYS A 1 330 ? -15.494 1.025 -13.302 1.00 61.81 330 LYS A O 1
ATOM 2640 N N . GLY A 1 331 ? -13.729 1.000 -14.685 1.00 63.72 331 GLY A N 1
ATOM 2641 C CA . GLY A 1 331 ? -14.315 1.865 -15.717 1.00 63.72 331 GLY A CA 1
ATOM 2642 C C . GLY A 1 331 ? -14.187 3.366 -15.441 1.00 63.72 331 GLY A C 1
ATOM 2643 O O . GLY A 1 331 ? -14.756 4.155 -16.186 1.00 63.72 331 GLY A O 1
ATOM 2644 N N . LEU A 1 332 ? -13.447 3.752 -14.400 1.00 67.69 332 LEU A N 1
ATOM 2645 C CA . LEU A 1 332 ? -13.106 5.130 -14.065 1.00 67.69 332 LEU A CA 1
ATOM 2646 C C . LEU A 1 332 ? -11.610 5.353 -14.275 1.00 67.69 332 LEU A C 1
ATOM 2648 O O . LEU A 1 332 ? -10.806 4.436 -14.114 1.00 67.69 332 LEU A O 1
ATOM 2652 N N . VAL A 1 333 ? -11.228 6.584 -14.589 1.00 75.44 333 VAL A N 1
ATOM 2653 C CA . VAL A 1 333 ? -9.825 6.991 -14.512 1.00 75.44 333 VAL A CA 1
ATOM 2654 C C . VAL A 1 333 ? -9.490 7.269 -13.048 1.00 75.44 333 VAL A C 1
ATOM 2656 O O . VAL A 1 333 ? -10.225 7.976 -12.353 1.00 75.44 333 VAL A O 1
ATOM 2659 N N . SER A 1 334 ? -8.386 6.698 -12.583 1.00 83.31 334 SER A N 1
ATOM 2660 C CA . SER A 1 334 ? -7.796 6.959 -11.278 1.00 83.31 334 SER A CA 1
ATOM 2661 C C . SER A 1 334 ? -6.424 7.594 -11.456 1.00 83.31 334 SER A C 1
ATOM 2663 O O . SER A 1 334 ? -5.618 7.144 -12.278 1.00 83.31 334 SER A O 1
ATOM 2665 N N . VAL A 1 335 ? -6.167 8.628 -10.657 1.00 88.38 335 VAL A N 1
ATOM 2666 C CA . VAL A 1 335 ? -4.828 9.168 -10.448 1.00 88.38 335 VAL A CA 1
ATOM 2667 C C . VAL A 1 335 ? -4.380 8.811 -9.041 1.00 88.38 335 VAL A C 1
ATOM 2669 O O . VAL A 1 335 ? -5.080 9.120 -8.081 1.00 88.38 335 VAL A O 1
ATOM 2672 N N . LYS A 1 336 ? -3.231 8.148 -8.916 1.00 89.62 336 LYS A N 1
ATOM 2673 C CA . LYS A 1 336 ? -2.633 7.763 -7.634 1.00 89.62 336 LYS A CA 1
ATOM 2674 C C . LYS A 1 336 ? -1.202 8.268 -7.558 1.00 89.62 336 LYS A C 1
ATOM 2676 O O . LYS A 1 336 ? -0.402 7.932 -8.426 1.00 89.62 336 LYS A O 1
ATOM 2681 N N . THR A 1 337 ? -0.885 9.007 -6.508 1.00 91.81 337 THR A N 1
ATOM 2682 C CA . THR A 1 337 ? 0.458 9.499 -6.217 1.00 91.81 337 THR A CA 1
ATOM 2683 C C . THR A 1 337 ? 0.960 8.867 -4.927 1.00 91.81 337 THR A C 1
ATOM 2685 O O . THR A 1 337 ? 0.290 8.943 -3.901 1.00 91.81 337 THR A O 1
ATOM 2688 N N . TYR A 1 338 ? 2.132 8.242 -4.995 1.00 92.25 338 TYR A N 1
ATOM 2689 C CA . TYR A 1 338 ? 2.922 7.844 -3.835 1.00 92.25 338 TYR A CA 1
ATOM 2690 C C . TYR A 1 338 ? 4.087 8.807 -3.699 1.00 92.25 338 TYR A C 1
ATOM 2692 O O . TYR A 1 338 ? 4.784 9.081 -4.682 1.00 92.25 338 TYR A O 1
ATOM 2700 N N . GLU A 1 339 ? 4.328 9.275 -2.489 1.00 92.94 339 GLU A N 1
ATOM 2701 C CA . GLU A 1 339 ? 5.424 10.173 -2.176 1.00 92.94 339 GLU A CA 1
ATOM 2702 C C . GLU A 1 339 ? 6.186 9.637 -0.968 1.00 92.94 339 GLU A C 1
ATOM 2704 O O . GLU A 1 339 ? 5.629 9.492 0.114 1.00 92.94 339 GLU A O 1
ATOM 2709 N N . ASN A 1 340 ? 7.458 9.299 -1.175 1.00 92.38 340 ASN A N 1
ATOM 2710 C CA . ASN A 1 340 ? 8.286 8.618 -0.190 1.00 92.38 340 ASN A CA 1
ATOM 2711 C C . ASN A 1 340 ? 9.373 9.564 0.312 1.00 92.38 340 ASN A C 1
ATOM 2713 O O . ASN A 1 340 ? 10.312 9.897 -0.421 1.00 92.38 340 ASN A O 1
ATOM 2717 N N . ASP A 1 341 ? 9.281 9.953 1.578 1.00 90.81 341 ASP A N 1
ATOM 2718 C CA . ASP A 1 341 ? 10.291 10.753 2.251 1.00 90.81 341 ASP A CA 1
ATOM 2719 C C . ASP A 1 341 ? 11.195 9.853 3.100 1.00 90.81 341 ASP A C 1
ATOM 2721 O O . ASP A 1 341 ? 10.937 9.557 4.265 1.00 90.81 341 ASP A O 1
ATOM 2725 N N . TYR A 1 342 ? 12.308 9.417 2.508 1.00 87.56 342 TYR A N 1
ATOM 2726 C CA . TYR A 1 342 ? 13.309 8.602 3.203 1.00 87.56 342 TYR A CA 1
ATOM 2727 C C . TYR A 1 342 ? 14.069 9.374 4.289 1.00 87.56 342 TYR A C 1
ATOM 2729 O O . TYR A 1 342 ? 14.765 8.752 5.095 1.00 87.56 342 TYR A O 1
ATOM 2737 N N . ARG A 1 343 ? 13.972 10.713 4.343 1.00 86.06 343 ARG A N 1
ATOM 2738 C CA . ARG A 1 343 ? 14.583 11.491 5.430 1.00 86.06 343 ARG A CA 1
ATOM 2739 C C . ARG A 1 343 ? 13.785 11.297 6.709 1.00 86.06 343 ARG A C 1
ATOM 2741 O O . ARG A 1 343 ? 14.398 11.026 7.738 1.00 86.06 343 ARG A O 1
ATOM 2748 N N . THR A 1 344 ? 12.460 11.394 6.618 1.00 88.69 344 THR A N 1
ATOM 2749 C CA . THR A 1 344 ? 11.540 11.205 7.749 1.00 88.69 344 THR A CA 1
ATOM 2750 C C . THR A 1 344 ? 11.170 9.740 7.975 1.00 88.69 344 THR A C 1
ATOM 2752 O O . THR A 1 344 ? 10.811 9.381 9.088 1.00 88.69 344 THR A O 1
ATOM 2755 N N . GLY A 1 345 ? 11.286 8.886 6.953 1.00 89.25 345 GLY A N 1
ATOM 2756 C CA . GLY A 1 345 ? 10.875 7.484 7.018 1.00 89.25 345 GLY A CA 1
ATOM 2757 C C . GLY A 1 345 ? 9.376 7.280 6.814 1.00 89.25 345 GLY A C 1
ATOM 2758 O O . GLY A 1 345 ? 8.827 6.330 7.365 1.00 89.25 345 GLY A O 1
ATOM 2759 N N . TRP A 1 346 ? 8.719 8.142 6.034 1.00 91.62 346 TRP A N 1
ATOM 2760 C CA . TRP A 1 346 ? 7.275 8.081 5.786 1.00 91.62 346 TRP A CA 1
ATOM 2761 C C . TRP A 1 346 ? 6.933 8.041 4.299 1.00 91.62 346 TRP A C 1
ATOM 2763 O O . TRP A 1 346 ? 7.613 8.640 3.464 1.00 91.62 346 TRP A O 1
ATOM 2773 N N . SER A 1 347 ? 5.858 7.325 3.985 1.00 91.81 347 SER A N 1
ATOM 2774 C CA . SER A 1 347 ? 5.208 7.307 2.680 1.00 91.81 347 SER A CA 1
ATOM 2775 C C . SER A 1 347 ? 3.820 7.917 2.795 1.00 91.81 347 SER A C 1
ATOM 2777 O O . SER A 1 347 ? 3.089 7.612 3.738 1.00 91.81 347 SER A O 1
ATOM 2779 N N . GLU A 1 348 ? 3.452 8.738 1.820 1.00 93.00 348 GLU A N 1
ATOM 2780 C CA . GLU A 1 348 ? 2.094 9.233 1.641 1.00 93.00 348 GLU A CA 1
ATOM 2781 C C . GLU A 1 348 ? 1.504 8.733 0.330 1.00 93.00 348 GLU A C 1
ATOM 2783 O O . GLU A 1 348 ? 2.165 8.706 -0.712 1.00 93.00 348 GLU A O 1
ATOM 2788 N N . VAL A 1 349 ? 0.219 8.400 0.370 1.00 92.69 349 VAL A N 1
ATOM 2789 C CA . VAL A 1 349 ? -0.546 7.892 -0.759 1.00 92.69 349 VAL A CA 1
ATOM 2790 C C . VAL A 1 349 ? -1.786 8.747 -0.949 1.00 92.69 349 VAL A C 1
ATOM 2792 O O . VAL A 1 349 ? -2.661 8.811 -0.088 1.00 92.69 349 VAL A O 1
ATOM 2795 N N . ARG A 1 350 ? -1.887 9.386 -2.111 1.00 93.56 350 ARG A N 1
ATOM 2796 C CA . ARG A 1 350 ? -2.965 10.317 -2.459 1.00 93.56 350 ARG A CA 1
ATOM 2797 C C . ARG A 1 350 ? -3.634 9.823 -3.728 1.00 93.56 350 ARG A C 1
ATOM 2799 O O . ARG A 1 350 ? -2.959 9.539 -4.716 1.00 93.56 350 ARG A O 1
ATOM 2806 N N . VAL A 1 351 ? -4.950 9.655 -3.700 1.00 91.38 351 VAL A N 1
ATOM 2807 C CA . VAL A 1 351 ? -5.707 9.098 -4.825 1.00 91.38 351 VAL A CA 1
ATOM 2808 C C . VAL A 1 351 ? -6.905 9.967 -5.147 1.00 91.38 351 VAL A C 1
ATOM 2810 O O . VAL A 1 351 ? -7.654 10.339 -4.251 1.00 91.38 351 VAL A O 1
ATOM 2813 N N . VAL A 1 352 ? -7.108 10.216 -6.436 1.00 89.38 352 VAL A N 1
ATOM 2814 C CA . VAL A 1 352 ? -8.315 10.821 -6.994 1.00 89.38 352 VAL A CA 1
ATOM 2815 C C . VAL A 1 352 ? -8.952 9.799 -7.930 1.00 89.38 352 VAL A C 1
ATOM 2817 O O . VAL A 1 352 ? -8.348 9.379 -8.921 1.00 89.38 352 VAL A O 1
ATOM 2820 N N . PHE A 1 353 ? -10.172 9.368 -7.622 1.00 83.75 353 PHE A N 1
ATOM 2821 C CA . PHE A 1 353 ? -10.949 8.465 -8.471 1.00 83.75 353 PHE A CA 1
ATOM 2822 C C . PHE A 1 353 ? -12.067 9.219 -9.182 1.00 83.75 353 PHE A C 1
ATOM 2824 O O . PHE A 1 353 ? -12.758 10.038 -8.575 1.00 83.75 353 PHE A O 1
ATOM 2831 N N . GLY A 1 354 ? -12.278 8.914 -10.465 1.00 73.56 354 GLY A N 1
ATOM 2832 C CA . GLY A 1 354 ? -13.435 9.405 -11.220 1.00 73.56 354 GLY A CA 1
ATOM 2833 C C . GLY A 1 354 ? -13.500 10.926 -11.390 1.00 73.56 354 GLY A C 1
ATOM 2834 O O . GLY A 1 354 ? -14.523 11.419 -11.846 1.00 73.56 354 GLY A O 1
ATOM 2835 N N . GLY A 1 355 ? -12.426 11.649 -11.053 1.00 65.31 355 GLY A N 1
ATOM 2836 C CA . GLY A 1 355 ? -12.311 13.098 -11.217 1.00 65.31 355 GLY A CA 1
ATOM 2837 C C . GLY A 1 355 ? -12.685 13.950 -10.005 1.00 65.31 355 GLY A C 1
ATOM 2838 O O . GLY A 1 355 ? -12.649 15.161 -10.145 1.00 65.31 355 GLY A O 1
ATOM 2839 N N . ASN A 1 356 ? -13.033 13.367 -8.850 1.00 72.06 356 ASN A N 1
ATOM 2840 C CA . ASN A 1 356 ? -13.265 14.146 -7.624 1.00 72.06 356 ASN A CA 1
ATOM 2841 C C . ASN A 1 356 ? -13.306 13.335 -6.318 1.00 72.06 356 ASN A C 1
ATOM 2843 O O . ASN A 1 356 ? -13.337 13.953 -5.269 1.00 72.06 356 ASN A O 1
ATOM 2847 N N . TRP A 1 357 ? -13.313 11.997 -6.293 1.00 87.19 357 TRP A N 1
ATOM 2848 C CA . TRP A 1 357 ? -13.343 11.276 -5.008 1.00 87.19 357 TRP A CA 1
ATOM 2849 C C . TRP A 1 357 ? -11.935 11.062 -4.451 1.00 87.19 357 TRP A C 1
ATOM 2851 O O . TRP A 1 357 ? -11.118 10.405 -5.106 1.00 87.19 357 TRP A O 1
ATOM 2861 N N . TRP A 1 358 ? -11.651 11.597 -3.260 1.00 92.19 358 TRP A N 1
ATOM 2862 C CA . TRP A 1 358 ? -10.311 11.563 -2.672 1.00 92.19 358 TRP A CA 1
ATOM 2863 C C . TRP A 1 358 ? -10.110 10.451 -1.646 1.00 92.19 358 TRP A C 1
ATOM 2865 O O . TRP A 1 358 ? -10.969 10.137 -0.820 1.00 92.19 358 TRP A O 1
ATOM 2875 N N . LEU A 1 359 ? -8.904 9.890 -1.656 1.00 90.56 359 LEU A N 1
ATOM 2876 C CA . LEU A 1 359 ? -8.409 8.975 -0.637 1.00 90.56 359 LEU A CA 1
ATOM 2877 C C . LEU A 1 359 ? -6.986 9.380 -0.268 1.00 90.56 359 LEU A C 1
ATOM 2879 O O . LEU A 1 359 ? -6.139 9.544 -1.144 1.00 90.56 359 LEU A O 1
ATOM 2883 N N . TYR A 1 360 ? -6.739 9.504 1.031 1.00 92.69 360 TYR A N 1
ATOM 2884 C CA . TYR A 1 360 ? -5.413 9.681 1.612 1.00 92.69 360 TYR A CA 1
ATOM 2885 C C . TYR A 1 360 ? -5.079 8.476 2.487 1.00 92.69 360 TYR A C 1
ATOM 2887 O O . TYR A 1 360 ? -5.965 7.930 3.153 1.00 92.69 360 TYR A O 1
ATOM 2895 N N . ASP A 1 361 ? -3.815 8.080 2.468 1.00 90.00 361 ASP A N 1
ATOM 2896 C CA . ASP A 1 361 ? -3.220 7.149 3.413 1.00 90.00 361 ASP A CA 1
ATOM 2897 C C . ASP A 1 361 ? -1.754 7.527 3.648 1.00 90.00 361 ASP A C 1
ATOM 2899 O O . ASP A 1 361 ? -1.123 8.127 2.776 1.00 90.00 361 ASP A O 1
ATOM 2903 N N . ALA A 1 362 ? -1.210 7.173 4.805 1.00 90.38 362 ALA A N 1
ATOM 2904 C CA . ALA A 1 362 ? 0.197 7.375 5.114 1.00 90.38 362 ALA A CA 1
ATOM 2905 C C . ALA A 1 362 ? 0.697 6.279 6.045 1.00 90.38 362 ALA A C 1
ATOM 2907 O O . ALA A 1 362 ? -0.012 5.847 6.953 1.00 90.38 362 ALA A O 1
ATOM 2908 N N . HIS A 1 363 ? 1.928 5.831 5.828 1.00 89.12 363 HIS A N 1
ATOM 2909 C CA . HIS A 1 363 ? 2.517 4.771 6.635 1.00 89.12 363 HIS A CA 1
ATOM 2910 C C . HIS A 1 363 ? 4.044 4.878 6.702 1.00 89.12 363 HIS A C 1
ATOM 2912 O O . HIS A 1 363 ? 4.673 5.481 5.823 1.00 89.12 363 HIS A O 1
ATOM 2918 N N . PRO A 1 364 ? 4.666 4.260 7.719 1.00 90.81 364 PRO A N 1
ATOM 2919 C CA . PRO A 1 364 ? 6.117 4.199 7.825 1.00 90.81 364 PRO A CA 1
ATOM 2920 C C . PRO A 1 364 ? 6.744 3.511 6.610 1.00 90.81 364 PRO A C 1
ATOM 2922 O O . PRO A 1 364 ? 6.161 2.606 6.009 1.00 90.81 364 PRO A O 1
ATOM 2925 N N . LEU A 1 365 ? 7.945 3.945 6.251 1.00 88.44 365 LEU A N 1
ATOM 2926 C CA . LEU A 1 365 ? 8.654 3.569 5.035 1.00 88.44 365 LEU A CA 1
ATOM 2927 C C . LEU A 1 365 ? 9.898 2.738 5.388 1.00 88.44 365 LEU A C 1
ATOM 2929 O O . LEU A 1 365 ? 10.702 3.166 6.222 1.00 88.44 365 LEU A O 1
ATOM 2933 N N . PRO A 1 366 ? 10.107 1.572 4.753 1.00 87.12 366 PRO A N 1
ATOM 2934 C CA . PRO A 1 366 ? 11.333 0.818 4.921 1.00 87.12 366 PRO A CA 1
ATOM 2935 C C . PRO A 1 366 ? 12.508 1.516 4.215 1.00 87.12 366 PRO A C 1
ATOM 2937 O O . PRO A 1 366 ? 12.289 2.301 3.293 1.00 87.12 366 PRO A O 1
ATOM 2940 N N . PRO A 1 367 ? 13.773 1.194 4.549 1.00 81.75 367 PRO A N 1
ATOM 2941 C CA . PRO A 1 367 ? 14.960 1.842 3.967 1.00 81.75 367 PRO A CA 1
ATOM 2942 C C . PRO A 1 367 ? 15.044 1.793 2.432 1.00 81.75 367 PRO A C 1
ATOM 2944 O O . PRO A 1 367 ? 15.743 2.584 1.791 1.00 81.75 367 PRO A O 1
ATOM 2947 N N . SER A 1 368 ? 14.344 0.835 1.823 1.00 84.50 368 SER A N 1
ATOM 2948 C CA . SER A 1 368 ? 14.248 0.671 0.381 1.00 84.50 368 SER A CA 1
ATOM 2949 C C . SER A 1 368 ? 12.878 0.135 0.009 1.00 84.50 368 SER A C 1
ATOM 2951 O O . SER A 1 368 ? 12.540 -0.992 0.368 1.00 84.50 368 SER A O 1
ATOM 2953 N N . ALA A 1 369 ? 12.118 0.932 -0.738 1.00 88.69 369 ALA A N 1
ATOM 2954 C CA . ALA A 1 369 ? 10.899 0.503 -1.400 1.00 88.69 369 ALA A CA 1
ATOM 2955 C C . ALA A 1 369 ? 10.907 0.921 -2.876 1.00 88.69 369 ALA A C 1
ATOM 2957 O O . ALA A 1 369 ? 11.454 1.957 -3.277 1.00 88.69 369 ALA A O 1
ATOM 2958 N N . PHE A 1 370 ? 10.282 0.089 -3.694 1.00 89.19 370 PHE A N 1
ATOM 2959 C CA . PHE A 1 370 ? 10.045 0.314 -5.113 1.00 89.19 370 PHE A CA 1
ATOM 2960 C C . PHE A 1 370 ? 8.553 0.267 -5.388 1.00 89.19 370 PHE A C 1
ATOM 2962 O O . PHE A 1 370 ? 7.789 -0.239 -4.584 1.00 89.19 370 PHE A O 1
ATOM 2969 N N . ASP A 1 371 ? 8.132 0.753 -6.540 1.00 87.81 371 ASP A N 1
ATOM 2970 C CA . ASP A 1 371 ? 6.793 0.474 -7.034 1.00 87.81 371 ASP A CA 1
ATOM 2971 C C . ASP A 1 371 ? 6.781 -0.738 -7.977 1.00 87.81 371 ASP A C 1
ATOM 2973 O O . ASP A 1 371 ? 7.822 -1.250 -8.414 1.00 87.81 371 ASP A O 1
ATOM 2977 N N . ALA A 1 372 ? 5.574 -1.184 -8.331 1.00 81.75 372 ALA A N 1
ATOM 2978 C CA . ALA A 1 372 ? 5.353 -2.366 -9.159 1.00 81.75 372 ALA A CA 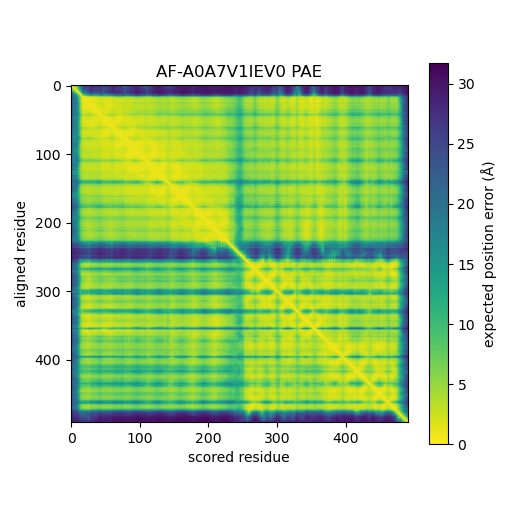1
ATOM 2979 C C . ALA A 1 372 ? 6.070 -2.317 -10.520 1.00 81.75 372 ALA A C 1
ATOM 2981 O O . ALA A 1 372 ? 6.357 -3.367 -11.103 1.00 81.75 372 ALA A O 1
ATOM 2982 N N . THR A 1 373 ? 6.347 -1.118 -11.035 1.00 84.69 373 THR A N 1
ATOM 2983 C CA . THR A 1 373 ? 6.992 -0.879 -12.329 1.00 84.69 373 THR A CA 1
ATOM 2984 C C . THR A 1 373 ? 8.495 -0.650 -12.181 1.00 84.69 373 THR A C 1
ATOM 2986 O O . THR A 1 373 ? 9.281 -1.234 -12.930 1.00 84.69 373 THR A O 1
ATOM 2989 N N . SER A 1 374 ? 8.920 0.123 -11.179 1.00 86.62 374 SER A N 1
ATOM 2990 C CA . SER A 1 374 ? 10.328 0.470 -10.959 1.00 86.62 374 SER A CA 1
ATOM 2991 C C . SER A 1 374 ? 11.181 -0.673 -10.416 1.00 86.62 374 SER A C 1
ATOM 2993 O O . SER A 1 374 ? 12.393 -0.674 -10.653 1.00 86.62 374 SER A O 1
ATOM 2995 N N . GLN A 1 375 ? 10.579 -1.708 -9.813 1.00 87.38 375 GLN A N 1
ATOM 2996 C CA . GLN A 1 375 ? 11.298 -2.938 -9.444 1.00 87.38 375 GLN A CA 1
ATOM 2997 C C . GLN A 1 375 ? 12.014 -3.603 -10.638 1.00 87.38 375 GLN A C 1
ATOM 2999 O O . GLN A 1 375 ? 12.974 -4.347 -10.443 1.00 87.38 375 GLN A O 1
ATOM 3004 N N . LEU A 1 376 ? 11.607 -3.305 -11.880 1.00 89.19 376 LEU A N 1
ATOM 3005 C CA . LEU A 1 376 ? 12.310 -3.720 -13.097 1.00 89.19 376 LEU A CA 1
ATOM 3006 C C . LEU A 1 376 ? 13.785 -3.286 -13.091 1.00 89.19 376 LEU A C 1
ATOM 3008 O O . LEU A 1 376 ? 14.669 -4.046 -13.492 1.00 89.19 376 LEU A O 1
ATOM 3012 N N . TRP A 1 377 ? 14.059 -2.071 -12.618 1.00 88.69 377 TRP A N 1
ATOM 3013 C CA . TRP A 1 377 ? 15.405 -1.497 -12.582 1.00 88.69 377 TRP A CA 1
ATOM 3014 C C . TRP A 1 377 ? 16.225 -2.032 -11.417 1.00 88.69 377 TRP A C 1
ATOM 3016 O O . TRP A 1 377 ? 17.433 -2.236 -11.553 1.00 88.69 377 TRP A O 1
ATOM 3026 N N . PHE A 1 378 ? 15.563 -2.368 -10.311 1.00 87.81 378 PHE A N 1
ATOM 3027 C CA . PHE A 1 378 ? 16.182 -3.147 -9.247 1.00 87.81 378 PHE A CA 1
ATOM 3028 C C . PHE A 1 378 ? 16.558 -4.559 -9.731 1.00 87.81 378 PHE A C 1
ATOM 3030 O O . PHE A 1 378 ? 17.687 -4.998 -9.516 1.00 87.81 378 PHE A O 1
ATOM 3037 N N . ALA A 1 379 ? 15.677 -5.239 -10.473 1.00 91.31 379 ALA A N 1
ATOM 3038 C CA . ALA A 1 379 ? 15.967 -6.540 -11.076 1.00 91.31 379 ALA A CA 1
ATOM 3039 C C . ALA A 1 379 ? 17.160 -6.470 -12.046 1.00 91.31 379 ALA A C 1
ATOM 3041 O O . ALA A 1 379 ? 18.064 -7.300 -11.959 1.00 91.31 379 ALA A O 1
ATOM 3042 N N . ARG A 1 380 ? 17.225 -5.441 -12.908 1.00 91.12 380 ARG A N 1
ATOM 3043 C CA . ARG A 1 380 ? 18.397 -5.176 -13.768 1.00 91.12 380 ARG A CA 1
ATOM 3044 C C . ARG A 1 380 ? 19.680 -5.076 -12.946 1.00 91.12 380 ARG A C 1
ATOM 3046 O O . ARG A 1 380 ? 20.687 -5.681 -13.298 1.00 91.12 380 ARG A O 1
ATOM 3053 N N . ARG A 1 381 ? 19.656 -4.328 -11.842 1.00 86.94 381 ARG A N 1
ATOM 3054 C CA . ARG A 1 381 ? 20.822 -4.194 -10.963 1.00 86.94 381 ARG A CA 1
ATOM 3055 C C . ARG A 1 381 ? 21.261 -5.548 -10.400 1.00 86.94 381 ARG A C 1
ATOM 3057 O O . ARG A 1 381 ? 22.450 -5.849 -10.427 1.00 86.94 381 ARG A O 1
ATOM 3064 N N . LEU A 1 382 ? 20.326 -6.369 -9.923 1.00 88.25 382 LEU A N 1
ATOM 3065 C CA . LEU A 1 382 ? 20.614 -7.718 -9.419 1.00 88.25 382 LEU A CA 1
ATOM 3066 C C . LEU A 1 382 ? 21.225 -8.630 -10.493 1.00 88.25 382 LEU A C 1
ATOM 3068 O O . LEU A 1 382 ? 22.188 -9.349 -10.222 1.00 88.25 382 LEU A O 1
ATOM 3072 N N . VAL A 1 383 ? 20.713 -8.542 -11.723 1.00 91.12 383 VAL A N 1
ATOM 3073 C CA . VAL A 1 383 ? 21.232 -9.248 -12.902 1.00 91.12 383 VAL A CA 1
ATOM 3074 C C . VAL A 1 383 ? 22.685 -8.862 -13.182 1.00 91.12 383 VAL A C 1
ATOM 3076 O O . VAL A 1 383 ? 23.538 -9.744 -13.277 1.00 91.12 383 VAL A O 1
ATOM 3079 N N . LEU A 1 384 ? 22.990 -7.562 -13.245 1.00 86.56 384 LEU A N 1
ATOM 3080 C CA . LEU A 1 384 ? 24.355 -7.064 -13.466 1.00 86.56 384 LEU A CA 1
ATOM 3081 C C . LEU A 1 384 ? 25.309 -7.469 -12.332 1.00 86.56 384 LEU A C 1
ATOM 3083 O O . LEU A 1 384 ? 26.482 -7.745 -12.564 1.00 86.56 384 LEU A O 1
ATOM 3087 N N . GLN A 1 385 ? 24.793 -7.571 -11.106 1.00 85.88 385 GLN A N 1
ATOM 3088 C CA . GLN A 1 385 ? 25.538 -8.026 -9.931 1.00 85.88 385 GLN A CA 1
ATOM 3089 C C . GLN A 1 385 ? 25.633 -9.556 -9.808 1.00 85.88 385 GLN A C 1
ATOM 3091 O O . GLN A 1 385 ? 26.314 -10.037 -8.904 1.00 85.88 385 GLN A O 1
ATOM 3096 N N . ARG A 1 386 ? 24.956 -10.320 -10.679 1.00 88.62 386 ARG A N 1
ATOM 3097 C CA . ARG A 1 386 ? 24.864 -11.792 -10.625 1.00 88.62 386 ARG A CA 1
ATOM 3098 C C . ARG A 1 386 ? 24.424 -12.321 -9.260 1.00 88.62 386 ARG A C 1
ATOM 3100 O O . ARG A 1 386 ? 24.910 -13.356 -8.809 1.00 88.62 386 ARG A O 1
ATOM 3107 N N . ARG A 1 387 ? 23.504 -11.620 -8.594 1.00 89.06 387 ARG A N 1
ATOM 3108 C CA . ARG A 1 387 ? 23.026 -12.004 -7.260 1.00 89.06 387 ARG A CA 1
ATOM 3109 C C . ARG A 1 387 ? 21.512 -11.960 -7.169 1.00 89.06 387 ARG A C 1
ATOM 3111 O O . ARG A 1 387 ? 20.891 -11.018 -7.650 1.00 89.06 387 ARG A O 1
ATOM 3118 N N . SER A 1 388 ? 20.934 -12.948 -6.501 1.00 92.06 388 SER A N 1
ATOM 3119 C CA . SER A 1 388 ? 19.517 -12.940 -6.135 1.00 92.06 388 SER A CA 1
ATOM 3120 C C . SER A 1 388 ? 19.235 -11.905 -5.044 1.00 92.06 388 SER A C 1
ATOM 3122 O O . SER A 1 388 ? 20.138 -11.463 -4.324 1.00 92.06 388 SER A O 1
ATOM 3124 N N . GLY A 1 389 ? 17.974 -11.513 -4.911 1.00 88.06 389 GLY A N 1
ATOM 3125 C CA . GLY A 1 389 ? 17.547 -10.559 -3.899 1.00 88.06 389 GLY A CA 1
ATOM 3126 C C . GLY A 1 389 ? 16.035 -10.435 -3.809 1.00 88.06 389 GLY A C 1
ATOM 3127 O O . GLY A 1 389 ? 15.292 -11.046 -4.574 1.00 88.06 389 GLY A O 1
ATOM 3128 N N . THR A 1 390 ? 15.592 -9.610 -2.869 1.00 86.75 390 THR A N 1
ATOM 3129 C CA . THR A 1 390 ? 14.175 -9.336 -2.631 1.00 86.75 390 THR A CA 1
ATOM 3130 C C . THR A 1 390 ? 13.939 -7.846 -2.804 1.00 86.75 390 THR A C 1
ATOM 3132 O O . THR A 1 390 ? 14.632 -7.045 -2.180 1.00 86.75 390 THR A O 1
ATOM 3135 N N . ALA A 1 391 ? 12.982 -7.479 -3.651 1.00 86.88 391 ALA A N 1
ATOM 3136 C CA . ALA A 1 391 ? 12.475 -6.117 -3.726 1.00 86.88 391 ALA A CA 1
ATOM 3137 C C . ALA A 1 391 ? 11.312 -5.967 -2.744 1.00 86.88 391 ALA A C 1
ATOM 3139 O O . ALA A 1 391 ? 10.450 -6.844 -2.663 1.00 86.88 391 ALA A O 1
ATOM 3140 N N . VAL A 1 392 ? 11.282 -4.859 -2.013 1.00 86.62 392 VAL A N 1
ATOM 3141 C CA . VAL A 1 392 ? 10.102 -4.446 -1.253 1.00 86.62 392 VAL A CA 1
ATOM 3142 C C . VAL A 1 392 ? 9.310 -3.510 -2.154 1.00 86.62 392 VAL A C 1
ATOM 3144 O O . VAL A 1 392 ? 9.849 -2.508 -2.624 1.00 86.62 392 VAL A O 1
ATOM 3147 N N . CYS A 1 393 ? 8.072 -3.878 -2.458 1.00 87.25 393 CYS A N 1
ATOM 3148 C CA . CYS A 1 393 ? 7.207 -3.129 -3.348 1.00 87.25 393 CYS A CA 1
ATOM 3149 C C . CYS A 1 393 ? 6.090 -2.456 -2.568 1.00 87.25 393 CYS A C 1
ATOM 3151 O O . CYS A 1 393 ? 5.329 -3.138 -1.888 1.00 87.25 393 CYS A O 1
ATOM 3153 N N . GLU A 1 394 ? 5.956 -1.152 -2.752 1.00 85.56 394 GLU A N 1
ATOM 3154 C CA . GLU A 1 394 ? 4.781 -0.389 -2.377 1.00 85.56 394 GLU A CA 1
ATOM 3155 C C . GLU A 1 394 ? 3.574 -0.870 -3.195 1.00 85.56 394 GLU A C 1
ATOM 3157 O O . GLU A 1 394 ? 3.604 -0.944 -4.430 1.00 85.56 394 GLU A O 1
ATOM 3162 N N . ILE A 1 395 ? 2.517 -1.231 -2.488 1.00 76.81 395 ILE A N 1
ATOM 3163 C CA . ILE A 1 395 ? 1.209 -1.627 -2.990 1.00 76.81 395 ILE A CA 1
ATOM 3164 C C . ILE A 1 395 ? 0.158 -0.766 -2.291 1.00 76.81 395 ILE A C 1
ATOM 3166 O O . ILE A 1 395 ? 0.473 0.091 -1.481 1.00 76.81 395 ILE A O 1
ATOM 3170 N N . SER A 1 396 ? -1.126 -0.928 -2.606 1.00 66.00 396 SER A N 1
ATOM 3171 C CA . SER A 1 396 ? -2.147 -0.136 -1.918 1.00 66.00 396 SER A CA 1
ATOM 3172 C C . SER A 1 396 ? -2.080 -0.329 -0.401 1.00 66.00 396 SER A C 1
ATOM 3174 O O . SER A 1 396 ? -2.439 -1.396 0.092 1.00 66.00 396 SER A O 1
ATOM 3176 N N . ARG A 1 397 ? -1.700 0.753 0.293 1.00 68.25 397 ARG A N 1
ATOM 3177 C CA . ARG A 1 397 ? -1.611 0.847 1.748 1.00 68.25 397 ARG A CA 1
ATOM 3178 C C . ARG A 1 397 ? -0.508 -0.055 2.308 1.00 68.25 397 ARG A C 1
ATOM 3180 O O . ARG A 1 397 ? -0.827 -0.888 3.149 1.00 68.25 397 ARG A O 1
ATOM 3187 N N . GLY A 1 398 ? 0.728 0.052 1.789 1.00 75.50 398 GLY A N 1
ATOM 3188 C CA . GLY A 1 398 ? 2.001 -0.476 2.322 1.00 75.50 398 GLY A CA 1
ATOM 3189 C C . GLY A 1 398 ? 2.747 -1.492 1.432 1.00 75.50 398 GLY A C 1
ATOM 3190 O O . GLY A 1 398 ? 2.759 -1.339 0.223 1.00 75.50 398 GLY A O 1
ATOM 3191 N N . PHE A 1 399 ? 3.419 -2.521 1.976 1.00 82.75 399 PHE A N 1
ATOM 3192 C CA . PHE A 1 399 ? 4.476 -3.268 1.267 1.00 82.75 399 PHE A CA 1
ATOM 3193 C C . PHE A 1 399 ? 4.278 -4.782 1.056 1.00 82.75 399 PHE A C 1
ATOM 3195 O O . PHE A 1 399 ? 4.037 -5.553 1.983 1.00 82.75 399 PHE A O 1
ATOM 3202 N N . GLU A 1 400 ? 4.572 -5.267 -0.147 1.00 83.38 400 GLU A N 1
ATOM 3203 C CA . GLU A 1 400 ? 4.731 -6.696 -0.448 1.00 83.38 400 GLU A CA 1
ATOM 3204 C C . GLU A 1 400 ? 6.166 -7.018 -0.884 1.00 83.38 400 GLU A C 1
ATOM 3206 O O . GLU A 1 400 ? 6.903 -6.167 -1.383 1.00 83.38 400 GLU A O 1
ATOM 3211 N N . LYS A 1 401 ? 6.585 -8.274 -0.710 1.00 83.94 401 LYS A N 1
ATOM 3212 C CA . LYS A 1 401 ? 7.916 -8.735 -1.140 1.00 83.94 401 LYS A CA 1
ATOM 3213 C C . LYS A 1 401 ? 7.843 -9.382 -2.525 1.00 83.94 401 LYS A C 1
ATOM 3215 O O . LYS A 1 401 ? 7.063 -10.314 -2.736 1.00 83.94 401 LYS A O 1
ATOM 3220 N N . THR A 1 402 ? 8.725 -8.962 -3.430 1.00 87.06 402 THR A N 1
ATOM 3221 C CA . THR A 1 402 ? 9.002 -9.652 -4.698 1.00 87.06 402 THR A CA 1
ATOM 3222 C C . THR A 1 402 ? 10.345 -10.357 -4.603 1.00 87.06 402 THR A C 1
ATOM 3224 O O . THR A 1 402 ? 11.385 -9.722 -4.425 1.00 87.06 402 THR A O 1
ATOM 3227 N N . PHE A 1 403 ? 10.334 -11.678 -4.744 1.00 88.75 403 PHE A N 1
ATOM 3228 C CA . PHE A 1 403 ? 11.557 -12.481 -4.760 1.00 88.75 403 PHE A CA 1
ATOM 3229 C C . PHE A 1 403 ? 12.115 -12.536 -6.176 1.00 88.75 403 PHE A C 1
ATOM 3231 O O . PHE A 1 403 ? 11.362 -12.832 -7.099 1.00 88.75 403 PHE A O 1
ATOM 3238 N N . ILE A 1 404 ? 13.412 -12.276 -6.334 1.00 92.75 404 ILE A N 1
ATOM 3239 C CA . ILE A 1 404 ? 14.100 -12.222 -7.625 1.00 92.75 404 ILE A CA 1
ATOM 3240 C C . ILE A 1 404 ? 15.311 -13.152 -7.574 1.00 92.75 404 ILE A C 1
ATOM 3242 O O . ILE A 1 404 ? 16.342 -12.819 -6.982 1.00 92.75 404 ILE A O 1
ATOM 3246 N N . ASN A 1 405 ? 15.204 -14.310 -8.218 1.00 96.19 405 ASN A N 1
ATOM 3247 C CA . ASN A 1 405 ? 16.286 -15.283 -8.279 1.00 96.19 405 ASN A CA 1
ATOM 3248 C C . ASN A 1 405 ? 17.036 -15.159 -9.604 1.00 96.19 405 ASN A C 1
ATOM 3250 O O . ASN A 1 405 ? 16.435 -15.226 -10.677 1.00 96.19 405 ASN A O 1
ATOM 3254 N N . ILE A 1 406 ? 18.358 -15.015 -9.539 1.00 96.00 406 ILE A N 1
ATOM 3255 C CA . ILE A 1 406 ? 19.214 -15.040 -10.725 1.00 96.00 406 ILE A CA 1
ATOM 3256 C C . ILE A 1 406 ? 19.590 -16.491 -11.018 1.00 96.00 406 ILE A C 1
ATOM 3258 O O . ILE A 1 406 ? 20.322 -17.109 -10.250 1.00 96.00 406 ILE A O 1
ATOM 3262 N N . LEU A 1 407 ? 19.101 -17.029 -12.138 1.00 96.69 407 LEU A N 1
ATOM 3263 C CA . LEU A 1 407 ? 19.393 -18.404 -12.564 1.00 96.69 407 LEU A CA 1
ATOM 3264 C C . LEU A 1 407 ? 20.699 -18.501 -13.367 1.00 96.69 407 LEU A C 1
ATOM 3266 O O . LEU A 1 407 ? 21.252 -19.587 -13.514 1.00 96.69 407 LEU A O 1
ATOM 3270 N N . GLY A 1 408 ? 21.194 -17.369 -13.874 1.00 93.88 408 GLY A N 1
ATOM 3271 C CA . GLY A 1 408 ? 22.424 -17.281 -14.660 1.00 93.88 408 GLY A CA 1
ATOM 3272 C C . GLY A 1 408 ? 22.179 -17.266 -16.174 1.00 93.88 408 GLY A C 1
ATOM 3273 O O . GLY A 1 408 ? 21.051 -17.016 -16.613 1.00 93.88 408 GLY A O 1
ATOM 3274 N N . PRO A 1 409 ? 23.238 -17.464 -16.980 1.00 96.25 409 PRO A N 1
ATOM 3275 C CA . PRO A 1 409 ? 23.142 -17.467 -18.437 1.00 96.25 409 PRO A CA 1
ATOM 3276 C C . PRO A 1 409 ? 22.157 -18.522 -18.965 1.00 96.25 409 PRO A C 1
ATOM 3278 O O . PRO A 1 409 ? 22.106 -19.649 -18.474 1.00 96.25 409 PRO A O 1
ATOM 3281 N N 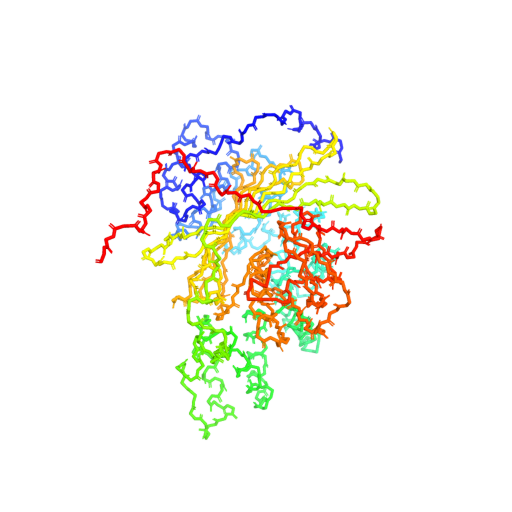. ASP A 1 410 ? 21.390 -18.173 -19.994 1.00 95.81 410 ASP A N 1
ATOM 3282 C CA . ASP A 1 410 ? 20.434 -19.045 -20.680 1.00 95.81 410 ASP A CA 1
ATOM 3283 C C . ASP A 1 410 ? 20.782 -19.151 -22.166 1.00 95.81 410 ASP A C 1
ATOM 3285 O O . ASP A 1 410 ? 21.371 -18.251 -22.761 1.00 95.81 410 ASP A O 1
ATOM 3289 N N . ARG A 1 411 ? 20.372 -20.249 -22.809 1.00 93.62 411 ARG A N 1
ATOM 3290 C CA . ARG A 1 411 ? 20.670 -20.492 -24.235 1.00 93.62 411 ARG A CA 1
ATOM 3291 C C . ARG A 1 411 ? 19.938 -19.537 -25.185 1.00 93.62 411 ARG A C 1
ATOM 3293 O O . ARG A 1 411 ? 20.165 -19.583 -26.391 1.00 93.62 411 ARG A O 1
ATOM 3300 N N . LYS A 1 412 ? 19.002 -18.728 -24.680 1.00 93.75 412 LYS A N 1
ATOM 3301 C CA . LYS A 1 412 ? 18.269 -17.759 -25.496 1.00 93.75 412 LYS A CA 1
ATOM 3302 C C . LYS A 1 412 ? 19.155 -16.581 -25.852 1.00 93.75 412 LYS A C 1
ATOM 3304 O O . LYS A 1 412 ? 19.877 -16.054 -25.011 1.00 93.75 412 LYS A O 1
ATOM 3309 N N . THR A 1 413 ? 18.984 -16.123 -27.080 1.00 95.69 413 THR A N 1
ATOM 3310 C CA . THR A 1 413 ? 19.568 -14.887 -27.578 1.00 95.69 413 THR A CA 1
ATOM 3311 C C . THR A 1 413 ? 18.473 -13.949 -28.063 1.00 95.69 413 THR A C 1
ATOM 3313 O O . THR A 1 413 ? 17.366 -14.380 -28.407 1.00 95.69 413 THR A O 1
ATOM 3316 N N . PHE A 1 414 ? 18.766 -12.654 -28.060 1.00 94.88 414 PHE A N 1
ATOM 3317 C CA . PHE A 1 414 ? 17.897 -11.617 -28.610 1.00 94.88 414 PHE A CA 1
ATOM 3318 C C . PHE A 1 414 ? 18.701 -10.718 -29.529 1.00 94.88 414 PHE A C 1
ATOM 3320 O O . PHE A 1 414 ? 19.903 -10.546 -29.348 1.00 94.88 414 PHE A O 1
ATOM 3327 N N . ARG A 1 415 ? 18.017 -10.132 -30.510 1.00 93.62 415 ARG A N 1
ATOM 3328 C CA . ARG A 1 415 ? 18.602 -9.115 -31.372 1.00 93.62 415 ARG A CA 1
ATOM 3329 C C . ARG A 1 415 ? 18.259 -7.730 -30.833 1.00 93.62 415 ARG A C 1
ATOM 3331 O O . ARG A 1 415 ? 17.084 -7.444 -30.613 1.00 93.62 415 ARG A O 1
ATOM 3338 N N . ILE A 1 416 ? 19.273 -6.893 -30.641 1.00 89.31 416 ILE A N 1
ATOM 3339 C CA . ILE A 1 416 ? 19.156 -5.496 -30.222 1.00 89.31 416 ILE A CA 1
ATOM 3340 C C . ILE A 1 416 ? 19.855 -4.649 -31.286 1.00 89.31 416 ILE A C 1
ATOM 3342 O O . ILE A 1 416 ? 21.079 -4.598 -31.341 1.00 89.31 416 ILE A O 1
ATOM 3346 N N . GLY A 1 417 ? 19.078 -4.015 -32.168 1.00 86.56 417 GLY A N 1
ATOM 3347 C CA . GLY A 1 417 ? 19.646 -3.399 -33.370 1.00 86.56 417 GLY A CA 1
ATOM 3348 C C . GLY A 1 417 ? 20.309 -4.463 -34.248 1.00 86.56 417 GLY A C 1
ATOM 3349 O O . GLY A 1 417 ? 19.651 -5.420 -34.657 1.00 86.56 417 GLY A O 1
ATOM 3350 N N . GLU A 1 418 ? 21.606 -4.315 -34.503 1.00 88.38 418 GLU A N 1
ATOM 3351 C CA . GLU A 1 418 ? 22.405 -5.277 -35.277 1.00 88.38 418 GLU A CA 1
ATOM 3352 C C . GLU A 1 418 ? 23.076 -6.348 -34.401 1.00 88.38 418 GLU A C 1
ATOM 3354 O O . GLU A 1 418 ? 23.510 -7.385 -34.900 1.00 88.38 418 GLU A O 1
ATOM 3359 N N . GLU A 1 419 ? 23.112 -6.145 -33.083 1.00 91.75 419 GLU A N 1
ATOM 3360 C CA . GLU A 1 419 ? 23.805 -7.029 -32.150 1.00 91.75 419 GLU A CA 1
ATOM 3361 C C . GLU A 1 419 ? 22.930 -8.214 -31.735 1.00 91.75 419 GLU A C 1
ATOM 3363 O O . GLU A 1 419 ? 21.729 -8.077 -31.483 1.00 91.75 419 GLU A O 1
ATOM 3368 N N . VAL A 1 420 ? 23.547 -9.390 -31.607 1.00 95.19 420 VAL A N 1
ATOM 3369 C CA . VAL A 1 420 ? 22.930 -10.565 -30.984 1.00 95.19 420 VAL A CA 1
ATOM 3370 C C . VAL A 1 420 ? 23.517 -10.727 -29.592 1.00 95.19 420 VAL A C 1
ATOM 3372 O O . VAL A 1 420 ? 24.713 -10.960 -29.445 1.00 95.19 420 VAL A O 1
ATOM 3375 N N . VAL A 1 421 ? 22.667 -10.635 -28.576 1.00 94.88 421 VAL A N 1
ATOM 3376 C CA . VAL A 1 421 ? 23.071 -10.748 -27.173 1.00 94.88 421 VAL A CA 1
ATOM 3377 C C . VAL A 1 421 ? 22.620 -12.068 -26.570 1.00 94.88 421 VAL A C 1
ATOM 3379 O O . VAL A 1 421 ? 21.524 -12.557 -26.866 1.00 94.88 421 VAL A O 1
ATOM 3382 N N . GLY A 1 422 ? 23.457 -12.628 -25.696 1.00 96.88 422 GLY A N 1
ATOM 3383 C CA . GLY A 1 422 ? 23.059 -13.688 -24.771 1.00 96.88 422 GLY A CA 1
ATOM 3384 C C . GLY A 1 422 ? 22.059 -13.179 -23.734 1.00 96.88 422 GLY A C 1
ATOM 3385 O O . GLY A 1 422 ? 21.757 -11.982 -23.672 1.00 96.88 422 GLY A O 1
ATOM 3386 N N . THR A 1 423 ? 21.533 -14.085 -22.909 1.00 98.06 423 THR A N 1
ATOM 3387 C CA . THR A 1 423 ? 20.590 -13.700 -21.854 1.00 98.06 423 THR A CA 1
ATOM 3388 C C . THR A 1 423 ? 20.915 -14.283 -20.498 1.00 98.06 423 THR A C 1
ATOM 3390 O O . THR A 1 423 ? 21.417 -15.395 -20.385 1.00 98.06 423 THR A O 1
ATOM 3393 N N . ILE A 1 424 ? 20.545 -13.537 -19.464 1.00 97.69 424 ILE A N 1
ATOM 3394 C CA . ILE A 1 424 ? 20.510 -13.974 -18.075 1.00 97.69 424 ILE A CA 1
ATOM 3395 C C . ILE A 1 424 ? 19.056 -14.230 -17.732 1.00 97.69 424 ILE A C 1
ATOM 3397 O O . ILE A 1 424 ? 18.208 -13.340 -17.854 1.00 97.69 424 ILE A O 1
ATOM 3401 N N . LYS A 1 425 ? 18.760 -15.453 -17.310 1.00 98.25 425 LYS A N 1
ATOM 3402 C CA . LYS A 1 425 ? 17.418 -15.834 -16.895 1.00 98.25 425 LYS A CA 1
ATOM 3403 C C . LYS A 1 425 ? 17.233 -15.562 -15.410 1.00 98.25 425 LYS A C 1
ATOM 3405 O O . LYS A 1 425 ? 18.117 -15.827 -14.594 1.00 98.25 425 LYS A O 1
ATOM 3410 N N . ILE A 1 426 ? 16.053 -15.065 -15.075 1.00 97.56 426 ILE A N 1
ATOM 3411 C CA . ILE A 1 426 ? 15.599 -14.879 -13.703 1.00 97.56 426 ILE A CA 1
ATOM 3412 C C . ILE A 1 426 ? 14.237 -15.536 -13.516 1.00 97.56 426 ILE A C 1
ATOM 3414 O O . ILE A 1 426 ? 13.471 -15.667 -14.477 1.00 97.56 426 ILE A O 1
ATOM 3418 N N . ASP A 1 427 ? 13.910 -15.895 -12.286 1.00 96.81 427 ASP A N 1
ATOM 3419 C CA . ASP A 1 427 ? 12.542 -16.213 -11.892 1.00 96.81 427 ASP A CA 1
ATOM 3420 C C . ASP A 1 427 ? 12.195 -15.580 -10.547 1.00 96.81 427 ASP A C 1
ATOM 3422 O O . ASP A 1 427 ? 13.019 -14.911 -9.915 1.00 96.81 427 ASP A O 1
ATOM 3426 N N . GLY A 1 428 ? 10.935 -15.714 -10.161 1.00 93.81 428 GLY A N 1
ATOM 3427 C CA . GLY A 1 428 ? 10.451 -15.134 -8.931 1.00 93.81 428 GLY A CA 1
ATOM 3428 C C . GLY A 1 428 ? 8.953 -15.273 -8.760 1.00 93.81 428 GLY A C 1
ATOM 3429 O O . GLY A 1 428 ? 8.255 -15.872 -9.581 1.00 93.81 428 GLY A O 1
ATOM 3430 N N . ILE A 1 429 ? 8.467 -14.671 -7.681 1.00 88.62 429 ILE A N 1
ATOM 3431 C CA . ILE A 1 429 ? 7.044 -14.589 -7.370 1.00 88.62 429 ILE A CA 1
ATOM 3432 C C . ILE A 1 429 ? 6.690 -13.162 -6.965 1.00 88.62 429 ILE A C 1
ATOM 3434 O O . ILE A 1 429 ? 7.355 -12.559 -6.121 1.00 88.62 429 ILE A O 1
ATOM 3438 N N . MET A 1 430 ? 5.619 -12.645 -7.565 1.00 85.69 430 MET A N 1
ATOM 3439 C CA . MET A 1 430 ? 5.018 -11.359 -7.234 1.00 85.69 430 MET A CA 1
ATOM 3440 C C . MET A 1 430 ? 3.658 -11.609 -6.576 1.00 85.69 430 MET A C 1
ATOM 3442 O O . MET A 1 430 ? 2.756 -12.164 -7.198 1.00 85.69 430 MET A O 1
ATOM 3446 N N . ARG A 1 431 ? 3.504 -11.244 -5.300 1.00 79.31 431 ARG A N 1
ATOM 3447 C CA . ARG A 1 431 ? 2.309 -11.580 -4.490 1.00 79.31 431 ARG A CA 1
ATOM 3448 C C . ARG A 1 431 ? 1.182 -10.545 -4.553 1.00 79.31 431 ARG A C 1
ATOM 3450 O O . ARG A 1 431 ? 0.194 -10.658 -3.829 1.00 79.31 431 ARG A O 1
ATOM 3457 N N . TYR A 1 432 ? 1.322 -9.578 -5.449 1.00 79.81 432 TYR A N 1
ATOM 3458 C CA . TYR A 1 432 ? 0.384 -8.494 -5.711 1.00 79.81 432 TYR A CA 1
ATOM 3459 C C . TYR A 1 432 ? 0.190 -8.317 -7.219 1.00 79.81 432 TYR A C 1
ATOM 3461 O O . TYR A 1 432 ? 0.940 -8.877 -8.026 1.00 79.81 432 TYR A O 1
ATOM 3469 N N . ALA A 1 433 ? -0.837 -7.563 -7.597 1.00 76.00 433 ALA A N 1
ATOM 3470 C CA . ALA A 1 433 ? -1.118 -7.211 -8.980 1.00 76.00 433 ALA A CA 1
ATOM 3471 C C . ALA A 1 433 ? -0.281 -5.993 -9.407 1.00 76.00 433 ALA A C 1
ATOM 3473 O O . ALA A 1 433 ? -0.417 -4.915 -8.836 1.00 76.00 433 ALA A O 1
ATOM 3474 N N . GLY A 1 434 ? 0.585 -6.169 -10.405 1.00 75.44 434 GLY A N 1
ATOM 3475 C CA . GLY A 1 434 ? 1.311 -5.092 -11.078 1.00 75.44 434 GLY A CA 1
ATOM 3476 C C . GLY A 1 434 ? 0.516 -4.494 -12.245 1.00 75.44 434 GLY A C 1
ATOM 3477 O O . GLY A 1 434 ? -0.716 -4.526 -12.265 1.00 75.44 434 GLY A O 1
ATOM 3478 N N . ILE A 1 435 ? 1.224 -3.978 -13.259 1.00 68.69 435 ILE A N 1
ATOM 3479 C CA . ILE A 1 435 ? 0.608 -3.403 -14.472 1.00 68.69 435 ILE A CA 1
ATOM 3480 C C . ILE A 1 435 ? -0.387 -4.398 -15.083 1.00 68.69 435 ILE A C 1
ATOM 3482 O O . ILE A 1 435 ? -0.042 -5.558 -15.310 1.00 68.69 435 ILE A O 1
ATOM 3486 N N . ALA A 1 436 ? -1.603 -3.929 -15.381 1.00 65.00 436 ALA A N 1
ATOM 3487 C CA . ALA A 1 436 ? -2.669 -4.713 -16.009 1.00 65.00 436 ALA A CA 1
ATOM 3488 C C . ALA A 1 436 ? -3.033 -6.019 -15.265 1.00 65.00 436 ALA A C 1
ATOM 3490 O O . ALA A 1 436 ? -3.467 -6.990 -15.884 1.00 65.00 436 ALA A O 1
ATOM 3491 N N . GLY A 1 437 ? -2.845 -6.064 -13.941 1.00 70.19 437 GLY A N 1
ATOM 3492 C CA . GLY A 1 437 ? -3.239 -7.213 -13.122 1.00 70.19 437 GLY A CA 1
ATOM 3493 C C . GLY A 1 437 ? -2.270 -8.398 -13.166 1.00 70.19 437 GLY A C 1
ATOM 3494 O O . GLY A 1 437 ? -2.603 -9.475 -12.673 1.00 70.19 437 GLY A O 1
ATOM 3495 N N . LEU A 1 438 ? -1.081 -8.233 -13.755 1.00 76.25 438 LEU A N 1
ATOM 3496 C CA . LEU A 1 438 ? -0.060 -9.282 -13.774 1.00 76.25 438 LEU A CA 1
ATOM 3497 C C . LEU A 1 438 ? 0.381 -9.600 -12.344 1.00 76.25 438 LEU A C 1
ATOM 3499 O O . LEU A 1 438 ? 0.642 -8.687 -11.575 1.00 76.25 438 LEU A O 1
ATOM 3503 N N . THR A 1 439 ? 0.455 -10.877 -11.979 1.00 81.88 439 THR A N 1
ATOM 3504 C CA . THR A 1 439 ? 0.797 -11.342 -10.626 1.00 81.88 439 THR A CA 1
ATOM 3505 C C . THR A 1 439 ? 1.317 -12.783 -10.679 1.00 81.88 439 THR A C 1
ATOM 3507 O O . THR A 1 439 ? 1.321 -13.395 -11.748 1.00 81.88 439 THR A O 1
ATOM 3510 N N . GLY A 1 440 ? 1.744 -13.328 -9.542 1.00 84.31 440 GLY A N 1
ATOM 3511 C CA . GLY A 1 440 ? 2.145 -14.720 -9.378 1.00 84.31 440 GLY A CA 1
ATOM 3512 C C . GLY A 1 440 ? 3.574 -15.014 -9.824 1.00 84.31 440 GLY A C 1
ATOM 3513 O O . GLY A 1 440 ? 4.453 -14.149 -9.786 1.00 84.31 440 GLY A O 1
ATOM 3514 N N . ASP A 1 441 ? 3.801 -16.270 -10.208 1.00 90.88 441 ASP A N 1
ATOM 3515 C CA . ASP A 1 441 ? 5.096 -16.737 -10.698 1.00 90.88 441 ASP A CA 1
ATOM 3516 C C . ASP A 1 441 ? 5.461 -16.024 -12.001 1.00 90.88 441 ASP A C 1
ATOM 3518 O O . ASP A 1 441 ? 4.646 -15.922 -12.933 1.00 90.88 441 ASP A O 1
ATOM 3522 N N . TYR A 1 442 ? 6.713 -15.591 -12.096 1.00 93.38 442 TYR A N 1
ATOM 3523 C CA . TYR A 1 442 ? 7.234 -14.994 -13.311 1.00 93.38 442 TYR A CA 1
ATOM 3524 C C . TYR A 1 442 ? 8.604 -15.547 -13.683 1.00 93.38 442 TYR A C 1
ATOM 3526 O O . TYR A 1 442 ? 9.363 -16.048 -12.858 1.00 93.38 442 TYR A O 1
ATOM 3534 N N . VAL A 1 443 ? 8.919 -15.428 -14.971 1.00 95.94 443 VAL A N 1
ATOM 3535 C CA . VAL A 1 443 ? 10.245 -15.717 -15.521 1.00 95.94 443 VAL A CA 1
ATOM 3536 C C . VAL A 1 443 ? 10.654 -14.557 -16.413 1.00 95.94 443 VAL A C 1
ATOM 3538 O O . VAL A 1 443 ? 9.878 -14.130 -17.271 1.00 95.94 443 VAL A O 1
ATOM 3541 N N . GLY A 1 444 ? 11.869 -14.058 -16.222 1.00 96.50 444 GLY A N 1
ATOM 3542 C CA . GLY A 1 444 ? 12.442 -12.956 -16.982 1.00 96.50 444 GLY A CA 1
ATOM 3543 C C . GLY A 1 444 ? 13.719 -13.358 -17.710 1.00 96.50 444 GLY A C 1
ATOM 3544 O O . GLY A 1 444 ? 14.418 -14.283 -17.305 1.00 96.50 444 GLY A O 1
ATOM 3545 N N . TRP A 1 445 ? 14.026 -12.639 -18.783 1.00 97.88 445 TRP A N 1
ATOM 3546 C CA . TRP A 1 445 ? 15.293 -12.705 -19.499 1.00 97.88 445 TRP A CA 1
ATOM 3547 C C . TRP A 1 445 ? 15.817 -11.291 -19.688 1.00 97.88 445 TRP A C 1
ATOM 3549 O O . TRP A 1 445 ? 15.106 -10.431 -20.214 1.00 97.88 445 TRP A O 1
ATOM 3559 N N . PHE A 1 446 ? 17.055 -11.079 -19.267 1.00 96.88 446 PHE A N 1
ATOM 3560 C CA . PHE A 1 446 ? 17.784 -9.822 -19.383 1.00 96.88 446 PHE A CA 1
ATOM 3561 C C . PHE A 1 446 ? 18.989 -10.018 -20.301 1.00 96.88 446 PHE A C 1
ATOM 3563 O O . PHE A 1 446 ? 19.457 -11.145 -20.438 1.00 96.88 446 PHE A O 1
ATOM 3570 N N . ALA A 1 447 ? 19.480 -8.959 -20.941 1.00 94.38 447 ALA A N 1
ATOM 3571 C CA . ALA A 1 447 ? 20.685 -9.024 -21.766 1.00 94.38 447 ALA A CA 1
ATOM 3572 C C . ALA A 1 447 ? 21.898 -9.449 -20.921 1.00 94.38 447 ALA A C 1
ATOM 3574 O O . ALA A 1 447 ? 22.072 -8.972 -19.800 1.00 94.38 447 ALA A O 1
ATOM 3575 N N . ASP A 1 448 ? 22.716 -10.359 -21.449 1.00 93.38 448 ASP A N 1
ATOM 3576 C CA . ASP A 1 448 ? 23.946 -10.846 -20.809 1.00 93.38 448 ASP A CA 1
ATOM 3577 C C . ASP A 1 448 ? 25.157 -9.979 -21.183 1.00 93.38 448 ASP A C 1
ATOM 3579 O O . ASP A 1 448 ? 26.170 -10.460 -21.681 1.00 93.38 448 ASP A O 1
ATOM 3583 N N . ASP A 1 449 ? 25.017 -8.669 -21.007 1.00 88.88 449 ASP A N 1
ATOM 3584 C CA . ASP A 1 449 ? 26.034 -7.662 -21.296 1.00 88.88 449 ASP A CA 1
ATOM 3585 C C . ASP A 1 449 ? 25.947 -6.506 -20.285 1.00 88.88 449 ASP A C 1
ATOM 3587 O O . ASP A 1 449 ? 25.160 -6.549 -19.336 1.00 88.88 449 ASP A O 1
ATOM 3591 N N . TYR A 1 450 ? 26.750 -5.458 -20.485 1.00 83.62 450 TYR A N 1
ATOM 3592 C CA . TYR A 1 450 ? 26.760 -4.276 -19.614 1.00 83.62 450 TYR A CA 1
ATOM 3593 C C . TYR A 1 450 ? 25.397 -3.561 -19.561 1.00 83.62 450 TYR A C 1
ATOM 3595 O O . TYR A 1 450 ? 25.024 -2.953 -18.557 1.00 83.62 450 TYR A O 1
ATOM 3603 N N . ARG A 1 451 ? 24.591 -3.666 -20.626 1.00 86.62 451 ARG A N 1
ATOM 3604 C CA . ARG A 1 451 ? 23.287 -3.009 -20.684 1.00 86.62 451 ARG A CA 1
ATOM 3605 C C . ARG A 1 451 ? 22.317 -3.671 -19.732 1.00 86.62 451 ARG A C 1
ATOM 3607 O O . ARG A 1 451 ? 21.531 -2.954 -19.116 1.00 86.62 451 ARG A O 1
ATOM 3614 N N . GLY A 1 452 ? 22.326 -5.000 -19.619 1.00 89.31 452 GLY A N 1
ATOM 3615 C CA . GLY A 1 452 ? 21.403 -5.727 -18.745 1.00 89.31 452 GLY A CA 1
ATOM 3616 C C . GLY A 1 452 ? 19.939 -5.371 -19.019 1.00 89.31 452 GLY A C 1
ATOM 3617 O O . GLY A 1 452 ? 19.151 -5.228 -18.088 1.00 89.31 452 GLY A O 1
ATOM 3618 N N . TRP A 1 453 ? 19.570 -5.103 -20.274 1.00 91.81 453 TRP A N 1
ATOM 3619 C CA . TRP A 1 453 ? 18.212 -4.667 -20.600 1.00 91.81 453 TRP A CA 1
ATOM 3620 C C . TRP A 1 453 ? 17.206 -5.796 -20.386 1.00 91.81 453 TRP A C 1
ATOM 3622 O O . TRP A 1 453 ? 17.523 -6.943 -20.687 1.00 91.81 453 TRP A O 1
ATOM 3632 N N . PRO A 1 454 ? 15.988 -5.509 -19.901 1.00 94.12 454 PRO A N 1
ATOM 3633 C CA . PRO A 1 454 ? 14.936 -6.510 -19.843 1.00 94.12 454 PRO A CA 1
ATOM 3634 C C . PRO A 1 454 ? 14.452 -6.824 -21.262 1.00 94.12 454 PRO A C 1
ATOM 3636 O O . PRO A 1 454 ? 13.979 -5.948 -21.978 1.00 94.12 454 PRO A O 1
ATOM 3639 N N . LEU A 1 455 ? 14.574 -8.083 -21.679 1.00 96.31 455 LEU A N 1
ATOM 3640 C CA . LEU A 1 455 ? 14.297 -8.515 -23.054 1.00 96.31 455 LEU A CA 1
ATOM 3641 C C . LEU A 1 455 ? 12.996 -9.297 -23.172 1.00 96.31 455 LEU A C 1
ATOM 3643 O O . LEU A 1 455 ? 12.322 -9.280 -24.202 1.00 96.31 455 LEU A O 1
ATOM 3647 N N . LYS A 1 456 ? 12.626 -10.016 -22.116 1.00 96.31 456 LYS A N 1
ATOM 3648 C CA . LYS A 1 456 ? 11.384 -10.778 -22.085 1.00 96.31 456 LYS A CA 1
ATOM 3649 C C . LYS A 1 456 ? 10.950 -11.039 -20.660 1.00 96.31 456 LYS A C 1
ATOM 3651 O O . LYS A 1 456 ? 11.776 -11.354 -19.814 1.00 96.31 456 LYS A O 1
ATOM 3656 N N . ALA A 1 457 ? 9.648 -11.011 -20.429 1.00 94.56 457 ALA A N 1
ATOM 3657 C CA . ALA A 1 457 ? 9.043 -11.483 -19.197 1.00 94.56 457 ALA A CA 1
ATOM 3658 C C . ALA A 1 457 ? 7.825 -12.352 -19.507 1.00 94.56 457 ALA A C 1
ATOM 3660 O O . ALA A 1 457 ? 7.123 -12.144 -20.500 1.00 94.56 457 ALA A O 1
ATOM 3661 N N . LYS A 1 458 ? 7.586 -13.342 -18.657 1.00 93.81 458 LYS A N 1
ATOM 3662 C CA . LYS A 1 458 ? 6.402 -14.191 -18.656 1.00 93.81 458 LYS A CA 1
ATOM 3663 C C . LYS A 1 458 ? 5.780 -14.141 -17.271 1.00 93.81 458 LYS A C 1
ATOM 3665 O O . LYS A 1 458 ? 6.478 -14.426 -16.308 1.00 93.81 458 LYS A O 1
ATOM 3670 N N . PHE A 1 459 ? 4.489 -13.848 -17.205 1.00 90.31 459 PHE A N 1
ATOM 3671 C CA . PHE A 1 459 ? 3.701 -13.840 -15.974 1.00 90.31 459 PHE A CA 1
ATOM 3672 C C . PHE A 1 459 ? 2.580 -14.865 -16.076 1.00 90.31 459 PHE A C 1
ATOM 3674 O O . PHE A 1 459 ? 1.880 -14.926 -17.096 1.00 90.31 459 PHE A O 1
ATOM 3681 N N . LYS A 1 460 ? 2.435 -15.686 -15.039 1.00 83.44 460 LYS A N 1
ATOM 3682 C CA . LYS A 1 460 ? 1.404 -16.715 -14.976 1.00 83.44 460 LYS A CA 1
ATOM 3683 C C . LYS A 1 460 ? 0.079 -16.090 -14.549 1.00 83.44 460 LYS A C 1
ATOM 3685 O O . LYS A 1 460 ? -0.040 -15.545 -13.462 1.00 83.44 460 LYS A O 1
ATOM 3690 N N . ILE A 1 461 ? -0.933 -16.208 -15.397 1.00 79.06 461 ILE A N 1
ATOM 3691 C CA . ILE A 1 461 ? -2.318 -15.835 -15.097 1.00 79.06 461 ILE A CA 1
ATOM 3692 C C . ILE A 1 461 ? -3.198 -17.093 -15.072 1.00 79.06 461 ILE A C 1
ATOM 3694 O O . ILE A 1 461 ? -2.764 -18.170 -15.482 1.00 79.06 461 ILE A O 1
ATOM 3698 N N . PHE A 1 462 ? -4.453 -16.967 -14.626 1.00 71.12 462 PHE A N 1
ATOM 3699 C CA . PHE A 1 462 ? -5.393 -18.099 -14.556 1.00 71.12 462 PHE A CA 1
ATOM 3700 C C . PHE A 1 462 ? -5.528 -18.847 -15.896 1.00 71.12 462 PHE A C 1
ATOM 3702 O O . PHE A 1 462 ? -5.574 -20.072 -15.928 1.00 71.12 462 PHE A O 1
ATOM 3709 N N . LEU A 1 463 ? -5.505 -18.111 -17.012 1.00 76.12 463 LEU A N 1
ATOM 3710 C CA . LEU A 1 463 ? -5.638 -18.643 -18.371 1.00 76.12 463 LEU A CA 1
ATOM 3711 C C . LEU A 1 463 ? -4.289 -18.767 -19.104 1.00 76.12 463 LEU A C 1
ATOM 3713 O O . LEU A 1 463 ? -4.215 -18.532 -20.303 1.00 76.12 463 LEU A O 1
ATOM 3717 N N . GLY A 1 464 ? -3.191 -19.109 -18.427 1.00 83.38 464 GLY A N 1
ATOM 3718 C CA . GLY A 1 464 ? -1.894 -19.361 -19.072 1.00 83.38 464 GLY A CA 1
ATOM 3719 C C . GLY A 1 464 ? -0.873 -18.250 -18.837 1.00 83.38 464 GLY A C 1
ATOM 3720 O O . GLY A 1 464 ? -0.705 -17.800 -17.712 1.00 83.38 464 GLY A O 1
ATOM 3721 N N . TRP A 1 465 ? -0.140 -17.832 -19.873 1.00 87.19 465 TRP A N 1
ATOM 3722 C CA . TRP A 1 465 ? 0.978 -16.893 -19.719 1.00 87.19 465 TRP A CA 1
ATOM 3723 C C . TRP A 1 465 ? 0.775 -15.617 -20.526 1.00 87.19 465 TRP A C 1
ATOM 3725 O O . TRP A 1 465 ? 0.629 -15.666 -21.752 1.00 87.19 465 TRP A O 1
ATOM 3735 N N . VAL A 1 466 ? 0.864 -14.473 -19.851 1.00 90.62 466 VAL A N 1
ATOM 3736 C CA . VAL A 1 466 ? 1.095 -13.192 -20.522 1.00 90.62 466 VAL A CA 1
ATOM 3737 C C . VAL A 1 466 ? 2.593 -13.038 -20.726 1.00 90.62 466 VAL A C 1
ATOM 3739 O O . VAL A 1 466 ? 3.386 -13.247 -19.811 1.00 90.62 466 VAL A O 1
ATOM 3742 N N . THR A 1 467 ? 2.991 -12.707 -21.948 1.00 93.88 467 THR A N 1
ATOM 3743 C CA . THR A 1 467 ? 4.387 -12.515 -22.325 1.00 93.88 467 THR A CA 1
ATOM 3744 C C . THR A 1 467 ? 4.602 -11.077 -22.772 1.00 93.88 467 THR A C 1
ATOM 3746 O O . THR A 1 467 ? 3.931 -10.601 -23.686 1.00 93.88 467 THR A O 1
ATOM 3749 N N . ILE A 1 468 ? 5.573 -10.411 -22.159 1.00 93.94 468 ILE A N 1
ATOM 3750 C CA . ILE A 1 468 ? 6.094 -9.111 -22.575 1.00 93.94 468 ILE A CA 1
ATOM 3751 C C . ILE A 1 468 ? 7.407 -9.391 -23.302 1.00 93.94 468 ILE A C 1
ATOM 3753 O O . ILE A 1 468 ? 8.278 -10.061 -22.751 1.00 93.94 468 ILE A O 1
ATOM 3757 N N . ILE A 1 469 ? 7.536 -8.956 -24.551 1.00 95.88 469 ILE A N 1
ATOM 3758 C CA . ILE A 1 469 ? 8.700 -9.252 -25.396 1.00 95.88 469 ILE A CA 1
ATOM 3759 C C . ILE A 1 469 ? 9.253 -7.938 -25.923 1.00 95.88 469 ILE A C 1
ATOM 3761 O O . ILE A 1 469 ? 8.495 -7.142 -26.478 1.00 95.88 469 ILE A O 1
ATOM 3765 N N . PHE A 1 470 ? 10.554 -7.731 -25.753 1.00 96.25 470 PHE A N 1
ATOM 3766 C CA . PHE A 1 470 ? 11.294 -6.635 -26.359 1.00 96.25 470 PHE A CA 1
ATOM 3767 C C . PHE A 1 470 ? 11.033 -6.586 -27.865 1.00 96.25 470 PHE A C 1
ATOM 3769 O O . PHE A 1 470 ? 11.086 -7.611 -28.547 1.00 96.25 470 PHE A O 1
ATOM 3776 N N . ASP A 1 471 ? 10.711 -5.395 -28.357 1.00 95.06 471 ASP A N 1
ATOM 3777 C CA . ASP A 1 471 ? 10.519 -5.116 -29.777 1.00 95.06 471 ASP A CA 1
ATOM 3778 C C . ASP A 1 471 ? 11.744 -4.390 -30.328 1.00 95.06 471 ASP A C 1
ATOM 3780 O O . ASP A 1 471 ? 12.428 -4.890 -31.216 1.00 95.06 471 ASP A O 1
ATOM 3784 N N . ARG A 1 472 ? 12.030 -3.209 -29.773 1.00 93.25 472 ARG A N 1
ATOM 3785 C CA . ARG A 1 472 ? 13.107 -2.326 -30.223 1.00 93.25 472 ARG A CA 1
ATOM 3786 C C . ARG A 1 472 ? 13.396 -1.227 -29.209 1.00 93.25 472 ARG A C 1
ATOM 3788 O O . ARG A 1 472 ? 12.575 -0.941 -28.333 1.00 93.25 472 ARG A O 1
ATOM 3795 N N . VAL A 1 473 ? 14.531 -0.567 -29.406 1.00 89.56 473 VAL A N 1
ATOM 3796 C CA . VAL A 1 473 ? 14.839 0.731 -28.803 1.00 89.56 473 VAL A CA 1
ATOM 3797 C C . VAL A 1 473 ? 14.570 1.829 -29.821 1.00 89.56 473 VAL A C 1
ATOM 3799 O O . VAL A 1 473 ? 14.836 1.660 -31.008 1.00 89.56 473 VAL A O 1
ATOM 3802 N N . GLU A 1 474 ? 14.013 2.938 -29.357 1.00 85.44 474 GLU A N 1
ATOM 3803 C CA . GLU A 1 474 ? 13.814 4.149 -30.147 1.00 85.44 474 GLU A CA 1
ATOM 3804 C C . GLU A 1 474 ? 14.519 5.326 -29.462 1.00 85.44 474 GLU A C 1
ATOM 3806 O O . GLU A 1 474 ? 14.690 5.303 -28.239 1.00 85.44 474 GLU A O 1
ATOM 3811 N N . PRO A 1 475 ? 14.892 6.377 -30.210 1.00 70.69 475 PRO A N 1
ATOM 3812 C CA . PRO A 1 475 ? 15.257 7.647 -29.603 1.00 70.69 475 PRO A CA 1
ATOM 3813 C C . PRO A 1 475 ? 14.098 8.168 -28.746 1.00 70.69 475 PRO A C 1
ATOM 3815 O O . PRO A 1 475 ? 12.930 8.089 -29.145 1.00 70.69 475 PRO A O 1
ATOM 3818 N N . THR A 1 476 ? 14.406 8.731 -27.580 1.00 64.06 476 THR A N 1
ATOM 3819 C CA . THR A 1 476 ? 13.403 9.464 -26.803 1.00 64.06 476 THR A CA 1
ATOM 3820 C C . THR A 1 476 ? 13.019 10.737 -27.576 1.00 64.06 476 THR A C 1
ATOM 3822 O O . THR A 1 476 ? 13.892 11.556 -27.858 1.00 64.06 476 THR A O 1
ATOM 3825 N N . PRO A 1 477 ? 11.743 10.928 -27.967 1.00 62.91 477 PRO A N 1
ATOM 3826 C CA . PRO A 1 477 ? 11.281 12.165 -28.567 1.00 62.91 477 PRO A CA 1
ATOM 3827 C C . PRO A 1 477 ? 11.437 13.297 -27.564 1.00 62.91 477 PRO A C 1
ATOM 3829 O O . PRO A 1 477 ? 11.100 13.144 -26.386 1.00 62.91 477 PRO A O 1
ATOM 3832 N N . MET A 1 478 ? 11.922 14.430 -28.059 1.00 53.09 478 MET A N 1
ATOM 3833 C CA . MET A 1 478 ? 12.116 15.618 -27.243 1.00 53.09 478 MET A CA 1
ATOM 3834 C C . MET A 1 478 ? 10.777 16.098 -26.669 1.00 53.09 478 MET A C 1
ATOM 3836 O O . MET A 1 478 ? 9.768 16.092 -27.385 1.00 53.09 478 MET A O 1
ATOM 3840 N N . PRO A 1 479 ? 10.735 16.518 -25.393 1.00 50.34 479 PRO A N 1
ATOM 3841 C CA . PRO A 1 479 ? 9.628 17.320 -24.900 1.00 50.34 479 PRO A CA 1
ATOM 3842 C C . PRO A 1 479 ? 9.473 18.572 -25.778 1.00 50.34 479 PRO A C 1
ATOM 3844 O O . PRO A 1 479 ? 10.476 19.102 -26.264 1.00 50.34 479 PRO A O 1
ATOM 3847 N N . PRO A 1 480 ? 8.250 19.082 -25.985 1.00 39.47 480 PRO A N 1
ATOM 3848 C CA . PRO A 1 480 ? 8.079 20.385 -26.613 1.00 39.47 480 PRO A CA 1
ATOM 3849 C C . PRO A 1 480 ? 8.855 21.445 -25.811 1.00 39.47 480 PRO A C 1
ATOM 3851 O O . PRO A 1 480 ? 8.551 21.658 -24.641 1.00 39.47 480 PRO A O 1
ATOM 3854 N N . GLY A 1 481 ? 9.851 22.088 -26.429 1.00 40.31 481 GLY A N 1
ATOM 3855 C CA . GLY A 1 481 ? 10.586 23.216 -25.839 1.00 40.31 481 GLY A CA 1
ATOM 3856 C C . GLY A 1 481 ? 11.974 22.924 -25.254 1.00 40.31 481 GLY A C 1
ATOM 3857 O O . GLY A 1 481 ? 12.612 23.862 -24.789 1.00 40.31 481 GLY A O 1
ATOM 3858 N N . GLU A 1 482 ? 12.483 21.690 -25.306 1.00 37.31 482 GLU A N 1
ATOM 3859 C CA . GLU A 1 482 ? 13.868 21.382 -24.907 1.00 37.31 482 GLU A CA 1
ATOM 3860 C C . GLU A 1 482 ? 14.739 21.088 -26.138 1.00 37.31 482 GLU A C 1
ATOM 3862 O O . GLU A 1 482 ? 14.359 20.303 -27.003 1.00 37.31 482 GLU A O 1
ATOM 3867 N N . THR A 1 483 ? 15.914 21.716 -26.225 1.00 30.22 483 THR A N 1
ATOM 3868 C CA . THR A 1 483 ? 16.976 21.389 -27.191 1.00 30.22 483 THR A CA 1
ATOM 3869 C C . THR A 1 483 ? 18.082 20.607 -26.494 1.00 30.22 483 THR A C 1
ATOM 3871 O O . THR A 1 483 ? 18.533 21.020 -25.426 1.00 30.22 483 THR A O 1
ATOM 3874 N N . TRP A 1 484 ? 18.574 19.524 -27.105 1.00 33.62 484 TRP A N 1
ATOM 3875 C CA . TRP A 1 484 ? 19.800 18.864 -26.653 1.00 33.62 484 TRP A CA 1
ATOM 3876 C C . TRP A 1 484 ? 20.954 19.874 -26.621 1.00 33.62 484 TRP A C 1
ATOM 3878 O O . TRP A 1 484 ? 21.417 20.320 -27.669 1.00 33.62 484 TRP A O 1
ATOM 3888 N N . HIS A 1 485 ? 21.485 20.179 -25.438 1.00 29.66 485 HIS A N 1
ATOM 3889 C CA . HIS A 1 485 ? 22.891 20.551 -25.355 1.00 29.66 485 HIS A CA 1
ATOM 3890 C C . HIS A 1 485 ? 23.684 19.255 -25.481 1.00 29.66 485 HIS A C 1
ATOM 3892 O O . HIS A 1 485 ? 23.912 18.544 -24.503 1.00 29.66 485 HIS A O 1
ATOM 3898 N N . THR A 1 486 ? 24.055 18.909 -26.712 1.00 29.09 486 THR A N 1
ATOM 3899 C CA . THR A 1 486 ? 25.042 17.863 -26.967 1.00 29.09 486 THR A CA 1
ATOM 3900 C C . THR A 1 486 ? 26.332 18.265 -26.269 1.00 29.09 486 THR A C 1
ATOM 3902 O O . THR A 1 486 ? 27.028 19.191 -26.685 1.00 29.09 486 THR A O 1
ATOM 3905 N N . ARG A 1 487 ? 26.644 17.589 -25.166 1.00 32.03 487 ARG A N 1
ATOM 3906 C CA . ARG A 1 487 ? 27.954 17.675 -24.534 1.00 32.03 487 ARG A CA 1
ATOM 3907 C C . ARG A 1 487 ? 28.935 16.966 -25.468 1.00 32.03 487 ARG A C 1
ATOM 3909 O O . ARG A 1 487 ? 28.992 15.742 -25.469 1.00 32.03 487 ARG A O 1
ATOM 3916 N N . GLY A 1 488 ? 29.638 17.732 -26.298 1.00 28.92 488 GLY A N 1
ATOM 3917 C CA . GLY A 1 488 ? 30.636 17.181 -27.212 1.00 28.92 488 GLY A CA 1
ATOM 3918 C C . GLY A 1 488 ? 30.975 18.087 -28.386 1.00 28.92 488 GLY A C 1
ATOM 3919 O O . GLY A 1 488 ? 30.668 17.740 -29.514 1.00 28.92 488 GLY A O 1
ATOM 3920 N N . ASP A 1 489 ? 31.594 19.232 -28.108 1.00 30.16 489 ASP A N 1
ATOM 3921 C CA . ASP A 1 489 ? 32.777 19.657 -28.860 1.00 30.16 489 ASP A CA 1
ATOM 3922 C C . ASP A 1 489 ? 33.486 20.750 -28.057 1.00 30.16 489 ASP A C 1
ATOM 3924 O O . ASP A 1 489 ? 33.104 21.916 -28.059 1.00 30.16 489 ASP A O 1
ATOM 3928 N N . ASN A 1 490 ? 34.485 20.342 -27.285 1.00 27.89 490 ASN A N 1
ATOM 3929 C CA . ASN A 1 490 ? 35.655 21.164 -27.030 1.00 27.89 490 ASN A CA 1
ATOM 3930 C C . ASN A 1 490 ? 36.820 20.207 -26.793 1.00 27.89 490 ASN A C 1
ATOM 3932 O O . ASN A 1 490 ? 36.722 19.283 -25.985 1.00 27.89 490 ASN A O 1
ATOM 3936 N N . ARG A 1 491 ? 37.847 20.428 -27.609 1.00 29.92 491 ARG A N 1
ATOM 3937 C CA . ARG A 1 491 ? 39.146 19.759 -27.623 1.00 29.92 491 ARG A CA 1
ATOM 3938 C C . ARG A 1 491 ? 39.823 19.735 -26.261 1.00 29.92 491 ARG A C 1
ATOM 3940 O O . ARG A 1 491 ? 39.608 20.695 -25.487 1.00 29.92 491 ARG A O 1
#